Protein AF-A0A950J006-F1 (afdb_monomer_lite)

Structure (mmCIF, N/CA/C/O backbone):
data_AF-A0A950J006-F1
#
_entry.id   AF-A0A950J006-F1
#
loop_
_atom_site.group_PDB
_atom_site.id
_atom_site.type_symbol
_atom_site.label_atom_id
_atom_site.label_alt_id
_atom_site.label_comp_id
_atom_site.label_asym_id
_atom_site.label_entity_id
_atom_site.label_seq_id
_atom_site.pdbx_PDB_ins_code
_atom_site.Cartn_x
_atom_site.Cartn_y
_atom_site.Cartn_z
_atom_site.occupancy
_atom_site.B_iso_or_equiv
_atom_site.auth_seq_id
_atom_site.auth_comp_id
_atom_site.auth_asym_id
_atom_site.auth_atom_id
_atom_site.pdbx_PDB_model_num
ATOM 1 N N . MET A 1 1 ? -50.000 -1.588 -25.897 1.00 28.16 1 MET A N 1
ATOM 2 C CA . MET A 1 1 ? -50.587 -2.724 -25.150 1.00 28.16 1 MET A CA 1
ATOM 3 C C . MET A 1 1 ? -49.910 -2.740 -23.776 1.00 28.16 1 MET A C 1
ATOM 5 O O . MET A 1 1 ? -48.756 -3.118 -23.712 1.00 28.16 1 MET A O 1
ATOM 9 N N . LYS A 1 2 ? -50.417 -1.910 -22.845 1.00 23.73 2 LYS A N 1
ATOM 10 C CA . LYS A 1 2 ? -51.017 -2.288 -21.537 1.00 23.73 2 LYS A CA 1
ATOM 11 C C . LYS A 1 2 ? -49.965 -2.887 -20.567 1.00 23.73 2 LYS A C 1
ATOM 13 O O . LYS A 1 2 ? -49.471 -3.962 -20.854 1.00 23.73 2 LYS A O 1
ATOM 18 N N . TYR A 1 3 ? -49.556 -2.265 -19.453 1.00 22.95 3 TYR A N 1
ATOM 19 C CA . TYR A 1 3 ? -50.341 -1.546 -18.437 1.00 22.95 3 TYR A CA 1
ATOM 20 C C . TYR A 1 3 ? -49.544 -0.462 -17.673 1.00 22.95 3 TYR A C 1
ATOM 22 O O . TYR A 1 3 ? -48.388 -0.663 -17.316 1.00 22.95 3 TYR A O 1
ATOM 30 N N . LEU A 1 4 ? -50.233 0.651 -17.382 1.00 20.58 4 LEU A N 1
ATOM 31 C CA . LEU A 1 4 ? -49.995 1.577 -16.266 1.00 20.58 4 LEU A CA 1
ATOM 32 C C . LEU A 1 4 ? -50.215 0.864 -14.919 1.00 20.58 4 LEU A C 1
ATOM 34 O O . LEU A 1 4 ? -51.174 0.103 -14.820 1.00 20.58 4 LEU A O 1
ATOM 38 N N . PHE A 1 5 ? -49.487 1.265 -13.871 1.00 22.05 5 PHE A N 1
ATOM 39 C CA . PHE A 1 5 ? -50.102 1.612 -12.580 1.00 22.05 5 PHE A CA 1
ATOM 40 C C . PHE A 1 5 ? -49.266 2.667 -11.845 1.00 22.05 5 PHE A C 1
ATOM 42 O O . PHE A 1 5 ? -48.101 2.457 -11.521 1.00 22.05 5 PHE A O 1
ATOM 49 N N . ALA A 1 6 ? -49.904 3.809 -11.596 1.00 21.22 6 ALA A N 1
ATOM 50 C CA . ALA A 1 6 ? -49.508 4.777 -10.591 1.00 21.22 6 ALA A CA 1
ATOM 51 C C . ALA A 1 6 ? -49.988 4.284 -9.218 1.00 21.22 6 ALA A C 1
ATOM 53 O O . ALA A 1 6 ? -51.113 3.796 -9.104 1.00 21.22 6 ALA A O 1
ATOM 54 N N . ALA A 1 7 ? -49.176 4.468 -8.181 1.00 22.89 7 ALA A N 1
ATOM 55 C CA . ALA A 1 7 ? -49.626 4.415 -6.797 1.00 22.89 7 ALA A CA 1
ATOM 56 C C . ALA A 1 7 ? -49.061 5.632 -6.056 1.00 22.89 7 ALA A C 1
ATOM 58 O O . ALA A 1 7 ? -47.856 5.746 -5.842 1.00 22.89 7 ALA A O 1
ATOM 59 N N . LEU A 1 8 ? -49.963 6.550 -5.702 1.00 22.91 8 LEU A N 1
ATOM 60 C CA . LEU A 1 8 ? -49.763 7.522 -4.635 1.00 22.91 8 LEU A CA 1
ATOM 61 C C . LEU A 1 8 ? -49.530 6.765 -3.322 1.00 22.91 8 LEU A C 1
ATOM 63 O O . LEU A 1 8 ? -50.355 5.935 -2.949 1.00 22.91 8 LEU A O 1
ATOM 67 N N . PHE A 1 9 ? -48.476 7.118 -2.589 1.00 27.36 9 PHE A N 1
ATOM 68 C CA . PHE A 1 9 ? -48.424 6.902 -1.146 1.00 27.36 9 PHE A CA 1
ATOM 69 C C . PHE A 1 9 ? -48.225 8.245 -0.449 1.00 27.36 9 PHE A C 1
ATOM 71 O O . PHE A 1 9 ? -47.207 8.919 -0.588 1.00 27.36 9 PHE A O 1
ATOM 78 N N . THR A 1 10 ? -49.273 8.635 0.266 1.00 26.44 10 THR A N 1
ATOM 79 C CA . THR A 1 10 ? -49.310 9.679 1.287 1.00 26.44 10 THR A CA 1
ATOM 80 C C . THR A 1 10 ? -48.392 9.339 2.462 1.00 26.44 10 THR A C 1
ATOM 82 O O . THR A 1 10 ? -48.108 8.174 2.724 1.00 26.44 10 THR A O 1
ATOM 85 N N . GLY A 1 11 ? -47.951 10.387 3.158 1.00 30.22 11 GLY A N 1
ATOM 86 C CA . GLY A 1 11 ? -46.882 10.392 4.151 1.00 30.22 11 GLY A CA 1
ATOM 87 C C . GLY A 1 11 ? -46.894 9.309 5.234 1.00 30.22 11 GLY A C 1
ATOM 88 O O . GLY A 1 11 ? -47.913 9.006 5.843 1.00 30.22 11 GLY A O 1
ATOM 89 N N . ALA A 1 12 ? -45.684 8.864 5.557 1.00 26.95 12 ALA A N 1
ATOM 90 C CA . ALA A 1 12 ? -45.190 8.727 6.920 1.00 26.95 12 ALA A CA 1
ATOM 91 C C . ALA A 1 12 ? -43.667 8.907 6.854 1.00 26.95 12 ALA A C 1
ATOM 93 O O . ALA A 1 12 ? -42.971 8.128 6.205 1.00 26.95 12 ALA A O 1
ATOM 94 N N . ALA A 1 13 ? -43.154 9.969 7.475 1.00 36.78 13 ALA A N 1
ATOM 95 C CA . ALA A 1 13 ? -41.726 10.146 7.682 1.00 36.78 13 ALA A CA 1
ATOM 96 C C . ALA A 1 13 ? -41.235 9.026 8.610 1.00 36.78 13 ALA A C 1
ATOM 98 O O . ALA A 1 13 ? -41.391 9.097 9.828 1.00 36.78 13 ALA A O 1
ATOM 99 N N . LEU A 1 14 ? -40.669 7.971 8.027 1.00 31.33 14 LEU A N 1
ATOM 100 C CA . LEU A 1 14 ? -39.852 7.021 8.762 1.00 31.33 14 LEU A CA 1
ATOM 101 C C . LEU A 1 14 ? -38.518 7.714 9.032 1.00 31.33 14 LEU A C 1
ATOM 103 O O . LEU A 1 14 ? -37.643 7.772 8.173 1.00 31.33 14 LEU A O 1
ATOM 107 N N . LEU A 1 15 ? -38.392 8.278 10.233 1.00 36.06 15 LEU A N 1
ATOM 108 C CA . LEU A 1 15 ? -37.088 8.522 10.836 1.00 36.06 15 LEU A CA 1
ATOM 109 C C . LEU A 1 15 ? -36.312 7.199 10.758 1.00 36.06 15 LEU A C 1
ATOM 111 O O . LEU A 1 15 ? -36.802 6.211 11.318 1.00 36.06 15 LEU A O 1
ATOM 115 N N . PRO A 1 16 ? -35.142 7.124 10.098 1.00 37.12 16 PRO A N 1
ATOM 116 C CA . PRO A 1 16 ? -34.274 5.988 10.323 1.00 37.12 16 PRO A CA 1
ATOM 117 C C . PRO A 1 16 ? -33.909 6.042 11.805 1.00 37.12 16 PRO A C 1
ATOM 119 O O . PRO A 1 16 ? -33.272 6.983 12.283 1.00 37.12 16 PRO A O 1
ATOM 122 N N . GLY A 1 17 ? -34.430 5.066 12.551 1.00 29.77 17 GLY A N 1
ATOM 123 C CA . GLY A 1 17 ? -34.038 4.840 13.926 1.00 29.77 17 GLY A CA 1
ATOM 124 C C . GLY A 1 17 ? -32.520 4.760 13.992 1.00 29.77 17 GLY A C 1
ATOM 125 O O . GLY A 1 17 ? -31.878 4.264 13.065 1.00 29.77 17 GLY A O 1
ATOM 126 N N . LEU A 1 18 ? -31.973 5.268 15.094 1.00 38.66 18 LEU A N 1
ATOM 127 C CA . LEU A 1 18 ? -30.587 5.093 15.514 1.00 38.66 18 LEU A CA 1
ATOM 128 C C . LEU A 1 18 ? -30.316 3.590 15.685 1.00 38.66 18 LEU A C 1
ATOM 130 O O . LEU A 1 18 ? -30.335 3.045 16.785 1.00 38.66 18 LEU A O 1
ATOM 134 N N . GLY A 1 19 ? -30.152 2.898 14.563 1.00 29.06 19 GLY A N 1
ATOM 135 C CA . GLY A 1 19 ? -29.613 1.563 14.495 1.00 29.06 19 GLY A CA 1
ATOM 136 C C . GLY A 1 19 ? -28.136 1.699 14.783 1.00 29.06 19 GLY A C 1
ATOM 137 O O . GLY A 1 19 ? -27.412 2.339 14.027 1.00 29.06 19 GLY A O 1
ATOM 138 N N . ASN A 1 20 ? -27.721 1.119 15.901 1.00 34.75 20 ASN A N 1
ATOM 139 C CA . ASN A 1 20 ? -26.347 1.001 16.353 1.00 34.75 20 ASN A CA 1
ATOM 140 C C . ASN A 1 20 ? -25.571 0.070 15.396 1.00 34.75 20 ASN A C 1
ATOM 142 O O . ASN A 1 20 ? -25.134 -1.015 15.776 1.00 34.75 20 ASN A O 1
ATOM 146 N N . ALA A 1 21 ? -25.455 0.458 14.125 1.00 35.47 21 ALA A N 1
ATOM 147 C CA . ALA A 1 21 ? -24.516 -0.118 13.185 1.00 35.47 21 ALA A CA 1
ATOM 148 C C . ALA A 1 21 ? -23.144 0.418 13.587 1.00 35.47 21 ALA A C 1
ATOM 150 O O . ALA A 1 21 ? -22.606 1.335 12.975 1.00 35.47 21 ALA A O 1
ATOM 151 N N . GLN A 1 22 ? -22.606 -0.138 14.676 1.00 37.97 22 GLN A N 1
ATOM 152 C CA . GLN A 1 22 ? -21.171 -0.160 14.900 1.00 37.97 22 GLN A CA 1
ATOM 153 C C . GLN A 1 22 ? -20.589 -0.654 13.577 1.00 37.97 22 GLN A C 1
ATOM 155 O O . GLN A 1 22 ? -20.819 -1.810 13.218 1.00 37.97 22 GLN A O 1
ATOM 160 N N . GLN A 1 23 ? -19.994 0.250 12.797 1.00 46.66 23 GLN A N 1
ATOM 161 C CA . GLN A 1 23 ? -19.516 -0.062 11.458 1.00 46.66 23 GLN A CA 1
ATOM 162 C C . GLN A 1 23 ? -18.566 -1.244 11.605 1.00 46.66 23 GLN A C 1
ATOM 164 O O . GLN A 1 23 ? -17.507 -1.136 12.227 1.00 46.66 23 GLN A O 1
ATOM 169 N N . ALA A 1 24 ? -19.013 -2.415 11.152 1.00 49.50 24 ALA A N 1
ATOM 170 C CA . ALA A 1 24 ? -18.172 -3.587 11.152 1.00 49.50 24 ALA A CA 1
ATOM 171 C C . ALA A 1 24 ? -17.029 -3.250 10.204 1.00 49.50 24 ALA A C 1
ATOM 173 O O . ALA A 1 24 ? -17.285 -2.936 9.044 1.00 49.50 24 ALA A O 1
ATOM 174 N N . ILE A 1 25 ? -15.795 -3.270 10.713 1.00 55.41 25 ILE A N 1
ATOM 175 C CA . ILE A 1 25 ? -14.603 -3.270 9.866 1.00 55.41 25 ILE A CA 1
ATOM 176 C C . ILE A 1 25 ? -14.876 -4.326 8.784 1.00 55.41 25 ILE A C 1
ATOM 178 O O . ILE A 1 25 ? -15.103 -5.481 9.170 1.00 55.41 25 ILE A O 1
ATOM 182 N N . PRO A 1 26 ? -14.927 -3.960 7.490 1.00 64.00 26 PRO A N 1
ATOM 183 C CA . PRO A 1 26 ? -15.220 -4.904 6.417 1.00 64.00 26 PRO A CA 1
ATOM 184 C C . PRO A 1 26 ? -14.349 -6.163 6.570 1.00 64.00 26 PRO A C 1
ATOM 186 O O . PRO A 1 26 ? -13.202 -6.059 6.991 1.00 64.00 26 PRO A O 1
ATOM 189 N N . GLY A 1 27 ? -14.898 -7.368 6.374 1.00 74.12 27 GLY A N 1
ATOM 190 C CA . GLY A 1 27 ? -14.182 -8.641 6.569 1.00 74.12 27 GLY A CA 1
ATOM 191 C C . GLY A 1 27 ? -14.473 -9.430 7.854 1.00 74.12 27 GLY A C 1
ATOM 192 O O . GLY A 1 27 ? -15.333 -9.065 8.656 1.00 74.12 27 GLY A O 1
ATOM 193 N N . PRO A 1 28 ? -13.785 -10.573 8.058 1.00 85.44 28 PRO A N 1
ATOM 194 C CA . PRO A 1 28 ? -14.030 -11.448 9.202 1.00 85.44 28 PRO A CA 1
ATOM 195 C C . PRO A 1 28 ? -13.682 -10.772 10.529 1.00 85.44 28 PRO A C 1
ATOM 197 O O . PRO A 1 28 ? -12.529 -10.405 10.768 1.00 85.44 28 PRO A O 1
ATOM 200 N N . ALA A 1 29 ? -14.673 -10.661 11.413 1.00 85.69 29 ALA A N 1
ATOM 201 C CA . ALA A 1 29 ? -14.482 -10.088 12.737 1.00 85.69 29 ALA A CA 1
ATOM 202 C C . ALA A 1 29 ? -13.516 -10.931 13.586 1.00 85.69 29 ALA A C 1
ATOM 204 O O . ALA A 1 29 ? -13.562 -12.166 13.592 1.00 85.69 29 ALA A O 1
ATOM 205 N N . ILE A 1 30 ? -12.671 -10.257 14.366 1.00 90.25 30 ILE A N 1
ATOM 206 C CA . ILE A 1 30 ? -11.841 -10.918 15.375 1.00 90.25 30 ILE A CA 1
ATOM 207 C C . ILE A 1 30 ? -12.765 -11.598 16.401 1.00 90.25 30 ILE A C 1
ATOM 209 O O . ILE A 1 30 ? -13.682 -10.985 16.941 1.00 90.25 30 ILE A O 1
ATOM 213 N N . GLY A 1 31 ? -12.524 -12.880 16.664 1.00 93.44 31 GLY A N 1
ATOM 214 C CA . GLY A 1 31 ? -13.358 -13.743 17.499 1.00 93.44 31 GLY A CA 1
ATOM 215 C C . GLY A 1 31 ? -14.423 -14.538 16.735 1.00 93.44 31 GLY A C 1
ATOM 216 O O . GLY A 1 31 ? -15.034 -15.425 17.331 1.00 93.44 31 GLY A O 1
ATOM 217 N N . ALA A 1 32 ? -14.623 -14.284 15.437 1.00 93.62 32 ALA A N 1
ATOM 218 C CA . ALA A 1 32 ? -15.575 -15.015 14.601 1.00 93.62 32 ALA A CA 1
ATOM 219 C C . ALA A 1 32 ? -14.922 -16.193 13.845 1.00 93.62 32 ALA A C 1
ATOM 221 O O . ALA A 1 32 ? -13.701 -16.210 13.644 1.00 93.62 32 ALA A O 1
ATOM 222 N N . PRO A 1 33 ? -15.709 -17.195 13.402 1.00 96.25 33 PRO A N 1
ATOM 223 C CA . PRO A 1 33 ? -15.215 -18.249 12.521 1.00 96.25 33 PRO A CA 1
ATOM 224 C C . PRO A 1 33 ? -14.602 -17.687 11.237 1.00 96.25 33 PRO A C 1
ATOM 226 O O . PRO A 1 33 ? -15.183 -16.826 10.580 1.00 96.25 33 PRO A O 1
ATOM 229 N N . ALA A 1 34 ? -13.438 -18.209 10.863 1.00 96.69 34 ALA A N 1
ATOM 230 C CA . ALA A 1 34 ? -12.772 -17.858 9.621 1.00 96.69 34 ALA A CA 1
ATOM 231 C C . ALA A 1 34 ? -13.570 -18.398 8.410 1.00 96.69 34 ALA A C 1
ATOM 233 O O . ALA A 1 34 ? -13.951 -19.578 8.423 1.00 96.69 34 ALA A O 1
ATOM 234 N N . PRO A 1 35 ? -13.828 -17.580 7.368 1.00 96.25 35 PRO A N 1
ATOM 235 C CA . PRO A 1 35 ? -14.540 -18.024 6.173 1.00 96.25 35 PRO A CA 1
ATOM 236 C C . PRO A 1 35 ? -13.851 -19.207 5.495 1.00 96.25 35 PRO A C 1
ATOM 238 O O . PRO A 1 35 ? -12.631 -19.242 5.346 1.00 96.25 35 PRO A O 1
ATOM 241 N N . ALA A 1 36 ? -14.631 -20.189 5.048 1.00 95.00 36 ALA A N 1
ATOM 242 C CA . ALA A 1 36 ? -14.077 -21.312 4.306 1.00 95.00 36 ALA A CA 1
ATOM 243 C C . ALA A 1 36 ? -13.545 -20.853 2.939 1.00 95.00 36 ALA A C 1
ATOM 245 O O . ALA A 1 36 ? -14.186 -20.070 2.244 1.00 95.00 36 ALA A O 1
ATOM 246 N N . PHE A 1 37 ? -12.403 -21.401 2.527 1.00 94.81 37 PHE A N 1
ATOM 247 C CA . PHE A 1 37 ? -11.844 -21.184 1.196 1.00 94.81 37 PHE A CA 1
ATOM 248 C C . PHE A 1 37 ? -11.197 -22.455 0.650 1.00 94.81 37 PHE A C 1
ATOM 250 O O . PHE A 1 37 ? -10.811 -23.356 1.404 1.00 94.81 37 PHE A O 1
ATOM 257 N N . THR A 1 38 ? -11.053 -22.497 -0.676 1.00 96.06 38 THR A N 1
ATOM 258 C CA . THR A 1 38 ? -10.197 -23.447 -1.393 1.00 96.06 38 THR A CA 1
ATOM 259 C C . THR A 1 38 ? -9.388 -22.686 -2.436 1.00 96.06 38 THR A C 1
ATOM 261 O O . THR A 1 38 ? -9.957 -22.049 -3.316 1.00 96.06 38 THR A O 1
ATOM 264 N N . VAL A 1 39 ? -8.066 -22.768 -2.331 1.00 96.12 39 VAL A N 1
ATOM 265 C CA . VAL A 1 39 ? -7.085 -22.144 -3.232 1.00 96.12 39 VAL A CA 1
ATOM 266 C C . VAL A 1 39 ? -6.162 -23.214 -3.809 1.00 96.12 39 VAL A C 1
ATOM 268 O O . VAL A 1 39 ? -6.201 -24.367 -3.378 1.00 96.12 39 VAL A O 1
ATOM 271 N N . TYR A 1 40 ? -5.329 -22.864 -4.787 1.00 94.00 40 TYR A N 1
ATOM 272 C CA . TYR A 1 40 ? -4.478 -23.836 -5.478 1.00 94.00 40 TYR A CA 1
ATOM 273 C C . TYR A 1 40 ? -3.005 -23.508 -5.266 1.00 94.00 40 TYR A C 1
ATOM 275 O O . TYR A 1 40 ? -2.565 -22.407 -5.570 1.00 94.00 40 TYR A O 1
ATOM 283 N N . GLY A 1 41 ? -2.226 -24.462 -4.758 1.00 91.94 41 GLY A N 1
ATOM 284 C CA . GLY A 1 41 ? -0.773 -24.329 -4.655 1.00 91.94 41 GLY A CA 1
ATOM 285 C C . GLY A 1 41 ? -0.115 -24.097 -6.020 1.00 91.94 41 GLY A C 1
ATOM 286 O O . GLY A 1 41 ? -0.718 -24.352 -7.062 1.00 91.94 41 GLY A O 1
ATOM 287 N N . LEU A 1 42 ? 1.159 -23.698 -6.030 1.00 79.62 42 LEU A N 1
ATOM 288 C CA . LEU A 1 42 ? 1.900 -23.373 -7.265 1.00 79.62 42 LEU A CA 1
ATOM 289 C C . LEU A 1 42 ? 1.975 -24.515 -8.301 1.00 79.62 42 LEU A C 1
ATOM 291 O O . LEU A 1 42 ? 2.182 -24.261 -9.483 1.00 79.62 42 LEU A O 1
ATOM 295 N N . HIS A 1 43 ? 1.775 -25.764 -7.873 1.00 80.75 43 HIS A N 1
ATOM 296 C CA . HIS A 1 43 ? 1.715 -26.948 -8.743 1.00 80.75 43 HIS A CA 1
ATOM 297 C C . HIS A 1 43 ? 0.279 -27.454 -8.988 1.00 80.75 43 HIS A C 1
ATOM 299 O O . HIS A 1 43 ? 0.085 -28.606 -9.362 1.00 80.75 43 HIS A O 1
ATOM 305 N N . GLY A 1 44 ? -0.740 -26.633 -8.718 1.00 84.69 44 GLY A N 1
ATOM 306 C CA . GLY A 1 44 ? -2.152 -26.956 -8.953 1.00 84.69 44 GLY A CA 1
ATOM 307 C C . GLY A 1 44 ? -2.818 -27.827 -7.881 1.00 84.69 44 GLY A C 1
ATOM 308 O O . GLY A 1 44 ? -3.986 -28.179 -8.022 1.00 84.69 44 GLY A O 1
ATOM 309 N N . LYS A 1 45 ? -2.121 -28.173 -6.790 1.00 91.81 45 LYS A N 1
ATOM 310 C CA . LYS A 1 45 ? -2.713 -28.945 -5.684 1.00 91.81 45 LYS A CA 1
ATOM 311 C C . LYS A 1 45 ? -3.727 -28.083 -4.911 1.00 91.81 45 LYS A C 1
ATOM 313 O O . LYS A 1 45 ? -3.334 -27.011 -4.451 1.00 91.81 45 LYS A O 1
ATOM 318 N N . PRO A 1 46 ? -4.976 -28.534 -4.695 1.00 95.31 46 PRO A N 1
ATOM 319 C CA . PRO A 1 46 ? -5.939 -27.786 -3.894 1.00 95.31 46 PRO A CA 1
ATOM 320 C C . PRO A 1 46 ? -5.528 -27.748 -2.414 1.00 95.31 46 PRO A C 1
ATOM 322 O O . PRO A 1 46 ? -5.063 -28.743 -1.852 1.00 95.31 46 PRO A O 1
ATOM 325 N N . ILE A 1 47 ? -5.725 -26.594 -1.782 1.00 96.06 47 ILE A N 1
ATOM 326 C CA . ILE A 1 47 ? -5.468 -26.312 -0.368 1.00 96.06 47 ILE A CA 1
ATOM 327 C C . ILE A 1 47 ? -6.722 -25.642 0.200 1.00 96.06 47 ILE A C 1
ATOM 329 O O . ILE A 1 47 ? -7.198 -24.648 -0.343 1.00 96.06 47 ILE A O 1
ATOM 333 N N . SER A 1 48 ? -7.263 -26.179 1.294 1.00 96.06 48 SER A N 1
ATOM 334 C CA . SER A 1 48 ? -8.464 -25.646 1.948 1.00 96.06 48 SER A CA 1
ATOM 335 C C . SER A 1 48 ? -8.191 -25.270 3.400 1.00 96.06 48 SER A C 1
ATOM 337 O O . SER A 1 48 ? -7.351 -25.895 4.057 1.00 96.06 48 SER A O 1
ATOM 339 N N . LEU A 1 49 ? -8.948 -24.310 3.942 1.00 95.56 49 LEU A N 1
ATOM 340 C CA . LEU A 1 49 ? -8.870 -23.943 5.364 1.00 95.56 49 LEU A CA 1
ATOM 341 C C . LEU A 1 49 ? -9.060 -25.159 6.288 1.00 95.56 49 LEU A C 1
ATOM 343 O O . LEU A 1 49 ? -8.384 -25.291 7.306 1.00 95.56 49 LEU A O 1
ATOM 347 N N . ALA A 1 50 ? -9.950 -26.081 5.911 1.00 95.12 50 ALA A N 1
ATOM 348 C CA . ALA A 1 50 ? -10.226 -27.293 6.677 1.00 95.12 50 ALA A CA 1
ATOM 349 C C . ALA A 1 50 ? -8.972 -28.157 6.904 1.00 95.12 50 ALA A C 1
ATOM 351 O O . ALA A 1 50 ? -8.859 -28.800 7.945 1.00 95.12 50 ALA A O 1
ATOM 352 N N . SER A 1 51 ? -7.998 -28.123 5.986 1.00 94.12 51 SER A N 1
ATOM 353 C CA . SER A 1 51 ? -6.744 -28.879 6.118 1.00 94.12 51 SER A CA 1
ATOM 354 C C . SER A 1 51 ? -5.818 -28.371 7.236 1.00 94.12 51 SER A C 1
ATOM 356 O O . SER A 1 51 ? -4.843 -29.040 7.587 1.00 94.12 51 SER A O 1
ATOM 358 N N . TYR A 1 52 ? -6.122 -27.212 7.826 1.00 95.19 52 TYR A N 1
ATOM 359 C CA . TYR A 1 52 ? -5.365 -26.611 8.926 1.00 95.19 52 TYR A CA 1
ATOM 360 C C . TYR A 1 52 ? -6.048 -26.747 10.293 1.00 95.19 52 TYR A C 1
ATOM 362 O O . TYR A 1 52 ? -5.503 -26.276 11.285 1.00 95.19 52 TYR A O 1
ATOM 370 N N . ARG A 1 53 ? -7.205 -27.420 10.384 1.00 93.75 53 ARG A N 1
ATOM 371 C CA . ARG A 1 53 ? -7.869 -27.691 11.672 1.00 93.75 53 ARG A CA 1
ATOM 372 C C . ARG A 1 53 ? -6.918 -28.395 12.645 1.00 93.75 53 ARG A C 1
ATOM 374 O O . ARG A 1 53 ? -6.142 -29.258 12.241 1.00 93.75 53 ARG A O 1
ATOM 381 N N . GLY A 1 54 ? -6.978 -28.013 13.921 1.00 96.12 54 GLY A N 1
ATOM 382 C CA . GLY A 1 54 ? -6.046 -28.500 14.943 1.00 96.12 54 GLY A CA 1
ATOM 383 C C . GLY A 1 54 ? -4.670 -27.822 14.928 1.00 96.12 54 GLY A C 1
ATOM 384 O O . GLY A 1 54 ? -3.797 -28.232 15.685 1.00 96.12 54 GLY A O 1
ATOM 385 N N . ARG A 1 55 ? -4.457 -26.803 14.084 1.00 97.62 55 ARG A N 1
ATOM 386 C CA . ARG A 1 55 ? -3.241 -25.979 14.053 1.00 97.62 55 ARG A CA 1
ATOM 387 C C . ARG A 1 55 ? -3.610 -24.502 14.035 1.00 97.62 55 ARG A C 1
ATOM 389 O O . ARG A 1 55 ? -4.629 -24.125 13.463 1.00 97.62 55 ARG A O 1
ATOM 396 N N . VAL A 1 56 ? -2.760 -23.667 14.617 1.00 98.44 56 VAL A N 1
ATOM 397 C CA . VAL A 1 56 ? -2.796 -22.225 14.368 1.00 98.44 56 VAL A CA 1
ATOM 398 C C . VAL A 1 56 ? -2.298 -21.974 12.945 1.00 98.44 56 VAL A C 1
ATOM 400 O O . VAL A 1 56 ? -1.220 -22.445 12.577 1.00 98.44 56 VAL A O 1
ATOM 403 N N . LEU A 1 57 ? -3.071 -21.241 12.149 1.00 98.44 57 LEU A N 1
ATOM 404 C CA . LEU A 1 57 ? -2.727 -20.856 10.784 1.00 98.44 57 LEU A CA 1
ATOM 405 C C . LEU A 1 57 ? -2.407 -19.361 10.723 1.00 98.44 57 LEU A C 1
ATOM 407 O O . LEU A 1 57 ? -3.257 -18.530 11.042 1.00 98.44 57 LEU A O 1
ATOM 411 N N . VAL A 1 58 ? -1.205 -19.032 10.255 1.00 98.31 58 VAL A N 1
ATOM 412 C CA . VAL A 1 58 ? -0.856 -17.693 9.773 1.00 98.31 58 VAL A CA 1
ATOM 413 C C . VAL A 1 58 ? -1.181 -17.629 8.284 1.00 98.31 58 VAL A C 1
ATOM 415 O O . VAL A 1 58 ? -0.552 -18.307 7.473 1.00 98.31 58 VAL A O 1
ATOM 418 N N . LEU A 1 59 ? -2.187 -16.839 7.928 1.00 98.00 59 LEU A N 1
ATOM 419 C CA . LEU A 1 59 ? -2.661 -16.656 6.560 1.00 98.00 59 LEU A CA 1
ATOM 420 C C . LEU A 1 59 ? -2.259 -15.260 6.081 1.00 98.00 59 LEU A C 1
ATOM 422 O O . LEU A 1 59 ? -2.771 -14.273 6.600 1.00 98.00 59 LEU A O 1
ATOM 426 N N . ASN A 1 60 ? -1.353 -15.174 5.112 1.00 97.50 60 ASN A N 1
ATOM 427 C CA . ASN A 1 60 ? -0.816 -13.910 4.606 1.00 97.50 60 ASN A CA 1
ATOM 428 C C . ASN A 1 60 ? -1.227 -13.716 3.141 1.00 97.50 60 ASN A C 1
ATOM 430 O O . ASN A 1 60 ? -0.978 -14.580 2.302 1.00 97.50 60 ASN A O 1
ATOM 434 N N . PHE A 1 61 ? -1.872 -12.595 2.838 1.00 97.31 61 PHE A N 1
ATOM 435 C CA . PHE A 1 61 ? -2.225 -12.182 1.484 1.00 97.31 61 PHE A CA 1
ATOM 436 C C . PHE A 1 61 ? -1.199 -11.170 0.984 1.00 97.31 61 PHE A C 1
ATOM 438 O O . PHE A 1 61 ? -0.962 -10.159 1.645 1.00 97.31 61 PHE A O 1
ATOM 445 N N . TRP A 1 62 ? -0.600 -11.440 -0.173 1.00 95.31 62 TRP A N 1
ATOM 446 C CA . TRP A 1 62 ? 0.547 -10.690 -0.683 1.00 95.31 62 TRP A CA 1
ATOM 447 C C . TRP A 1 62 ? 0.631 -10.753 -2.214 1.00 95.31 62 TRP A C 1
ATOM 449 O O . TRP A 1 62 ? -0.147 -11.454 -2.859 1.00 95.31 62 TRP A O 1
ATOM 459 N N . ALA A 1 63 ? 1.576 -10.008 -2.792 1.00 85.81 63 ALA A N 1
ATOM 460 C CA . ALA A 1 63 ? 1.921 -10.091 -4.210 1.00 85.81 63 ALA A CA 1
ATOM 461 C C . ALA A 1 63 ? 3.408 -9.772 -4.443 1.00 85.81 63 ALA A C 1
ATOM 463 O O . ALA A 1 63 ? 4.032 -9.048 -3.662 1.00 85.81 63 ALA A O 1
ATOM 464 N N . THR A 1 64 ? 3.983 -10.270 -5.534 1.00 70.31 64 THR A N 1
ATOM 465 C CA . THR A 1 64 ? 5.387 -10.051 -5.920 1.00 70.31 64 THR A CA 1
ATOM 466 C C . THR A 1 64 ? 5.663 -8.615 -6.371 1.00 70.31 64 THR A C 1
ATOM 468 O O . THR A 1 64 ? 6.775 -8.106 -6.190 1.00 70.31 64 THR A O 1
ATOM 471 N N . TRP A 1 65 ? 4.650 -7.941 -6.925 1.00 66.94 65 TRP A N 1
ATOM 472 C CA . TRP A 1 65 ? 4.714 -6.529 -7.315 1.00 66.94 65 TRP A CA 1
ATOM 473 C C . TRP A 1 65 ? 4.422 -5.578 -6.154 1.00 66.94 65 TRP A C 1
ATOM 475 O O . TRP A 1 65 ? 4.726 -4.391 -6.273 1.00 66.94 65 TRP A O 1
ATOM 485 N N . CYS A 1 66 ? 3.843 -6.079 -5.056 1.00 78.12 66 CYS A N 1
ATOM 486 C CA . CYS A 1 66 ? 3.436 -5.297 -3.891 1.00 78.12 66 CYS A CA 1
ATOM 487 C C . CYS A 1 66 ? 4.668 -4.881 -3.079 1.00 78.12 66 CYS A C 1
ATOM 489 O O . CYS A 1 66 ? 5.288 -5.721 -2.422 1.00 78.12 66 CYS A O 1
ATOM 491 N N . PRO A 1 67 ? 5.037 -3.589 -3.077 1.00 69.94 67 PRO A N 1
ATOM 492 C CA . PRO A 1 67 ? 6.240 -3.145 -2.395 1.00 69.94 67 PRO A CA 1
ATOM 493 C C . PRO A 1 67 ? 6.260 -3.495 -0.891 1.00 69.94 67 PRO A C 1
ATOM 495 O O . PRO A 1 67 ? 7.199 -4.189 -0.496 1.00 69.94 67 PRO A O 1
ATOM 498 N N . PRO A 1 68 ? 5.262 -3.135 -0.052 1.00 78.25 68 PRO A N 1
ATOM 499 C CA . PRO A 1 68 ? 5.308 -3.473 1.376 1.00 78.25 68 PRO A CA 1
ATOM 500 C C . PRO A 1 68 ? 5.364 -4.989 1.629 1.00 78.25 68 PRO A C 1
ATOM 502 O O . PRO A 1 68 ? 6.113 -5.435 2.492 1.00 78.25 68 PRO A O 1
ATOM 505 N N . CYS A 1 69 ? 4.711 -5.807 0.798 1.00 86.19 69 CYS A N 1
ATOM 506 C CA . CYS A 1 69 ? 4.800 -7.267 0.874 1.00 86.19 69 CYS A CA 1
ATOM 507 C C . CYS A 1 69 ? 6.239 -7.785 0.674 1.00 86.19 69 CYS A C 1
ATOM 509 O O . CYS A 1 69 ? 6.709 -8.690 1.370 1.00 86.19 69 CYS A O 1
ATOM 511 N N . ARG A 1 70 ? 6.984 -7.196 -0.273 1.00 80.44 70 ARG A N 1
ATOM 512 C CA . ARG A 1 70 ? 8.400 -7.537 -0.500 1.00 80.44 70 ARG A CA 1
ATOM 513 C C . ARG A 1 70 ? 9.277 -7.141 0.687 1.00 80.44 70 ARG A C 1
ATOM 515 O O . ARG A 1 70 ? 10.240 -7.847 0.973 1.00 80.44 70 ARG A O 1
ATOM 522 N N . ALA A 1 71 ? 8.952 -6.033 1.352 1.00 73.75 71 ALA A N 1
ATOM 523 C CA . ALA A 1 71 ? 9.658 -5.564 2.542 1.00 73.75 71 ALA A CA 1
ATOM 524 C C . ALA A 1 71 ? 9.413 -6.466 3.756 1.00 73.75 71 ALA A C 1
ATOM 526 O O . ALA A 1 71 ? 10.339 -6.723 4.513 1.00 73.75 71 ALA A O 1
ATOM 527 N N . GLU A 1 72 ? 8.190 -6.980 3.892 1.00 85.25 72 GLU A N 1
ATOM 528 C CA . GLU A 1 72 ? 7.773 -7.922 4.938 1.00 85.25 72 GLU A CA 1
ATOM 529 C C . GLU A 1 72 ? 8.376 -9.329 4.740 1.00 85.25 72 GLU A C 1
ATOM 531 O O . GLU A 1 72 ? 8.591 -10.083 5.689 1.00 85.25 72 GLU A O 1
ATOM 536 N N . THR A 1 73 ? 8.690 -9.697 3.492 1.00 84.44 73 THR A N 1
ATOM 537 C CA . THR A 1 73 ? 9.130 -11.051 3.115 1.00 84.44 73 THR A CA 1
ATOM 538 C C . THR A 1 73 ? 10.273 -11.620 3.983 1.00 84.44 73 THR A C 1
ATOM 540 O O . THR A 1 73 ? 10.151 -12.776 4.402 1.00 84.44 73 THR A O 1
ATOM 543 N N . PRO A 1 74 ? 11.378 -10.896 4.280 1.00 82.12 74 PRO A N 1
ATOM 544 C CA . PRO A 1 74 ? 12.446 -11.412 5.140 1.00 82.12 74 PRO A CA 1
ATOM 545 C C . PRO A 1 74 ? 11.962 -11.760 6.554 1.00 82.12 74 PRO A C 1
ATOM 547 O O . PRO A 1 74 ? 12.289 -12.840 7.055 1.00 82.12 74 PRO A O 1
ATOM 550 N N . ASP A 1 75 ? 11.131 -10.904 7.152 1.00 84.44 75 ASP A N 1
ATOM 551 C CA . ASP A 1 75 ? 10.571 -11.118 8.489 1.00 84.44 75 ASP A CA 1
ATOM 552 C C . ASP A 1 75 ? 9.613 -12.314 8.496 1.00 84.44 75 ASP A C 1
ATOM 554 O O . ASP A 1 75 ? 9.647 -13.118 9.426 1.00 84.44 75 ASP A O 1
ATOM 558 N N . MET A 1 76 ? 8.839 -12.533 7.426 1.00 91.38 76 MET A N 1
ATOM 559 C CA . MET A 1 76 ? 8.005 -13.740 7.287 1.00 91.38 76 MET A CA 1
ATOM 560 C C . MET A 1 76 ? 8.798 -15.024 7.124 1.00 91.38 76 MET A C 1
ATOM 562 O O . MET A 1 76 ? 8.420 -16.055 7.685 1.00 91.38 76 MET A O 1
ATOM 566 N N . ILE A 1 77 ? 9.922 -14.991 6.410 1.00 87.69 77 ILE A N 1
ATOM 567 C CA . ILE A 1 77 ? 10.815 -16.150 6.325 1.00 87.69 77 ILE A CA 1
ATOM 568 C C . ILE A 1 77 ? 11.407 -16.468 7.705 1.00 87.69 77 ILE A C 1
ATOM 570 O O . ILE A 1 77 ? 11.499 -17.643 8.073 1.00 87.69 77 ILE A O 1
ATOM 574 N N . HIS A 1 78 ? 11.801 -15.450 8.473 1.00 87.00 78 HIS A N 1
ATOM 575 C CA . HIS A 1 78 ? 12.338 -15.622 9.824 1.00 87.00 78 HIS A CA 1
ATOM 576 C C . HIS A 1 78 ? 11.272 -16.132 10.798 1.00 87.00 78 HIS A C 1
ATOM 578 O O . HIS A 1 78 ? 11.479 -17.176 11.419 1.00 87.00 78 HIS A O 1
ATOM 584 N N . ALA A 1 79 ? 10.103 -15.490 10.834 1.00 92.69 79 ALA A N 1
ATOM 585 C CA . ALA A 1 79 ? 8.975 -15.885 11.669 1.00 92.69 79 ALA A CA 1
ATOM 586 C C . ALA A 1 79 ? 8.508 -17.313 11.368 1.00 92.69 79 ALA A C 1
ATOM 588 O O . ALA A 1 79 ? 8.223 -18.086 12.277 1.00 92.69 79 ALA A O 1
ATOM 589 N N . TYR A 1 80 ? 8.477 -17.720 10.098 1.00 94.69 80 TYR A N 1
ATOM 590 C CA . TYR A 1 80 ? 8.159 -19.101 9.752 1.00 94.69 80 TYR A CA 1
ATOM 591 C C . TYR A 1 80 ? 9.194 -20.088 10.306 1.00 94.69 80 TYR A C 1
ATOM 593 O O . TYR A 1 80 ? 8.824 -21.133 10.835 1.00 94.69 80 TYR A O 1
ATOM 601 N N . ARG A 1 81 ? 10.493 -19.769 10.230 1.00 92.12 81 ARG A N 1
ATOM 602 C CA . ARG A 1 81 ? 11.550 -20.627 10.795 1.00 92.12 81 ARG A CA 1
ATOM 603 C C . ARG A 1 81 ? 11.466 -20.725 12.319 1.00 92.12 81 ARG A C 1
ATOM 605 O O . ARG A 1 81 ? 11.741 -21.800 12.845 1.00 92.12 81 ARG A O 1
ATOM 612 N N . SER A 1 82 ? 11.109 -19.642 13.011 1.00 92.50 82 SER A N 1
ATOM 613 C CA . SER A 1 82 ? 11.068 -19.592 14.478 1.00 92.50 82 SER A CA 1
ATOM 614 C C . SER A 1 82 ? 9.754 -20.109 15.074 1.00 92.50 82 SER A C 1
ATOM 616 O O . SER A 1 82 ? 9.767 -20.737 16.133 1.00 92.50 82 SER A O 1
ATOM 618 N N . LEU A 1 83 ? 8.619 -19.891 14.403 1.00 95.00 83 LEU A N 1
ATOM 619 C CA . LEU A 1 83 ? 7.284 -20.206 14.926 1.00 95.00 83 LEU A CA 1
ATOM 620 C C . LEU A 1 83 ? 6.713 -21.534 14.417 1.00 95.00 83 LEU A C 1
ATOM 622 O O . LEU A 1 83 ? 5.827 -22.097 15.076 1.00 95.00 83 LEU A O 1
ATOM 626 N N . ARG A 1 84 ? 7.182 -22.053 13.269 1.00 91.19 84 ARG A N 1
ATOM 627 C CA . ARG A 1 84 ? 6.680 -23.322 12.720 1.00 91.19 84 ARG A CA 1
ATOM 628 C C . ARG A 1 84 ? 6.916 -24.454 13.715 1.00 91.19 84 ARG A C 1
ATOM 630 O O . ARG A 1 84 ? 8.018 -24.702 14.190 1.00 91.19 84 ARG A O 1
ATOM 637 N N . SER A 1 85 ? 5.848 -25.192 13.977 1.00 93.38 85 SER A N 1
ATOM 638 C CA . SER A 1 85 ? 5.829 -26.375 14.835 1.00 93.38 85 SER A CA 1
ATOM 639 C C . SER A 1 85 ? 4.683 -27.284 14.381 1.00 93.38 85 SER A C 1
ATOM 641 O O . SER A 1 85 ? 3.887 -26.868 13.540 1.00 93.38 85 SER A O 1
ATOM 643 N N . PRO A 1 86 ? 4.528 -28.507 14.911 1.00 93.81 86 PRO A N 1
ATOM 644 C CA . PRO A 1 86 ? 3.376 -29.342 14.564 1.00 93.81 86 PRO A CA 1
ATOM 645 C C . PRO A 1 86 ? 2.008 -28.662 14.782 1.00 93.81 86 PRO A C 1
ATOM 647 O O . PRO A 1 86 ? 1.055 -29.007 14.089 1.00 93.81 86 PRO A O 1
ATOM 650 N N . SER A 1 87 ? 1.919 -27.673 15.685 1.00 94.56 87 SER A N 1
ATOM 651 C CA . SER A 1 87 ? 0.702 -26.899 15.977 1.00 94.56 87 SER A CA 1
ATOM 652 C C . SER A 1 87 ? 0.629 -25.520 15.305 1.00 94.56 87 SER A C 1
ATOM 654 O O . SER A 1 87 ? -0.335 -24.797 15.539 1.00 94.56 87 SER A O 1
ATOM 656 N N . VAL A 1 88 ? 1.607 -25.125 14.476 1.00 97.75 88 VAL A N 1
ATOM 657 C CA . VAL A 1 88 ? 1.616 -23.820 13.782 1.00 97.75 88 VAL A CA 1
ATOM 658 C C . VAL A 1 88 ? 2.037 -23.981 12.333 1.00 97.75 88 VAL A C 1
ATOM 660 O O . VAL A 1 88 ? 3.084 -24.558 12.040 1.00 97.75 88 VAL A O 1
ATOM 663 N N . GLU A 1 89 ? 1.254 -23.409 11.430 1.00 97.19 89 GLU A N 1
ATOM 664 C CA . GLU A 1 89 ? 1.483 -23.4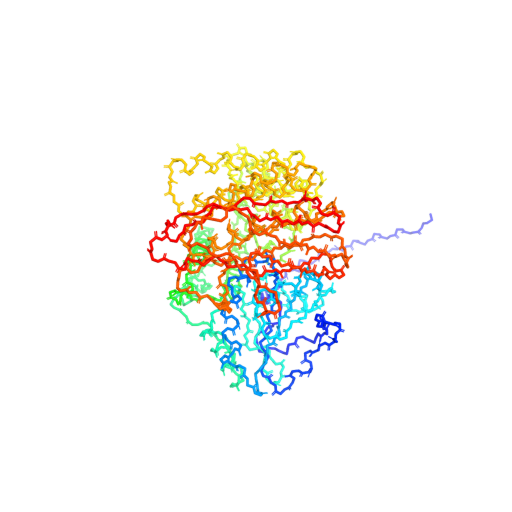72 9.995 1.00 97.19 89 GLU A CA 1
ATOM 665 C C . GLU A 1 89 ? 1.233 -22.116 9.327 1.00 97.19 89 GLU A C 1
ATOM 667 O O . GLU A 1 89 ? 0.521 -21.271 9.864 1.00 97.19 89 GLU A O 1
ATOM 672 N N . PHE A 1 90 ? 1.853 -21.904 8.168 1.00 97.88 90 PHE A N 1
ATOM 673 C CA . PHE A 1 90 ? 1.760 -20.680 7.379 1.00 97.88 90 PHE A CA 1
ATOM 674 C C . PHE A 1 90 ? 1.175 -20.994 5.996 1.00 97.88 90 PHE A C 1
ATOM 676 O O . PHE A 1 90 ? 1.385 -22.078 5.444 1.00 97.88 90 PHE A O 1
ATOM 683 N N . LEU A 1 91 ? 0.460 -20.031 5.420 1.00 97.94 91 LEU A N 1
ATOM 684 C CA . LEU A 1 91 ? 0.007 -20.062 4.034 1.00 97.94 91 LEU A CA 1
ATOM 685 C C . LEU A 1 91 ? 0.045 -18.648 3.451 1.00 97.94 91 LEU A C 1
ATOM 687 O O . LEU A 1 91 ? -0.664 -17.764 3.927 1.00 97.94 91 LEU A O 1
ATOM 691 N N . GLY A 1 92 ? 0.845 -18.458 2.403 1.00 97.31 92 GLY A N 1
ATOM 692 C CA . GLY A 1 92 ? 0.812 -17.252 1.579 1.00 97.31 92 GLY A CA 1
ATOM 693 C C . GLY A 1 92 ? -0.185 -17.398 0.429 1.00 97.31 92 GLY A C 1
ATOM 694 O O . GLY A 1 92 ? -0.182 -18.432 -0.240 1.00 97.31 92 GLY A O 1
ATOM 695 N N . ILE A 1 93 ? -1.001 -16.380 0.166 1.00 97.81 93 ILE A N 1
ATOM 696 C CA . ILE A 1 93 ? -1.954 -16.340 -0.950 1.00 97.81 93 ILE A CA 1
ATOM 697 C C . ILE A 1 93 ? -1.679 -15.121 -1.833 1.00 97.81 93 ILE A C 1
ATOM 699 O O . ILE A 1 93 ? -1.726 -13.990 -1.355 1.00 97.81 93 ILE A O 1
ATOM 703 N N . ASP A 1 94 ? -1.476 -15.366 -3.127 1.00 94.12 94 ASP A N 1
ATOM 704 C CA . ASP A 1 94 ? -1.468 -14.342 -4.179 1.00 94.12 94 ASP A CA 1
ATOM 705 C C . ASP A 1 94 ? -2.742 -14.468 -5.030 1.00 94.12 94 ASP A C 1
ATOM 707 O O . ASP A 1 94 ? -3.081 -15.553 -5.505 1.00 94.12 94 ASP A O 1
ATOM 711 N N . SER A 1 95 ? -3.481 -13.374 -5.214 1.00 88.31 95 SER A N 1
ATOM 712 C CA . SER A 1 95 ? -4.728 -13.341 -6.000 1.00 88.31 95 SER A CA 1
ATOM 713 C C . SER A 1 95 ? -4.635 -12.488 -7.269 1.00 88.31 95 SER A C 1
ATOM 715 O O . SER A 1 95 ? -5.634 -12.244 -7.954 1.00 88.31 95 SER A O 1
ATOM 717 N N . THR A 1 96 ? -3.435 -12.004 -7.580 1.00 76.62 96 THR A N 1
ATOM 718 C CA . THR A 1 96 ? -3.184 -10.979 -8.598 1.00 76.62 96 THR A CA 1
ATOM 719 C C . THR A 1 96 ? -2.283 -11.469 -9.726 1.00 76.62 96 THR A C 1
ATOM 721 O O . THR A 1 96 ? -2.286 -10.876 -10.804 1.00 76.62 96 THR A O 1
ATOM 724 N N . GLU A 1 97 ? -1.554 -12.568 -9.513 1.00 80.62 97 GLU A N 1
ATOM 725 C CA . GLU A 1 97 ? -0.515 -13.037 -10.425 1.00 80.62 97 GLU A CA 1
ATOM 726 C C . GLU A 1 97 ? -0.693 -14.496 -10.870 1.00 80.62 97 GLU A C 1
ATOM 728 O O . GLU A 1 97 ? -1.428 -15.303 -10.296 1.00 80.62 97 GLU A O 1
ATOM 733 N N . SER A 1 98 ? -0.004 -14.846 -11.956 1.00 68.38 98 SER A N 1
ATOM 734 C CA . SER A 1 98 ? 0.017 -16.210 -12.489 1.00 68.38 98 SER A CA 1
ATOM 735 C C . SER A 1 98 ? 1.082 -17.069 -11.801 1.00 68.38 98 SER A C 1
ATOM 737 O O . SER A 1 98 ? 2.106 -16.563 -11.339 1.00 68.38 98 SER A O 1
ATOM 739 N N . ALA A 1 99 ? 0.882 -18.393 -11.801 1.00 70.75 99 ALA A N 1
ATOM 740 C CA . ALA A 1 99 ? 1.798 -19.340 -11.160 1.00 70.75 99 ALA A CA 1
ATOM 741 C C . ALA A 1 99 ? 3.280 -19.161 -11.546 1.00 70.75 99 ALA A C 1
ATOM 743 O O . ALA A 1 99 ? 4.111 -19.199 -10.640 1.00 70.75 99 ALA A O 1
ATOM 744 N N . PRO A 1 100 ? 3.653 -18.924 -12.824 1.00 54.53 100 PRO A N 1
ATOM 745 C CA . PRO A 1 100 ? 5.057 -18.737 -13.193 1.00 54.53 100 PRO A CA 1
ATOM 746 C C . PRO A 1 100 ? 5.730 -17.530 -12.526 1.00 54.53 100 PRO A C 1
ATOM 748 O O . PRO A 1 100 ? 6.890 -17.640 -12.130 1.00 54.53 100 PRO A O 1
ATOM 751 N N . ILE A 1 101 ? 5.020 -16.404 -12.379 1.00 56.25 101 ILE A N 1
ATOM 752 C CA . ILE A 1 101 ? 5.577 -15.179 -11.782 1.00 56.25 101 ILE A CA 1
ATOM 753 C C . ILE A 1 101 ? 5.805 -15.395 -10.285 1.00 56.25 101 ILE A C 1
ATOM 755 O O . ILE A 1 101 ? 6.918 -15.211 -9.785 1.00 56.25 101 ILE A O 1
ATOM 759 N N . VAL A 1 102 ? 4.781 -15.900 -9.592 1.00 65.12 102 VAL A N 1
ATOM 760 C CA . VAL A 1 102 ? 4.855 -16.188 -8.155 1.00 65.12 102 VAL A CA 1
ATOM 761 C C . VAL A 1 102 ? 5.915 -17.253 -7.866 1.00 65.12 102 VAL A C 1
ATOM 763 O O . VAL A 1 102 ? 6.712 -17.099 -6.944 1.00 65.12 102 VAL A O 1
ATOM 766 N N . HIS A 1 103 ? 6.004 -18.303 -8.689 1.00 64.00 103 HIS A N 1
ATOM 767 C CA . HIS A 1 103 ? 7.024 -19.344 -8.551 1.00 64.00 103 HIS A CA 1
ATOM 768 C C . HIS A 1 103 ? 8.448 -18.790 -8.700 1.00 64.00 103 HIS A C 1
ATOM 770 O O . HIS A 1 103 ? 9.329 -19.140 -7.911 1.00 64.00 103 HIS A O 1
ATOM 776 N N . ALA A 1 104 ? 8.676 -17.896 -9.669 1.00 50.69 104 ALA A N 1
ATOM 777 C CA . ALA A 1 104 ? 9.968 -17.242 -9.843 1.00 50.69 104 ALA A CA 1
ATOM 778 C C . ALA A 1 104 ? 10.341 -16.400 -8.616 1.00 50.69 104 ALA A C 1
ATOM 780 O O . ALA A 1 104 ? 11.467 -16.507 -8.132 1.00 50.69 104 ALA A O 1
ATOM 781 N N . PHE A 1 105 ? 9.399 -15.623 -8.074 1.00 68.81 105 PHE A N 1
ATOM 782 C CA . PHE A 1 105 ? 9.626 -14.821 -6.872 1.00 68.81 105 PHE A CA 1
ATOM 783 C C . PHE A 1 105 ? 9.901 -15.683 -5.633 1.00 68.81 105 PHE A C 1
ATOM 785 O O . PHE A 1 105 ? 10.865 -15.429 -4.911 1.00 68.81 105 PHE A O 1
ATOM 792 N N . VAL A 1 106 ? 9.105 -16.734 -5.408 1.00 71.25 106 VAL A N 1
ATOM 793 C CA . VAL A 1 106 ? 9.266 -17.673 -4.283 1.00 71.25 106 VAL A CA 1
ATOM 794 C C . VAL A 1 106 ? 10.654 -18.308 -4.298 1.00 71.25 106 VAL A C 1
ATOM 796 O O . VAL A 1 106 ? 11.356 -18.277 -3.284 1.00 71.25 106 VAL A O 1
ATOM 799 N N . ALA A 1 107 ? 11.088 -18.811 -5.458 1.00 57.81 107 ALA A N 1
ATOM 800 C CA . ALA A 1 107 ? 12.426 -19.369 -5.631 1.00 57.81 107 ALA A CA 1
ATOM 801 C C . ALA A 1 107 ? 13.517 -18.307 -5.408 1.00 57.81 107 ALA A C 1
ATOM 803 O O . ALA A 1 107 ? 14.491 -18.543 -4.695 1.00 57.81 107 ALA A O 1
ATOM 804 N N . ALA A 1 108 ? 13.324 -17.114 -5.970 1.00 54.44 108 ALA A N 1
ATOM 805 C CA . ALA A 1 108 ? 14.252 -15.994 -5.890 1.00 54.44 108 ALA A CA 1
ATOM 806 C C . ALA A 1 108 ? 14.452 -15.458 -4.462 1.00 54.44 108 ALA A C 1
ATOM 808 O O . ALA A 1 108 ? 15.569 -15.096 -4.083 1.00 54.44 108 ALA A O 1
ATOM 809 N N . LYS A 1 109 ? 13.391 -15.340 -3.670 1.00 66.06 109 LYS A N 1
ATOM 810 C CA . LYS A 1 109 ? 13.458 -14.775 -2.315 1.00 66.06 109 LYS A CA 1
ATOM 811 C C . LYS A 1 109 ? 13.624 -15.856 -1.239 1.00 66.06 109 LYS A C 1
ATOM 813 O O . LYS A 1 109 ? 13.917 -15.526 -0.096 1.00 66.06 109 LYS A O 1
ATOM 818 N N . GLY A 1 110 ? 13.525 -17.137 -1.606 1.00 69.25 110 GLY A N 1
ATOM 819 C CA . GLY A 1 110 ? 13.713 -18.259 -0.688 1.00 69.25 110 GLY A CA 1
ATOM 820 C C . GLY A 1 110 ? 12.556 -18.418 0.297 1.00 69.25 110 GLY A C 1
ATOM 821 O O . GLY A 1 110 ? 12.794 -18.748 1.459 1.00 69.25 110 GLY A O 1
ATOM 822 N N . LEU A 1 111 ? 11.319 -18.169 -0.150 1.00 77.69 111 LEU A N 1
ATOM 823 C CA . LEU A 1 111 ? 10.121 -18.395 0.662 1.00 77.69 111 LEU A CA 1
ATOM 824 C C . LEU A 1 111 ? 9.940 -19.904 0.866 1.00 77.69 111 LEU A C 1
ATOM 826 O O . LEU A 1 111 ? 9.798 -20.658 -0.095 1.00 77.69 111 LEU A O 1
ATOM 830 N N . THR A 1 112 ? 9.971 -20.350 2.123 1.00 81.19 112 THR A N 1
ATOM 831 C CA . THR A 1 112 ? 9.953 -21.779 2.484 1.00 81.19 112 THR A CA 1
ATOM 832 C C . THR A 1 112 ? 8.616 -22.274 3.036 1.00 81.19 112 THR A C 1
ATOM 834 O O . THR A 1 112 ? 8.483 -23.469 3.313 1.00 81.19 112 THR A O 1
ATOM 837 N N . TYR A 1 113 ? 7.639 -21.389 3.233 1.00 92.62 113 TYR A N 1
ATOM 838 C CA . TYR A 1 113 ? 6.282 -21.765 3.625 1.00 92.62 113 TYR A CA 1
ATOM 839 C C . TYR A 1 113 ? 5.383 -22.005 2.400 1.00 92.62 113 TYR A C 1
ATOM 841 O O . TYR A 1 113 ? 5.688 -21.506 1.315 1.00 92.62 113 TYR A O 1
ATOM 849 N N . PRO A 1 114 ? 4.291 -22.784 2.534 1.00 94.38 114 PRO A N 1
ATOM 850 C CA . PRO A 1 114 ? 3.349 -23.025 1.442 1.00 94.38 114 PRO A CA 1
ATOM 851 C C . PRO A 1 114 ? 2.790 -21.733 0.826 1.00 94.38 114 PRO A C 1
ATOM 853 O O . PRO A 1 114 ? 2.326 -20.849 1.543 1.00 94.38 114 PRO A O 1
ATOM 856 N N . VAL A 1 115 ? 2.777 -21.663 -0.508 1.00 95.19 115 VAL A N 1
ATOM 857 C CA . VAL A 1 115 ? 2.188 -20.559 -1.283 1.00 95.19 115 VAL A CA 1
ATOM 858 C C . VAL A 1 115 ? 1.103 -21.094 -2.213 1.00 95.19 115 VAL A C 1
ATOM 860 O O . VAL A 1 115 ? 1.280 -22.133 -2.862 1.00 95.19 115 VAL A O 1
ATOM 863 N N . ALA A 1 116 ? -0.013 -20.375 -2.280 1.00 96.44 116 ALA A N 1
ATOM 864 C CA . ALA A 1 116 ? -1.157 -20.673 -3.124 1.00 96.44 116 ALA A CA 1
ATOM 865 C C . ALA A 1 116 ? -1.616 -19.455 -3.933 1.00 96.44 116 ALA A C 1
ATOM 867 O O . ALA A 1 116 ? -1.281 -18.313 -3.632 1.00 96.44 116 ALA A O 1
ATOM 868 N N . LEU A 1 117 ? -2.402 -19.740 -4.964 1.00 92.25 117 LEU A N 1
ATOM 869 C CA . LEU A 1 117 ? -3.012 -18.782 -5.864 1.00 92.25 117 LEU A CA 1
ATOM 870 C C . LEU A 1 117 ? -4.524 -18.773 -5.661 1.00 92.25 117 LEU A C 1
ATOM 872 O O . LEU A 1 117 ? -5.170 -19.828 -5.663 1.00 92.25 117 LEU A O 1
ATOM 876 N N . ASP A 1 118 ? -5.085 -17.575 -5.560 1.00 95.12 118 ASP A N 1
ATOM 877 C CA . ASP A 1 118 ? -6.521 -17.319 -5.508 1.00 95.12 118 ASP A CA 1
ATOM 878 C C . ASP A 1 118 ? -6.987 -16.621 -6.792 1.00 95.12 118 ASP A C 1
ATOM 880 O O . ASP A 1 118 ? -7.412 -15.468 -6.804 1.00 95.12 118 ASP A O 1
ATOM 884 N N . GLN A 1 119 ? -6.895 -17.338 -7.915 1.00 84.75 119 GLN A N 1
ATOM 885 C CA . GLN A 1 119 ? -7.211 -16.794 -9.244 1.00 84.75 119 GLN A CA 1
ATOM 886 C C . GLN A 1 119 ? -8.670 -16.333 -9.386 1.00 84.75 119 GLN A C 1
ATOM 888 O O . GLN A 1 119 ? -8.972 -15.474 -10.212 1.00 84.75 119 GLN A O 1
ATOM 893 N N . LYS A 1 120 ? -9.584 -16.905 -8.592 1.00 86.00 120 LYS A N 1
ATOM 894 C CA . LYS A 1 120 ? -11.000 -16.511 -8.564 1.00 86.00 120 LYS A CA 1
ATOM 895 C C . LYS A 1 120 ? -11.278 -15.374 -7.580 1.00 86.00 120 LYS A C 1
ATOM 897 O O . LYS A 1 120 ? -12.374 -14.809 -7.616 1.00 86.00 120 LYS A O 1
ATOM 902 N N . LYS A 1 121 ? -10.294 -15.010 -6.750 1.00 86.25 121 LYS A N 1
ATOM 903 C CA . LYS A 1 121 ? -10.392 -14.046 -5.648 1.00 86.25 121 LYS A CA 1
ATOM 904 C C . LYS A 1 121 ? -11.440 -14.430 -4.598 1.00 86.25 121 LYS A C 1
ATOM 906 O O . LYS A 1 121 ? -12.005 -13.555 -3.948 1.00 86.25 121 LYS A O 1
ATOM 911 N N . ASP A 1 122 ? -11.761 -15.717 -4.474 1.00 88.62 122 ASP A N 1
ATOM 912 C CA . ASP A 1 122 ? -12.787 -16.189 -3.538 1.00 88.62 122 ASP A CA 1
ATOM 913 C C . ASP A 1 122 ? -12.312 -16.015 -2.091 1.00 88.62 122 ASP A C 1
ATOM 915 O O . ASP A 1 122 ? -13.057 -15.503 -1.256 1.00 88.62 122 ASP A O 1
ATOM 919 N N . ALA A 1 123 ? -11.054 -16.370 -1.807 1.00 93.00 123 ALA A N 1
ATOM 920 C CA . ALA A 1 123 ? -10.455 -16.174 -0.491 1.00 93.00 123 ALA A CA 1
ATOM 921 C C . ALA A 1 123 ? -10.235 -14.682 -0.209 1.00 93.00 123 ALA A C 1
ATOM 923 O O . ALA A 1 123 ? -10.634 -14.206 0.848 1.00 93.00 123 ALA A O 1
ATOM 924 N N . SER A 1 124 ? -9.677 -13.926 -1.160 1.00 91.38 124 SER A N 1
ATOM 925 C CA . SER A 1 124 ? -9.463 -12.483 -1.007 1.00 91.38 124 SER A CA 1
ATOM 926 C C . SER A 1 124 ? -10.765 -11.720 -0.755 1.00 91.38 124 SER A C 1
ATOM 928 O O . SER A 1 124 ? -10.773 -10.842 0.097 1.00 91.38 124 SER A O 1
ATOM 930 N N . ARG A 1 125 ? -11.877 -12.062 -1.426 1.00 87.81 125 ARG A N 1
ATOM 931 C CA . ARG A 1 125 ? -13.189 -11.451 -1.140 1.00 87.81 125 ARG A CA 1
ATOM 932 C C . ARG A 1 125 ? -13.743 -11.876 0.214 1.00 87.81 125 ARG A C 1
ATOM 934 O O . ARG A 1 125 ? -14.209 -11.033 0.966 1.00 87.81 125 ARG A O 1
ATOM 941 N N . ALA A 1 126 ? -13.701 -13.170 0.538 1.00 90.31 126 ALA A N 1
ATOM 942 C CA . ALA A 1 126 ? -14.253 -13.670 1.798 1.00 90.31 126 ALA A CA 1
ATOM 943 C C . ALA A 1 126 ? -13.521 -13.103 3.024 1.00 90.31 126 ALA A C 1
ATOM 945 O O . ALA A 1 126 ? -14.129 -12.892 4.071 1.00 90.31 126 ALA A O 1
ATOM 946 N N . TYR A 1 127 ? -12.221 -12.851 2.882 1.00 92.88 127 TYR A N 1
ATOM 947 C CA . TYR A 1 127 ? -11.387 -12.220 3.897 1.00 92.88 127 TYR A CA 1
ATOM 948 C C . TYR A 1 127 ? -11.285 -10.706 3.728 1.00 92.88 127 TYR A C 1
ATOM 950 O O . TYR A 1 127 ? -10.535 -10.096 4.470 1.00 92.88 127 TYR A O 1
ATOM 958 N N . ASP A 1 128 ? -12.024 -10.098 2.799 1.00 85.75 128 ASP A N 1
ATOM 959 C CA . ASP A 1 128 ? -12.026 -8.647 2.603 1.00 85.75 128 ASP A CA 1
ATOM 960 C C . ASP A 1 128 ? -10.605 -8.051 2.527 1.00 85.75 128 ASP A C 1
ATOM 962 O O . ASP A 1 128 ? -10.150 -7.213 3.310 1.00 85.75 128 ASP A O 1
ATOM 966 N N . VAL A 1 129 ? -9.826 -8.600 1.605 1.00 87.00 129 VAL A N 1
ATOM 967 C CA . VAL A 1 129 ? -8.457 -8.159 1.363 1.00 87.00 129 VAL A CA 1
ATOM 968 C C . VAL A 1 129 ? -8.515 -6.939 0.448 1.00 87.00 129 VAL A C 1
ATOM 970 O O . VAL A 1 129 ? -8.390 -7.061 -0.770 1.00 87.00 129 VAL A O 1
ATOM 973 N N . LEU A 1 130 ? -8.740 -5.774 1.057 1.00 73.06 130 LEU A N 1
ATOM 974 C CA . LEU A 1 130 ? -8.770 -4.465 0.388 1.00 73.06 130 LEU A CA 1
ATOM 975 C C . LEU A 1 130 ? -7.361 -3.880 0.182 1.00 73.06 130 LEU A C 1
ATOM 977 O O . LEU A 1 130 ? -7.132 -3.090 -0.727 1.00 73.06 130 LEU A O 1
ATOM 981 N N . GLY A 1 131 ? -6.391 -4.318 0.991 1.00 79.69 131 GLY A N 1
ATOM 982 C CA . GLY A 1 131 ? -4.984 -3.931 0.895 1.00 79.69 131 GLY A CA 1
ATOM 983 C C . GLY A 1 131 ? -4.052 -5.108 1.168 1.00 79.69 131 GLY A C 1
ATOM 984 O O . GLY A 1 131 ? -4.427 -6.075 1.833 1.00 79.69 131 GLY A O 1
ATOM 985 N N . ILE A 1 132 ? -2.829 -5.039 0.644 1.00 87.44 132 ILE A N 1
ATOM 986 C CA . ILE A 1 132 ? -1.777 -6.031 0.894 1.00 87.44 132 ILE A CA 1
ATOM 987 C C . ILE A 1 132 ? -0.469 -5.340 1.335 1.00 87.44 132 ILE A C 1
ATOM 989 O O . ILE A 1 132 ? -0.159 -4.268 0.810 1.00 87.44 132 ILE A O 1
ATOM 993 N N . PRO A 1 133 ? 0.311 -5.940 2.259 1.00 92.75 133 PRO A N 1
ATOM 994 C CA . PRO A 1 133 ? 0.061 -7.236 2.886 1.00 92.75 133 PRO A CA 1
ATOM 995 C C . PRO A 1 133 ? -1.083 -7.185 3.910 1.00 92.75 133 PRO A C 1
ATOM 997 O O . PRO A 1 133 ? -1.286 -6.185 4.598 1.00 92.75 133 PRO A O 1
ATOM 1000 N N . THR A 1 134 ? -1.837 -8.282 3.988 1.00 94.31 134 THR A N 1
ATOM 1001 C CA . THR A 1 134 ? -2.832 -8.510 5.044 1.00 94.31 134 THR A CA 1
ATOM 1002 C C . THR A 1 134 ? -2.593 -9.879 5.659 1.00 94.31 134 THR A C 1
ATOM 1004 O O . THR A 1 134 ? -2.609 -10.894 4.963 1.00 94.31 134 THR A O 1
ATOM 1007 N N . THR A 1 135 ? -2.416 -9.919 6.975 1.00 95.50 135 THR A N 1
ATOM 1008 C CA . THR A 1 135 ? -2.150 -11.136 7.739 1.00 95.50 135 THR A CA 1
ATOM 1009 C C . THR A 1 135 ? -3.294 -11.440 8.700 1.00 95.50 135 THR A C 1
ATOM 1011 O O . THR A 1 135 ? -3.691 -10.607 9.512 1.00 95.50 135 THR A O 1
ATOM 1014 N N . TYR A 1 136 ? -3.789 -12.673 8.655 1.00 96.75 136 TYR A N 1
ATOM 1015 C CA . TYR A 1 136 ? -4.705 -13.241 9.636 1.00 96.75 136 TYR A CA 1
ATOM 1016 C C . TYR A 1 136 ? -4.000 -14.309 10.463 1.00 96.75 136 TYR A C 1
ATOM 1018 O O . TYR A 1 136 ? -3.237 -15.118 9.936 1.00 96.75 136 TYR A O 1
ATOM 1026 N N . VAL A 1 137 ? -4.324 -14.368 11.753 1.00 97.94 137 VAL A N 1
ATOM 1027 C CA . VAL A 1 137 ? -3.956 -15.495 12.615 1.00 97.94 137 VAL A CA 1
ATOM 1028 C C . VAL A 1 137 ? -5.229 -16.196 13.058 1.00 97.94 137 VAL A C 1
ATOM 1030 O O . VAL A 1 137 ? -6.079 -15.603 13.722 1.00 97.94 137 VAL A O 1
ATOM 1033 N N . ILE A 1 138 ? -5.365 -17.456 12.659 1.00 98.50 138 ILE A N 1
ATOM 1034 C CA . ILE A 1 138 ? -6.542 -18.294 12.882 1.00 98.50 138 ILE A CA 1
ATOM 1035 C C . ILE A 1 138 ? -6.150 -19.400 13.859 1.00 98.50 138 ILE A C 1
ATOM 1037 O O . ILE A 1 138 ? -5.120 -20.042 13.674 1.00 98.50 138 ILE A O 1
ATOM 1041 N N . ASP A 1 139 ? -6.939 -19.623 14.908 1.00 98.19 139 ASP A N 1
ATOM 1042 C CA . ASP A 1 139 ? -6.637 -20.663 15.893 1.00 98.19 139 ASP A CA 1
ATOM 1043 C C . ASP A 1 139 ? -6.994 -22.084 15.422 1.00 98.19 139 ASP A C 1
ATOM 1045 O O . ASP A 1 139 ? -7.587 -22.306 14.366 1.00 98.19 139 ASP A O 1
ATOM 1049 N N . GLU A 1 140 ? -6.671 -23.069 16.260 1.00 97.06 140 GLU A N 1
ATOM 1050 C CA . GLU A 1 140 ? -6.899 -24.497 16.008 1.00 97.06 140 GLU A CA 1
ATOM 1051 C C . GLU A 1 140 ? -8.384 -24.855 15.791 1.00 97.06 140 GLU A C 1
ATOM 1053 O O . GLU A 1 140 ? -8.701 -25.860 15.140 1.00 97.06 140 GLU A O 1
ATOM 1058 N N . LYS A 1 141 ? -9.300 -24.016 16.301 1.00 96.75 141 LYS A N 1
ATOM 1059 C CA . LYS A 1 141 ? -10.759 -24.120 16.151 1.00 96.75 141 LYS A CA 1
ATOM 1060 C C . LYS A 1 141 ? -11.275 -23.336 14.943 1.00 96.75 141 LYS A C 1
ATOM 1062 O O . LYS A 1 141 ? -12.490 -23.263 14.745 1.00 96.75 141 LYS A O 1
ATOM 1067 N N . GLY A 1 142 ? -10.393 -22.806 14.098 1.00 96.81 142 GLY A N 1
ATOM 1068 C CA . GLY A 1 142 ? -10.760 -22.047 12.907 1.00 96.81 142 GLY A CA 1
ATOM 1069 C C . GLY A 1 142 ? -11.378 -20.687 13.224 1.00 96.81 142 GLY A C 1
ATOM 1070 O O . GLY A 1 142 ? -12.186 -20.212 12.432 1.00 96.81 142 GLY A O 1
ATOM 1071 N N . ILE A 1 143 ? -11.064 -20.093 14.378 1.00 97.75 143 ILE A N 1
ATOM 1072 C CA . ILE A 1 143 ? -11.534 -18.762 14.772 1.00 97.75 143 ILE A CA 1
ATOM 1073 C C . ILE A 1 143 ? -10.454 -17.728 14.460 1.00 97.75 143 ILE A C 1
ATOM 1075 O O . ILE A 1 143 ? -9.281 -17.942 14.767 1.00 97.75 143 ILE A O 1
ATOM 1079 N N . VAL A 1 144 ? -10.840 -16.596 13.874 1.00 97.19 144 VAL A N 1
ATOM 1080 C CA . VAL A 1 144 ? -9.931 -15.470 13.630 1.00 97.19 144 VAL A CA 1
ATOM 1081 C C . VAL A 1 144 ? -9.543 -14.850 14.968 1.00 97.19 144 VAL A C 1
ATOM 1083 O O . VAL A 1 144 ? -10.398 -14.361 15.699 1.00 97.19 144 VAL A O 1
ATOM 1086 N N . ARG A 1 145 ? -8.254 -14.865 15.307 1.00 96.94 145 ARG A N 1
ATOM 1087 C CA . ARG A 1 145 ? -7.724 -14.294 16.555 1.00 96.94 145 ARG A CA 1
ATOM 1088 C C . ARG A 1 145 ? -7.000 -12.982 16.353 1.00 96.94 145 ARG A C 1
ATOM 1090 O O . ARG A 1 145 ? -6.989 -12.177 17.273 1.00 96.94 145 ARG A O 1
ATOM 1097 N N . ALA A 1 146 ? -6.441 -12.747 15.175 1.00 95.00 146 ALA A N 1
ATOM 1098 C CA . ALA A 1 146 ? -5.872 -11.459 14.812 1.00 95.00 146 ALA A CA 1
ATOM 1099 C C . ALA A 1 146 ? -6.065 -11.197 13.317 1.00 95.00 146 ALA A C 1
ATOM 1101 O O . ALA A 1 146 ? -6.073 -12.138 12.517 1.00 95.00 146 ALA A O 1
ATOM 1102 N N . ARG A 1 147 ? -6.180 -9.916 12.968 1.00 91.81 147 ARG A N 1
ATOM 1103 C CA . ARG A 1 147 ? -6.063 -9.377 11.612 1.00 91.81 147 ARG A CA 1
ATOM 1104 C C . ARG A 1 147 ? -5.101 -8.203 11.678 1.00 91.81 147 ARG A C 1
ATOM 1106 O O . ARG A 1 147 ? -5.194 -7.393 12.594 1.00 91.81 147 ARG A O 1
ATOM 1113 N N . PHE A 1 148 ? -4.197 -8.126 10.720 1.00 91.25 148 PHE A N 1
ATOM 1114 C CA . PHE A 1 148 ? -3.239 -7.046 10.601 1.00 91.25 148 PHE A CA 1
ATOM 1115 C C . PHE A 1 148 ? -3.106 -6.656 9.137 1.00 91.25 148 PHE A C 1
ATOM 1117 O O . PHE A 1 148 ? -2.969 -7.528 8.283 1.00 91.25 148 PHE A O 1
ATOM 1124 N N . VAL A 1 149 ? -3.188 -5.362 8.863 1.00 88.62 149 VAL A N 1
ATOM 1125 C CA . VAL A 1 149 ? -2.994 -4.779 7.535 1.00 88.62 149 VAL A CA 1
ATOM 1126 C C . VAL A 1 149 ? -1.782 -3.879 7.663 1.00 88.62 149 VAL A C 1
ATOM 1128 O O . VAL A 1 149 ? -1.762 -3.100 8.614 1.00 88.62 149 VAL A O 1
ATOM 1131 N N . ASP A 1 150 ? -0.838 -4.001 6.723 1.00 86.06 150 ASP A N 1
ATOM 1132 C CA . ASP A 1 150 ? 0.535 -3.455 6.742 1.00 86.06 150 ASP A CA 1
ATOM 1133 C C . ASP A 1 150 ? 1.605 -4.488 7.169 1.00 86.06 150 ASP A C 1
ATOM 1135 O O . ASP A 1 150 ? 1.298 -5.644 7.466 1.00 86.06 150 ASP A O 1
ATOM 1139 N N . ILE A 1 151 ? 2.879 -4.087 7.120 1.00 85.75 151 ILE A N 1
ATOM 1140 C CA . ILE A 1 151 ? 4.071 -4.905 7.372 1.00 85.75 151 ILE A CA 1
ATOM 1141 C C . ILE A 1 151 ? 4.078 -5.402 8.819 1.00 85.75 151 ILE A C 1
ATOM 1143 O O . ILE A 1 151 ? 4.273 -4.623 9.756 1.00 85.75 151 ILE A O 1
ATOM 1147 N N . ILE A 1 152 ? 3.914 -6.712 9.014 1.00 87.81 152 ILE A N 1
ATOM 1148 C CA . ILE A 1 152 ? 3.990 -7.325 10.340 1.00 87.81 152 ILE A CA 1
ATOM 1149 C C . ILE A 1 152 ? 5.425 -7.731 10.690 1.00 87.81 152 ILE A C 1
ATOM 1151 O O . ILE A 1 152 ? 6.100 -8.446 9.951 1.00 87.81 152 ILE A O 1
ATOM 1155 N N . THR A 1 153 ? 5.888 -7.319 11.871 1.00 85.44 153 THR A N 1
ATOM 1156 C CA . THR A 1 153 ? 7.210 -7.716 12.381 1.00 85.44 153 THR A CA 1
ATOM 1157 C C . THR A 1 153 ? 7.176 -9.120 12.996 1.00 85.44 153 THR A C 1
ATOM 1159 O O . THR A 1 153 ? 6.137 -9.574 13.490 1.00 85.44 153 THR A O 1
ATOM 1162 N N . GLU A 1 154 ? 8.321 -9.812 13.044 1.00 86.62 154 GLU A N 1
ATOM 1163 C CA . GLU A 1 154 ? 8.420 -11.132 13.693 1.00 86.62 154 GLU A CA 1
ATOM 1164 C C . GLU A 1 154 ? 7.913 -11.130 15.156 1.00 86.62 154 GLU A C 1
ATOM 1166 O O . GLU A 1 154 ? 7.087 -11.989 15.484 1.00 86.62 154 GLU A O 1
ATOM 1171 N N . PRO A 1 155 ? 8.317 -10.191 16.043 1.00 86.88 155 PRO A N 1
ATOM 1172 C CA . PRO A 1 155 ? 7.841 -10.178 17.429 1.00 86.88 155 PRO A CA 1
ATOM 1173 C C . PRO A 1 155 ? 6.325 -9.999 17.542 1.00 86.88 155 PRO A C 1
ATOM 1175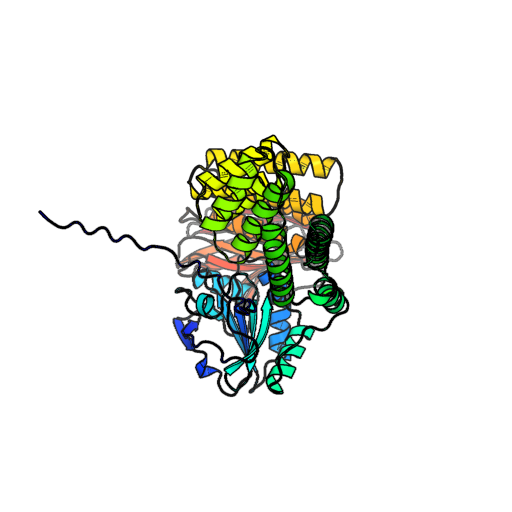 O O . PRO A 1 155 ? 5.681 -10.625 18.388 1.00 86.88 155 PRO A O 1
ATOM 1178 N N . GLN A 1 156 ? 5.743 -9.171 16.675 1.00 88.81 156 GLN A N 1
ATOM 1179 C CA . GLN A 1 156 ? 4.307 -8.930 16.661 1.00 88.81 156 GLN A CA 1
ATOM 1180 C C . GLN A 1 156 ? 3.538 -10.169 16.197 1.00 88.81 156 GLN A C 1
ATOM 1182 O O . GLN A 1 156 ? 2.585 -10.591 16.857 1.00 88.81 156 GLN A O 1
ATOM 1187 N N . LEU A 1 157 ? 3.979 -10.805 15.108 1.00 93.75 157 LEU A N 1
ATOM 1188 C CA . LEU A 1 157 ? 3.365 -12.045 14.645 1.00 93.75 157 LEU A CA 1
ATOM 1189 C C . LEU A 1 157 ? 3.493 -13.156 15.700 1.00 93.75 157 LEU A C 1
ATOM 1191 O O . LEU A 1 157 ? 2.530 -13.882 15.950 1.00 93.75 157 LEU A O 1
ATOM 1195 N N . ALA A 1 158 ? 4.640 -13.257 16.377 1.00 94.00 158 ALA A N 1
ATOM 1196 C CA . ALA A 1 158 ? 4.839 -14.197 17.477 1.00 94.00 158 ALA A CA 1
ATOM 1197 C C . ALA A 1 158 ? 3.843 -13.964 18.628 1.00 94.00 158 ALA A C 1
ATOM 1199 O O . ALA A 1 158 ? 3.299 -14.929 19.176 1.00 94.00 158 ALA A O 1
ATOM 1200 N N . ALA A 1 159 ? 3.554 -12.704 18.970 1.00 93.12 159 ALA A N 1
ATOM 1201 C CA . ALA A 1 159 ? 2.548 -12.356 19.970 1.00 93.12 159 ALA A CA 1
ATOM 1202 C C . ALA A 1 159 ? 1.135 -12.788 19.543 1.00 93.12 159 ALA A C 1
ATOM 1204 O O . ALA A 1 159 ? 0.417 -13.397 20.340 1.00 93.12 159 ALA A O 1
ATOM 1205 N N . PHE A 1 160 ? 0.752 -12.566 18.281 1.00 96.12 160 PHE A N 1
ATOM 1206 C CA . PHE A 1 160 ? -0.540 -13.025 17.758 1.00 96.12 160 PHE A CA 1
ATOM 1207 C C . PHE A 1 160 ? -0.657 -14.549 17.720 1.00 96.12 160 PHE A C 1
ATOM 1209 O O . PHE A 1 160 ? -1.681 -15.094 18.131 1.00 96.12 160 PHE A O 1
ATOM 1216 N N . VAL A 1 161 ? 0.394 -15.259 17.303 1.00 97.44 161 VAL A N 1
ATOM 1217 C CA . VAL A 1 161 ? 0.426 -16.729 17.335 1.00 97.44 161 VAL A CA 1
ATOM 1218 C C . VAL A 1 161 ? 0.318 -17.245 18.772 1.00 97.44 161 VAL A C 1
ATOM 1220 O O . VAL A 1 161 ? -0.419 -18.198 19.026 1.00 97.44 161 VAL A O 1
ATOM 1223 N N . LYS A 1 162 ? 0.998 -16.609 19.736 1.00 96.69 162 LYS A N 1
ATOM 1224 C CA . LYS A 1 162 ? 0.889 -16.950 21.163 1.00 96.69 162 LYS A CA 1
ATOM 1225 C C . LYS A 1 162 ? -0.538 -16.756 21.684 1.00 96.69 162 LYS A C 1
ATOM 1227 O O . LYS A 1 162 ? -1.053 -17.654 22.349 1.00 96.69 162 LYS A O 1
ATOM 1232 N N . ALA A 1 163 ? -1.180 -15.632 21.362 1.00 96.56 163 ALA A N 1
ATOM 1233 C CA . ALA A 1 163 ? -2.573 -15.376 21.726 1.00 96.56 163 ALA A CA 1
ATOM 1234 C C . ALA A 1 163 ? -3.511 -16.425 21.107 1.00 96.56 163 ALA A C 1
ATOM 1236 O O . ALA A 1 163 ? -4.331 -17.013 21.810 1.00 96.56 163 ALA A O 1
ATOM 1237 N N . ALA A 1 164 ? -3.318 -16.756 19.827 1.00 97.69 164 ALA A N 1
ATOM 1238 C CA . ALA A 1 164 ? -4.130 -17.752 19.140 1.00 97.69 164 ALA A CA 1
ATOM 1239 C C . ALA A 1 164 ? -3.989 -19.161 19.735 1.00 97.69 164 ALA A C 1
ATOM 1241 O O . ALA A 1 164 ? -4.996 -19.844 19.919 1.00 97.69 164 ALA A O 1
ATOM 1242 N N . LYS A 1 165 ? -2.774 -19.572 20.125 1.00 97.19 165 LYS A N 1
ATOM 1243 C CA . LYS A 1 165 ? -2.546 -20.819 20.882 1.00 97.19 165 LYS A CA 1
ATOM 1244 C C . LYS A 1 165 ? -3.281 -20.828 22.224 1.00 97.19 165 LYS A C 1
ATOM 1246 O O . LYS A 1 165 ? -3.774 -21.867 22.648 1.00 97.19 165 LYS A O 1
ATOM 1251 N N . ALA A 1 166 ? -3.382 -19.672 22.877 1.00 97.06 166 ALA A N 1
ATOM 1252 C CA . ALA A 1 166 ? -4.149 -19.494 24.107 1.00 97.06 166 ALA A CA 1
ATOM 1253 C C . ALA A 1 166 ? -5.662 -19.299 23.868 1.00 97.06 166 ALA A C 1
ATOM 1255 O O . ALA A 1 166 ? -6.398 -19.085 24.828 1.00 97.06 166 ALA A O 1
ATOM 1256 N N . GLN A 1 167 ? -6.136 -19.364 22.614 1.00 95.81 167 GLN A N 1
ATOM 1257 C CA . GLN A 1 167 ? -7.521 -19.076 22.209 1.00 95.81 167 GLN A CA 1
ATOM 1258 C C . GLN A 1 167 ? -7.992 -17.667 22.616 1.00 95.81 167 GLN A C 1
ATOM 1260 O O . GLN A 1 167 ? -9.176 -17.428 22.849 1.00 95.81 167 GLN A O 1
ATOM 1265 N N . GLN A 1 168 ? -7.049 -16.730 22.684 1.00 96.56 168 GLN A N 1
ATOM 1266 C CA . GLN A 1 168 ? -7.265 -15.318 22.972 1.00 96.56 168 GLN A CA 1
ATOM 1267 C C . GLN A 1 168 ? -7.124 -14.497 21.692 1.00 96.56 168 GLN A C 1
ATOM 1269 O O . GLN A 1 168 ? -6.404 -14.876 20.765 1.00 96.56 168 GLN A O 1
ATOM 1274 N N . ASN A 1 169 ? -7.807 -13.357 21.644 1.00 95.00 169 ASN A N 1
ATOM 1275 C CA . ASN A 1 169 ? -7.647 -12.413 20.548 1.00 95.00 169 ASN A CA 1
ATOM 1276 C C . ASN A 1 169 ? -6.299 -11.695 20.691 1.00 95.00 169 ASN A C 1
ATOM 1278 O O . ASN A 1 169 ? -5.934 -11.263 21.784 1.00 95.00 169 ASN A O 1
ATOM 1282 N N . GLY A 1 170 ? -5.566 -11.576 19.589 1.00 90.25 170 GLY A N 1
ATOM 1283 C CA . GLY A 1 170 ? -4.383 -10.736 19.517 1.00 90.25 170 GLY A CA 1
ATOM 1284 C C . GLY A 1 170 ? -4.792 -9.273 19.625 1.00 90.25 170 GLY A C 1
ATOM 1285 O O . GLY A 1 170 ? -5.720 -8.835 18.950 1.00 90.25 170 GLY A O 1
ATOM 1286 N N . THR A 1 171 ? -4.108 -8.526 20.482 1.00 86.19 171 THR A N 1
ATOM 1287 C CA . THR A 1 171 ? -4.317 -7.089 20.652 1.00 86.19 171 THR A CA 1
ATOM 1288 C C . THR A 1 171 ? -3.027 -6.348 20.346 1.00 86.19 171 THR A C 1
ATOM 1290 O O . THR A 1 171 ? -1.934 -6.808 20.680 1.00 86.19 171 THR A O 1
ATOM 1293 N N . ILE A 1 172 ? -3.154 -5.194 19.696 1.00 85.50 172 ILE A N 1
ATOM 1294 C CA . ILE A 1 172 ? -2.039 -4.271 19.500 1.00 85.50 172 ILE A CA 1
ATOM 1295 C C . ILE A 1 172 ? -2.055 -3.296 20.666 1.00 85.50 172 ILE A C 1
ATOM 1297 O O . ILE A 1 172 ? -3.036 -2.586 20.878 1.00 85.50 172 ILE A O 1
ATOM 1301 N N . VAL A 1 173 ? -0.972 -3.299 21.437 1.00 81.00 173 VAL A N 1
ATOM 1302 C CA . VAL A 1 173 ? -0.778 -2.394 22.569 1.00 81.00 173 VAL A CA 1
ATOM 1303 C C . VAL A 1 173 ? 0.534 -1.660 22.354 1.00 81.00 173 VAL A C 1
ATOM 1305 O O . VAL A 1 173 ? 1.601 -2.270 22.358 1.00 81.00 173 VAL A O 1
ATOM 1308 N N . SER A 1 174 ? 0.443 -0.351 22.149 1.00 87.50 174 SER A N 1
ATOM 1309 C CA . SER A 1 174 ? 1.584 0.546 21.979 1.00 87.50 174 SER A CA 1
ATOM 1310 C C . SER A 1 174 ? 1.207 1.946 22.465 1.00 87.50 174 SER A C 1
ATOM 1312 O O . SER A 1 174 ? 0.025 2.299 22.527 1.00 87.50 174 SER A O 1
ATOM 1314 N N . ASP A 1 175 ? 2.204 2.772 22.786 1.00 91.56 175 ASP A N 1
ATOM 1315 C CA . ASP A 1 175 ? 1.966 4.158 23.206 1.00 91.56 175 ASP A CA 1
ATOM 1316 C C . ASP A 1 175 ? 1.247 4.967 22.123 1.00 91.56 175 ASP A C 1
ATOM 1318 O O . ASP A 1 175 ? 0.392 5.800 22.428 1.00 91.56 175 ASP A O 1
ATOM 1322 N N . ILE A 1 176 ? 1.577 4.718 20.853 1.00 93.00 176 ILE A N 1
ATOM 1323 C CA . ILE A 1 176 ? 0.923 5.384 19.730 1.00 93.00 176 ILE A CA 1
ATOM 1324 C C . ILE A 1 176 ? -0.523 4.911 19.561 1.00 93.00 176 ILE A C 1
ATOM 1326 O O . ILE A 1 176 ? -1.402 5.756 19.399 1.00 93.00 176 ILE A O 1
ATOM 1330 N N . GLN A 1 177 ? -0.807 3.610 19.708 1.00 93.56 177 GLN A N 1
ATOM 1331 C CA . GLN A 1 177 ? -2.176 3.099 19.635 1.00 93.56 177 GLN A CA 1
ATOM 1332 C C . GLN A 1 177 ? -3.043 3.644 20.772 1.00 93.56 177 GLN A C 1
ATOM 1334 O O . GLN A 1 177 ? -4.171 4.061 20.533 1.00 93.56 177 GLN A O 1
ATOM 1339 N N . ASN A 1 178 ? -2.508 3.718 21.993 1.00 94.56 178 ASN A N 1
ATOM 1340 C CA . ASN A 1 178 ? -3.229 4.288 23.133 1.00 94.56 178 ASN A CA 1
ATOM 1341 C C . ASN A 1 178 ? -3.583 5.766 22.900 1.00 94.56 178 ASN A C 1
ATOM 1343 O O . ASN A 1 178 ? -4.676 6.210 23.248 1.00 94.56 178 ASN A O 1
ATOM 1347 N N . LYS A 1 179 ? -2.672 6.535 22.288 1.00 95.62 179 LYS A N 1
ATOM 1348 C CA . LYS A 1 179 ? -2.941 7.930 21.914 1.00 95.62 179 LYS A CA 1
ATOM 1349 C C . LYS A 1 179 ? -3.994 8.032 20.809 1.00 95.62 179 LYS A C 1
ATOM 1351 O O . LYS A 1 179 ? -4.849 8.906 20.909 1.00 95.62 179 LYS A O 1
ATOM 1356 N N . LEU A 1 180 ? -3.945 7.161 19.795 1.00 96.25 180 LEU A N 1
ATOM 1357 C CA . LEU A 1 180 ? -4.964 7.092 18.740 1.00 96.25 180 LEU A CA 1
ATOM 1358 C C . LEU A 1 180 ? -6.345 6.824 19.348 1.00 96.25 180 LEU A C 1
ATOM 1360 O O . LEU A 1 180 ? -7.258 7.623 19.144 1.00 96.25 180 LEU A O 1
ATOM 1364 N N . ASP A 1 181 ? -6.458 5.773 20.162 1.00 95.19 181 ASP A N 1
ATOM 1365 C CA . ASP A 1 181 ? -7.695 5.382 20.844 1.00 95.19 181 ASP A CA 1
ATOM 1366 C C . ASP A 1 181 ? -8.267 6.531 21.692 1.00 95.19 181 ASP A C 1
ATOM 1368 O O . ASP A 1 181 ? -9.451 6.842 21.592 1.00 95.19 181 ASP A O 1
ATOM 1372 N N . ALA A 1 182 ? -7.428 7.209 22.486 1.00 95.94 182 ALA A N 1
ATOM 1373 C CA . ALA A 1 182 ? -7.859 8.346 23.300 1.00 95.94 182 ALA A CA 1
ATOM 1374 C C . ALA A 1 182 ? -8.283 9.555 22.448 1.00 95.94 182 ALA A C 1
ATOM 1376 O O . ALA A 1 182 ? -9.279 10.210 22.743 1.00 95.94 182 ALA A O 1
ATOM 1377 N N . SER A 1 183 ? -7.546 9.854 21.373 1.00 96.38 183 SER A N 1
ATOM 1378 C CA . SER A 1 183 ? -7.829 11.006 20.506 1.00 96.38 183 SER A CA 1
ATOM 1379 C C . SER A 1 183 ? -9.120 10.869 19.698 1.00 96.38 183 SER A C 1
ATOM 1381 O O . SER A 1 183 ? -9.687 11.877 19.289 1.00 96.38 183 SER A O 1
ATOM 1383 N N . LEU A 1 184 ? -9.589 9.637 19.495 1.00 97.00 184 LEU A N 1
ATOM 1384 C CA . LEU A 1 184 ? -10.784 9.318 18.717 1.00 97.00 184 LEU A CA 1
ATOM 1385 C C . LEU A 1 184 ? -11.960 8.846 19.588 1.00 97.00 184 LEU A C 1
ATOM 1387 O O . LEU A 1 184 ? -12.991 8.455 19.044 1.00 97.00 184 LEU A O 1
ATOM 1391 N N . ASP A 1 185 ? -11.843 8.883 20.923 1.00 95.81 185 ASP A N 1
ATOM 1392 C CA . ASP A 1 185 ? -12.951 8.520 21.813 1.00 95.81 185 ASP A CA 1
ATOM 1393 C C . ASP A 1 185 ? -14.132 9.471 21.591 1.00 95.81 185 ASP A C 1
ATOM 1395 O O . ASP A 1 185 ? -14.059 10.664 21.888 1.00 95.81 185 ASP A O 1
ATOM 1399 N N . LEU A 1 186 ? -15.239 8.924 21.086 1.00 94.25 186 LEU A N 1
ATOM 1400 C CA . LEU A 1 186 ? -16.464 9.658 20.788 1.00 94.25 186 LEU A CA 1
ATOM 1401 C C . LEU A 1 186 ? -16.993 10.440 22.001 1.00 94.25 186 LEU A C 1
ATOM 1403 O O . LEU A 1 186 ? -17.583 11.505 21.836 1.00 94.25 186 LEU A O 1
ATOM 1407 N N . LYS A 1 187 ? -16.771 9.941 23.224 1.00 94.44 187 LYS A N 1
ATOM 1408 C CA . LYS A 1 187 ? -17.317 10.526 24.460 1.00 94.44 187 LYS A CA 1
ATOM 1409 C C . LYS A 1 187 ? -16.763 11.909 24.789 1.00 94.44 187 LYS A C 1
ATOM 1411 O O . LYS A 1 187 ? -17.370 12.613 25.592 1.00 94.44 187 LYS A O 1
ATOM 1416 N N . GLN A 1 188 ? -15.629 12.299 24.208 1.00 94.88 188 GLN A N 1
ATOM 1417 C CA . GLN A 1 188 ? -15.048 13.620 24.450 1.00 94.88 188 GLN A CA 1
ATOM 1418 C C . GLN A 1 188 ? -15.676 14.730 23.590 1.00 94.88 188 GLN A C 1
ATOM 1420 O O . GLN A 1 188 ? -15.393 15.904 23.825 1.00 94.88 188 GLN A O 1
ATOM 1425 N N . PHE A 1 189 ? -16.527 14.383 22.616 1.00 95.19 189 PHE A N 1
ATOM 1426 C CA . PHE A 1 189 ? -17.168 15.336 21.707 1.00 95.19 189 PHE A CA 1
ATOM 1427 C C . PHE A 1 189 ? -18.653 15.518 22.046 1.00 95.19 189 PHE A C 1
ATOM 1429 O O . PHE A 1 189 ? -19.397 14.551 22.214 1.00 95.19 189 PHE A O 1
ATOM 1436 N N . ALA A 1 190 ? -19.108 16.771 22.115 1.00 93.25 190 ALA A N 1
ATOM 1437 C CA . ALA A 1 190 ? -20.498 17.118 22.407 1.00 93.25 190 ALA A CA 1
ATOM 1438 C C . ALA A 1 190 ? -21.242 17.547 21.130 1.00 93.25 190 ALA A C 1
ATOM 1440 O O . ALA A 1 190 ? -21.213 18.708 20.729 1.00 93.25 190 ALA A O 1
ATOM 1441 N N . PHE A 1 191 ? -21.943 16.607 20.495 1.00 95.38 191 PHE A N 1
ATOM 1442 C CA . PHE A 1 191 ? -22.660 16.816 19.227 1.00 95.38 191 PHE A CA 1
ATOM 1443 C C . PHE A 1 191 ? -24.130 17.246 19.383 1.00 95.38 191 PHE A C 1
ATOM 1445 O O . PHE A 1 191 ? -24.985 16.951 18.547 1.00 95.38 191 PHE A O 1
ATOM 1452 N N . SER A 1 192 ? -24.443 17.941 20.471 1.00 92.94 192 SER A N 1
ATOM 1453 C CA . SER A 1 192 ? -25.781 18.442 20.787 1.00 92.94 192 SER A CA 1
ATOM 1454 C C . SER A 1 192 ? -25.690 19.850 21.358 1.00 92.94 192 SER A C 1
ATOM 1456 O O . SER A 1 192 ? -24.730 20.149 22.065 1.00 92.94 192 SER A O 1
ATOM 1458 N N . GLY A 1 193 ? -26.706 20.677 21.129 1.00 92.69 193 GLY A N 1
ATOM 1459 C CA . GLY A 1 193 ? -26.756 22.049 21.630 1.00 92.69 193 GLY A CA 1
ATOM 1460 C C . GLY A 1 193 ? -27.153 23.029 20.535 1.00 92.69 193 GLY A C 1
ATOM 1461 O O . GLY A 1 193 ? -27.822 22.648 19.573 1.00 92.69 193 GLY A O 1
ATOM 1462 N N . ASP A 1 194 ? -26.752 24.285 20.705 1.00 94.25 194 ASP A N 1
ATOM 1463 C CA . ASP A 1 194 ? -26.893 25.313 19.676 1.00 94.25 194 ASP A CA 1
ATOM 1464 C C . ASP A 1 194 ? -25.937 25.091 18.489 1.00 94.25 194 ASP A C 1
ATOM 1466 O O . ASP A 1 194 ? -25.063 24.216 18.503 1.00 94.25 194 ASP A O 1
ATOM 1470 N N . HIS A 1 195 ? -26.137 25.888 17.435 1.00 94.06 195 HIS A N 1
ATOM 1471 C CA . HIS A 1 195 ? -25.356 25.809 16.204 1.00 94.06 195 HIS A CA 1
ATOM 1472 C C . HIS A 1 195 ? -23.846 25.954 16.464 1.00 94.06 195 HIS A C 1
ATOM 1474 O O . HIS A 1 195 ? -23.072 25.106 16.018 1.00 94.06 195 HIS A O 1
ATOM 1480 N N . ASP A 1 196 ? -23.430 26.961 17.234 1.00 93.94 196 ASP A N 1
ATOM 1481 C CA . ASP A 1 196 ? -22.013 27.253 17.484 1.00 93.94 196 ASP A CA 1
ATOM 1482 C C . ASP A 1 196 ? -21.324 26.126 18.266 1.00 93.94 196 ASP A C 1
ATOM 1484 O O . ASP A 1 196 ? -20.183 25.751 17.975 1.00 93.94 196 ASP A O 1
ATOM 1488 N N . THR A 1 197 ? -22.028 25.533 19.233 1.00 95.50 197 THR A N 1
ATOM 1489 C CA . THR A 1 197 ? -21.547 24.386 20.008 1.00 95.50 197 THR A CA 1
ATOM 1490 C C . THR A 1 197 ? -21.349 23.166 19.117 1.00 95.50 197 THR A C 1
ATOM 1492 O O . THR A 1 197 ? -20.304 22.511 19.200 1.00 95.50 197 THR A O 1
ATOM 1495 N N . ILE A 1 198 ? -22.317 22.867 18.244 1.00 96.25 198 ILE A N 1
ATOM 1496 C CA . ILE A 1 198 ? -22.216 21.751 17.297 1.00 96.25 198 ILE A CA 1
ATOM 1497 C C . ILE A 1 198 ? -21.047 21.990 16.342 1.00 96.25 198 ILE A C 1
ATOM 1499 O O . ILE A 1 198 ? -20.185 21.122 16.220 1.00 96.25 198 ILE A O 1
ATOM 1503 N N . LEU A 1 199 ? -20.959 23.171 15.726 1.00 95.25 199 LEU A N 1
ATOM 1504 C CA . LEU A 1 199 ? -19.919 23.491 14.750 1.00 95.25 199 LEU A CA 1
ATOM 1505 C C . LEU A 1 199 ? -18.512 23.421 15.362 1.00 95.25 199 LEU A C 1
ATOM 1507 O O . LEU A 1 199 ? -17.598 22.847 14.765 1.00 95.25 199 LEU A O 1
ATOM 1511 N N . LYS A 1 200 ? -18.338 23.922 16.592 1.00 95.81 200 LYS A N 1
ATOM 1512 C CA . LYS A 1 200 ? -17.080 23.806 17.342 1.00 95.81 200 LYS A CA 1
ATOM 1513 C C . LYS A 1 200 ? -16.667 22.346 17.550 1.00 95.81 200 LYS A C 1
ATOM 1515 O O . LYS A 1 200 ? -15.497 22.016 17.362 1.00 95.81 200 LYS A O 1
ATOM 1520 N N . ASN A 1 201 ? -17.599 21.478 17.947 1.00 97.06 201 ASN A N 1
ATOM 1521 C CA . ASN A 1 201 ? -17.305 20.064 18.196 1.00 97.06 201 ASN A CA 1
ATOM 1522 C C . ASN A 1 201 ? -17.086 19.277 16.901 1.00 97.06 201 ASN A C 1
ATOM 1524 O O . ASN A 1 201 ? -16.222 18.406 16.870 1.00 97.06 201 ASN A O 1
ATOM 1528 N N . VAL A 1 202 ? -17.806 19.609 15.828 1.00 96.88 202 VAL A N 1
ATOM 1529 C CA . VAL A 1 202 ? -17.567 19.049 14.491 1.00 96.88 202 VAL A CA 1
ATOM 1530 C C . VAL A 1 202 ? -16.146 19.364 14.036 1.00 96.88 202 VAL A C 1
ATOM 1532 O O . VAL A 1 202 ? -15.423 18.449 13.656 1.00 96.88 202 VAL A O 1
ATOM 1535 N N . LYS A 1 203 ? -15.710 20.624 14.160 1.00 94.81 203 LYS A N 1
ATOM 1536 C CA . LYS A 1 203 ? -14.338 21.016 13.823 1.00 94.81 203 LYS A CA 1
ATOM 1537 C C . LYS A 1 203 ? -13.299 20.295 14.686 1.00 94.81 203 LYS A C 1
ATOM 1539 O O . LYS A 1 203 ? -12.315 19.785 14.167 1.00 94.81 203 LYS A O 1
ATOM 1544 N N . ALA A 1 204 ? -13.529 20.203 15.996 1.00 97.12 204 ALA A N 1
ATOM 1545 C CA . ALA A 1 204 ? -12.627 19.473 16.886 1.00 97.12 204 ALA A CA 1
ATOM 1546 C C . ALA A 1 204 ? -12.519 17.982 16.513 1.00 97.12 204 ALA A C 1
ATOM 1548 O O . ALA A 1 204 ? -11.437 17.404 16.601 1.00 97.12 204 ALA A O 1
ATOM 1549 N N . ALA A 1 205 ? -13.623 17.367 16.084 1.00 96.88 205 ALA A N 1
ATOM 1550 C CA . ALA A 1 205 ? -13.648 15.983 15.632 1.00 96.88 205 ALA A CA 1
ATOM 1551 C C . ALA A 1 205 ? -12.884 15.791 14.314 1.00 96.88 205 ALA A C 1
ATOM 1553 O O . ALA A 1 205 ? -12.082 14.865 14.214 1.00 96.88 205 ALA A O 1
ATOM 1554 N N . THR A 1 206 ? -13.066 16.681 13.330 1.00 94.25 206 THR A N 1
ATOM 1555 C CA . THR A 1 206 ? -12.293 16.630 12.078 1.00 94.25 206 THR A CA 1
ATOM 1556 C C . THR A 1 206 ? -10.801 16.854 12.329 1.00 94.25 206 THR A C 1
ATOM 1558 O O . THR A 1 206 ? -9.986 16.084 11.833 1.00 94.25 206 THR A O 1
ATOM 1561 N N . ASP A 1 207 ? -10.438 17.808 13.194 1.00 95.62 207 ASP A N 1
ATOM 1562 C CA . ASP A 1 207 ? -9.040 18.063 13.569 1.00 95.62 207 ASP A CA 1
ATOM 1563 C C . ASP A 1 207 ? -8.406 16.837 14.264 1.00 95.62 207 ASP A C 1
ATOM 1565 O O . ASP A 1 207 ? -7.228 16.524 14.062 1.00 95.62 207 ASP A O 1
ATOM 1569 N N . ALA A 1 208 ? -9.177 16.113 15.087 1.00 97.12 208 ALA A N 1
ATOM 1570 C CA . ALA A 1 208 ? -8.727 14.878 15.727 1.00 97.12 208 ALA A CA 1
ATOM 1571 C C . ALA A 1 208 ? -8.497 13.749 14.709 1.00 97.12 208 ALA A C 1
ATOM 1573 O O . ALA A 1 208 ? -7.484 13.047 14.793 1.00 97.12 208 ALA A O 1
ATOM 1574 N N . ILE A 1 209 ? -9.388 13.608 13.722 1.00 94.88 209 ILE A N 1
ATOM 1575 C CA . ILE A 1 209 ? -9.230 12.658 12.613 1.00 94.88 209 ILE A CA 1
ATOM 1576 C C . ILE A 1 209 ? -7.962 12.987 11.817 1.00 94.88 209 ILE A C 1
ATOM 1578 O O . ILE A 1 209 ? -7.114 12.109 11.653 1.00 94.88 209 ILE A O 1
ATOM 1582 N N . ASP A 1 210 ? -7.755 14.243 11.425 1.00 92.06 210 ASP A N 1
ATOM 1583 C CA . ASP A 1 210 ? -6.568 14.668 10.672 1.00 92.06 210 ASP A CA 1
ATOM 1584 C C . ASP A 1 210 ? -5.273 14.407 11.448 1.00 92.06 210 ASP A C 1
ATOM 1586 O O . ASP A 1 210 ? -4.301 13.853 10.922 1.00 92.06 210 ASP A O 1
ATOM 1590 N N . LYS A 1 211 ? -5.269 14.720 12.747 1.00 95.56 211 LYS A N 1
ATOM 1591 C CA . LYS A 1 211 ? -4.136 14.420 13.625 1.00 95.56 211 LYS A CA 1
ATOM 1592 C C . LYS A 1 211 ? -3.873 12.917 13.718 1.00 95.56 211 LYS A C 1
ATOM 1594 O O . LYS A 1 211 ? -2.714 12.506 13.692 1.00 95.56 211 LYS A O 1
ATOM 1599 N N . SER A 1 212 ? -4.917 12.098 13.812 1.00 96.06 212 SER A N 1
ATOM 1600 C CA . SER A 1 212 ? -4.777 10.640 13.863 1.00 96.06 212 SER A CA 1
ATOM 1601 C C . SER A 1 212 ? -4.258 10.058 12.539 1.00 96.06 212 SER A C 1
ATOM 1603 O O . SER A 1 212 ? -3.397 9.184 12.571 1.00 96.06 212 SER A O 1
ATOM 1605 N N . ASN A 1 213 ? -4.669 10.602 11.385 1.00 91.75 213 ASN A N 1
ATOM 1606 C CA . ASN A 1 213 ? -4.112 10.250 10.073 1.00 91.75 213 ASN A CA 1
ATOM 1607 C C . ASN A 1 213 ? -2.616 10.560 10.005 1.00 91.75 213 ASN A C 1
ATOM 1609 O O . ASN A 1 213 ? -1.823 9.727 9.565 1.00 91.75 213 ASN A O 1
ATOM 1613 N N . LYS A 1 214 ? -2.215 11.730 10.513 1.00 89.69 214 LYS A N 1
ATOM 1614 C CA . LYS A 1 214 ? -0.801 12.085 10.621 1.00 89.69 214 LYS A CA 1
ATOM 1615 C C . LYS A 1 214 ? -0.034 11.116 11.523 1.00 89.69 214 LYS A C 1
ATOM 1617 O O . LYS A 1 214 ? 1.050 10.684 11.157 1.00 89.69 214 LYS A O 1
ATOM 1622 N N . MET A 1 215 ? -0.598 10.742 12.671 1.00 92.75 215 MET A N 1
ATOM 1623 C CA . MET A 1 215 ? 0.023 9.770 13.576 1.00 92.75 215 MET A CA 1
ATOM 1624 C C . MET A 1 215 ? 0.187 8.391 12.931 1.00 92.75 215 MET A C 1
ATOM 1626 O O . MET A 1 215 ? 1.242 7.792 13.091 1.00 92.75 215 MET A O 1
ATOM 1630 N N . LEU A 1 216 ? -0.815 7.905 12.189 1.00 89.19 216 LEU A N 1
ATOM 1631 C CA . LEU A 1 216 ? -0.705 6.661 11.419 1.00 89.19 216 LEU A CA 1
ATOM 1632 C C . LEU A 1 216 ? 0.419 6.747 10.377 1.00 89.19 216 LEU A C 1
ATOM 1634 O O . LEU A 1 216 ? 1.207 5.818 10.259 1.00 89.19 216 LEU A O 1
ATOM 1638 N N . SER A 1 217 ? 0.510 7.866 9.653 1.00 82.12 217 SER A N 1
ATOM 1639 C CA . SER A 1 217 ? 1.535 8.074 8.625 1.00 82.12 217 SER A CA 1
ATOM 1640 C C . SER A 1 217 ? 2.952 8.219 9.188 1.00 82.12 217 SER A C 1
ATOM 1642 O O . SER A 1 217 ? 3.908 7.855 8.508 1.00 82.12 217 SER A O 1
ATOM 1644 N N . ASP A 1 218 ? 3.099 8.802 10.379 1.00 82.88 218 ASP A N 1
ATOM 1645 C CA . ASP A 1 218 ? 4.399 9.046 11.014 1.00 82.88 218 ASP A CA 1
ATOM 1646 C C . ASP A 1 218 ? 4.904 7.821 11.809 1.00 82.88 218 ASP A C 1
ATOM 1648 O O . ASP A 1 218 ? 6.068 7.806 12.216 1.00 82.88 218 ASP A O 1
ATOM 1652 N N . ALA A 1 219 ? 4.045 6.823 12.052 1.00 83.56 219 ALA A N 1
ATOM 1653 C CA . ALA A 1 219 ? 4.354 5.645 12.856 1.00 83.56 219 ALA A CA 1
ATOM 1654 C C . ALA A 1 219 ? 5.494 4.817 12.242 1.00 83.56 219 ALA A C 1
ATOM 1656 O O . ALA A 1 219 ? 5.448 4.437 11.072 1.00 83.56 219 ALA A O 1
ATOM 1657 N N . ASP A 1 220 ? 6.504 4.497 13.051 1.00 77.38 220 ASP A N 1
ATOM 1658 C CA . ASP A 1 220 ? 7.646 3.679 12.644 1.00 77.38 220 ASP A CA 1
ATOM 1659 C C . ASP A 1 220 ? 7.667 2.329 13.392 1.00 77.38 220 ASP A C 1
ATOM 1661 O O . ASP A 1 220 ? 8.111 2.256 14.551 1.00 77.38 220 ASP A O 1
ATOM 1665 N N . PRO A 1 221 ? 7.257 1.221 12.742 1.00 71.50 221 PRO A N 1
ATOM 1666 C CA . PRO A 1 221 ? 7.295 -0.109 13.346 1.00 71.50 221 PRO A CA 1
ATOM 1667 C C . PRO A 1 221 ? 8.685 -0.510 13.858 1.00 71.50 221 PRO A C 1
ATOM 1669 O O . PRO A 1 221 ? 8.783 -1.245 14.842 1.00 71.50 221 PRO A O 1
ATOM 1672 N N . ALA A 1 222 ? 9.772 0.009 13.267 1.00 69.38 222 ALA A N 1
ATOM 1673 C CA . ALA A 1 222 ? 11.134 -0.281 13.717 1.00 69.38 222 ALA A CA 1
ATOM 1674 C C . ALA A 1 222 ? 11.452 0.320 15.100 1.00 69.38 222 ALA A C 1
ATOM 1676 O O . ALA A 1 222 ? 12.388 -0.128 15.765 1.00 69.38 222 ALA A O 1
ATOM 1677 N N . LYS A 1 223 ? 10.667 1.304 15.557 1.00 76.88 223 LYS A N 1
ATOM 1678 C CA . LYS A 1 223 ? 10.735 1.890 16.907 1.00 76.88 223 LYS A CA 1
ATOM 1679 C C . LYS A 1 223 ? 9.721 1.282 17.880 1.00 76.88 223 LYS A C 1
ATOM 1681 O O . LYS A 1 223 ? 9.620 1.741 19.014 1.00 76.88 223 LYS A O 1
ATOM 1686 N N . GLY A 1 224 ? 8.972 0.262 17.456 1.00 75.81 224 GLY A N 1
ATOM 1687 C CA . GLY A 1 224 ? 7.872 -0.312 18.234 1.00 75.81 224 GLY A CA 1
ATOM 1688 C C . GLY A 1 224 ? 6.572 0.499 18.164 1.00 75.81 224 GLY A C 1
ATOM 1689 O O . GLY A 1 224 ? 5.642 0.226 18.923 1.00 75.81 224 GLY A O 1
ATOM 1690 N N . GLU A 1 225 ? 6.475 1.473 17.254 1.00 84.38 225 GLU A N 1
ATOM 1691 C CA . GLU A 1 225 ? 5.262 2.262 17.017 1.00 84.38 225 GLU A CA 1
ATOM 1692 C C . GLU A 1 225 ? 4.298 1.490 16.107 1.00 84.38 225 GLU A C 1
ATOM 1694 O O . GLU A 1 225 ? 4.091 1.815 14.944 1.00 84.38 225 GLU A O 1
ATOM 1699 N N . VAL A 1 226 ? 3.722 0.417 16.643 1.00 83.25 226 VAL A N 1
ATOM 1700 C CA . VAL A 1 226 ? 2.769 -0.434 15.920 1.00 83.25 226 VAL A CA 1
ATOM 1701 C C . VAL A 1 226 ? 1.347 0.076 16.138 1.00 83.25 226 VAL A C 1
ATOM 1703 O O . VAL A 1 226 ? 0.963 0.356 17.277 1.00 83.25 226 VAL A O 1
ATOM 1706 N N . THR A 1 227 ? 0.550 0.157 15.073 1.00 88.81 227 THR A N 1
ATOM 1707 C CA . THR A 1 227 ? -0.845 0.621 15.114 1.00 88.81 227 THR A CA 1
ATOM 1708 C C . THR A 1 227 ? -1.808 -0.446 14.589 1.00 88.81 227 THR A C 1
ATOM 1710 O O . THR A 1 227 ? -1.444 -1.295 13.781 1.00 88.81 227 THR A O 1
ATOM 1713 N N . ASP A 1 228 ? -3.047 -0.423 15.071 1.00 88.94 228 ASP A N 1
ATOM 1714 C CA . ASP A 1 228 ? -4.175 -1.178 14.532 1.00 88.94 228 ASP A CA 1
ATOM 1715 C C . ASP A 1 228 ? -4.927 -0.284 13.546 1.00 88.94 228 ASP A C 1
ATOM 1717 O O . ASP A 1 228 ? -5.895 0.395 13.900 1.00 88.94 228 ASP A O 1
ATOM 1721 N N . TYR A 1 229 ? -4.435 -0.257 12.305 1.00 85.75 229 TYR A N 1
ATOM 1722 C CA . TYR A 1 229 ? -4.968 0.595 11.244 1.00 85.75 229 TYR A CA 1
ATOM 1723 C C . TYR A 1 229 ? -6.489 0.467 11.108 1.00 85.75 229 TYR A C 1
ATOM 1725 O O . TYR A 1 229 ? -7.200 1.467 11.063 1.00 85.75 229 TYR A O 1
ATOM 1733 N N . LEU A 1 230 ? -7.007 -0.763 11.103 1.00 84.06 230 LEU A N 1
ATOM 1734 C CA . LEU A 1 230 ? -8.428 -1.025 10.894 1.00 84.06 230 LEU A CA 1
ATOM 1735 C C . LEU A 1 230 ? -9.286 -0.560 12.068 1.00 84.06 230 LEU A C 1
ATOM 1737 O O . LEU A 1 230 ? -10.336 0.048 11.858 1.00 84.06 230 LEU A O 1
ATOM 1741 N N . LYS A 1 231 ? -8.838 -0.807 13.304 1.00 88.00 231 LYS A N 1
ATOM 1742 C CA . LYS A 1 231 ? -9.516 -0.288 14.495 1.00 88.00 231 LYS A CA 1
ATOM 1743 C C . LYS A 1 231 ? -9.537 1.238 14.492 1.00 88.00 231 LYS A C 1
ATOM 1745 O O . LYS A 1 231 ? -10.576 1.833 14.778 1.00 88.00 231 LYS A O 1
ATOM 1750 N N . THR A 1 232 ? -8.418 1.873 14.148 1.00 91.38 232 THR A N 1
ATOM 1751 C CA . THR A 1 232 ? -8.331 3.333 14.065 1.00 91.38 232 THR A CA 1
ATOM 1752 C C . THR A 1 232 ? -9.245 3.885 12.969 1.00 91.38 232 THR A C 1
ATOM 1754 O O . THR A 1 232 ? -9.994 4.820 13.247 1.00 91.38 232 THR A O 1
ATOM 1757 N N . ARG A 1 233 ? -9.281 3.280 11.773 1.00 88.12 233 ARG A N 1
ATOM 1758 C CA . ARG A 1 233 ? -10.220 3.658 10.700 1.00 88.12 233 ARG A CA 1
ATOM 1759 C C . ARG A 1 233 ? -11.681 3.540 11.134 1.00 88.12 233 ARG A C 1
ATOM 1761 O O . ARG A 1 233 ? -12.451 4.472 10.931 1.00 88.12 233 ARG A O 1
ATOM 1768 N N . ALA A 1 234 ? -12.060 2.457 11.812 1.00 86.88 234 ALA A N 1
ATOM 1769 C CA . ALA A 1 234 ? -13.424 2.301 12.322 1.00 86.88 234 ALA A CA 1
ATOM 1770 C C . ALA A 1 234 ? -13.803 3.374 13.359 1.00 86.88 234 ALA A C 1
ATOM 1772 O O . ALA A 1 234 ? -14.937 3.860 13.368 1.00 86.88 234 ALA A O 1
ATOM 1773 N N . ALA A 1 235 ? -12.862 3.768 14.224 1.00 92.44 235 ALA A N 1
ATOM 1774 C CA . ALA A 1 235 ? -13.076 4.847 15.185 1.00 92.44 235 ALA A CA 1
ATOM 1775 C C . ALA A 1 235 ? -13.235 6.209 14.486 1.00 92.44 235 ALA A C 1
ATOM 1777 O O . ALA A 1 235 ? -14.165 6.947 14.811 1.00 92.44 235 ALA A O 1
ATOM 1778 N N . GLN A 1 236 ? -12.391 6.510 13.489 1.00 93.44 236 GLN A N 1
ATOM 1779 C CA . GLN A 1 236 ? -12.514 7.715 12.660 1.00 93.44 236 GLN A CA 1
ATOM 1780 C C . GLN A 1 236 ? -13.878 7.782 11.966 1.00 93.44 236 GLN A C 1
ATOM 1782 O O . GLN A 1 236 ? -14.570 8.787 12.091 1.00 93.44 236 GLN A O 1
ATOM 1787 N N . ALA A 1 237 ? -14.299 6.702 11.307 1.00 90.19 237 ALA A N 1
ATOM 1788 C CA . ALA A 1 237 ? -15.559 6.663 10.572 1.00 90.19 237 ALA A CA 1
ATOM 1789 C C . ALA A 1 237 ? -16.787 6.759 11.499 1.00 90.19 237 ALA A C 1
ATOM 1791 O O . ALA A 1 237 ? -17.780 7.402 11.157 1.00 90.19 237 ALA A O 1
ATOM 1792 N N . THR A 1 238 ? -16.711 6.194 12.711 1.00 92.62 238 THR A N 1
ATOM 1793 C CA . THR A 1 238 ? -17.745 6.366 13.751 1.00 92.62 238 THR A CA 1
ATOM 1794 C C . THR A 1 238 ? -17.834 7.821 14.216 1.00 92.62 238 THR A C 1
ATOM 1796 O O . THR A 1 238 ? -18.928 8.375 14.344 1.00 92.62 238 THR A O 1
ATOM 1799 N N . LEU A 1 239 ? -16.686 8.456 14.464 1.00 95.38 239 LEU A N 1
ATOM 1800 C CA . LEU A 1 239 ? -16.618 9.851 14.886 1.00 95.38 239 LEU A CA 1
ATOM 1801 C C . LEU A 1 239 ? -17.119 10.799 13.784 1.00 95.38 239 LEU A C 1
ATOM 1803 O O . LEU A 1 239 ? -17.903 11.709 14.064 1.00 95.38 239 LEU A O 1
ATOM 1807 N N . LEU A 1 240 ? -16.720 10.553 12.534 1.00 94.75 240 LEU A N 1
ATOM 1808 C CA . LEU A 1 240 ? -17.142 11.322 11.368 1.00 94.75 240 LEU A CA 1
ATOM 1809 C C . LEU A 1 240 ? -18.649 11.198 11.120 1.00 94.75 240 LEU A C 1
ATOM 1811 O O . LEU A 1 240 ? -19.304 12.207 10.868 1.00 94.75 240 LEU A O 1
ATOM 1815 N N . ASP A 1 241 ? -19.223 9.999 11.239 1.00 95.06 241 ASP A N 1
ATOM 1816 C CA . ASP A 1 241 ? -20.667 9.766 11.090 1.00 95.06 241 ASP A CA 1
ATOM 1817 C C . ASP A 1 241 ? -21.487 10.534 12.141 1.00 95.06 241 ASP A C 1
ATOM 1819 O O . ASP A 1 241 ? -22.463 11.217 11.805 1.00 95.06 241 ASP A O 1
ATOM 1823 N N . ALA A 1 242 ? -21.048 10.506 13.404 1.00 96.00 242 ALA A N 1
ATOM 1824 C CA . ALA A 1 242 ? -21.684 11.256 14.484 1.00 96.00 242 ALA A CA 1
ATOM 1825 C C . ALA A 1 242 ? -21.612 12.776 14.250 1.00 96.00 242 ALA A C 1
ATOM 1827 O O . ALA A 1 242 ? -22.630 13.470 14.354 1.00 96.00 242 ALA A O 1
ATOM 1828 N N . ALA A 1 243 ? -20.435 13.286 13.871 1.00 96.69 243 ALA A N 1
ATOM 1829 C CA . ALA A 1 243 ? -20.230 14.698 13.558 1.00 96.69 243 ALA A CA 1
ATOM 1830 C C . ALA A 1 243 ? -21.078 15.147 12.354 1.00 96.69 243 ALA A C 1
ATOM 1832 O O . ALA A 1 243 ? -21.754 16.175 12.415 1.00 96.69 243 ALA A O 1
ATOM 1833 N N . THR A 1 244 ? -21.107 14.346 11.285 1.00 96.62 244 THR A N 1
ATOM 1834 C CA . THR A 1 244 ? -21.897 14.602 10.068 1.00 96.62 244 THR A CA 1
ATOM 1835 C C . THR A 1 244 ? -23.388 14.655 10.387 1.00 96.62 244 THR A C 1
ATOM 1837 O O . THR A 1 244 ? -24.087 15.578 9.968 1.00 96.62 244 THR A O 1
ATOM 1840 N N . THR A 1 245 ? -23.881 13.698 11.178 1.00 96.12 245 THR A N 1
ATOM 1841 C CA . THR A 1 245 ? -25.289 13.630 11.593 1.00 96.12 245 THR A CA 1
ATOM 1842 C C . THR A 1 245 ? -25.705 14.852 12.409 1.00 96.12 245 THR A C 1
ATOM 1844 O O . THR A 1 245 ? -26.820 15.356 12.257 1.00 96.12 245 THR A O 1
ATOM 1847 N N . ALA A 1 246 ? -24.826 15.338 13.284 1.00 96.25 246 ALA A N 1
ATOM 1848 C CA . ALA A 1 246 ? -25.086 16.529 14.080 1.00 96.25 246 ALA A CA 1
ATOM 1849 C C . ALA A 1 246 ? -25.075 17.801 13.228 1.00 96.25 246 ALA A C 1
ATOM 1851 O O . ALA A 1 246 ? -26.015 18.594 13.308 1.00 96.25 246 ALA A O 1
ATOM 1852 N N . LEU A 1 247 ? -24.073 17.957 12.355 1.00 96.38 247 LEU A N 1
ATOM 1853 C CA . LEU A 1 247 ? -23.990 19.098 11.447 1.00 96.38 247 LEU A CA 1
ATOM 1854 C C . LEU A 1 247 ? -25.187 19.145 10.492 1.00 96.38 247 LEU A C 1
ATOM 1856 O O . LEU A 1 247 ? -25.734 20.216 10.268 1.00 96.38 247 LEU A O 1
ATOM 1860 N N . ALA A 1 248 ? -25.669 18.000 10.001 1.00 95.88 248 ALA A N 1
ATOM 1861 C CA . ALA A 1 248 ? -26.850 17.935 9.139 1.00 95.88 248 ALA A CA 1
ATOM 1862 C C . ALA A 1 248 ? -28.108 18.554 9.774 1.00 95.88 248 ALA A C 1
ATOM 1864 O O . ALA A 1 248 ? -28.965 19.069 9.059 1.00 95.88 248 ALA A O 1
ATOM 1865 N N . LYS A 1 249 ? -28.221 18.519 11.109 1.00 93.56 249 LYS A N 1
ATOM 1866 C CA . LYS A 1 249 ? -29.341 19.115 11.854 1.00 93.56 249 LYS A CA 1
ATOM 1867 C C . LYS A 1 249 ? -29.145 20.603 12.141 1.00 93.56 249 LYS A C 1
ATOM 1869 O O . LYS A 1 249 ? -30.131 21.299 12.360 1.00 93.56 249 LYS A O 1
ATOM 1874 N N . ALA A 1 250 ? -27.897 21.066 12.182 1.00 93.44 250 ALA A N 1
ATOM 1875 C CA . ALA A 1 250 ? -27.535 22.421 12.593 1.00 93.44 250 ALA A CA 1
ATOM 1876 C C . ALA A 1 250 ? -27.159 23.348 11.427 1.00 93.44 250 ALA A C 1
ATOM 1878 O O . ALA A 1 250 ? -27.185 24.563 11.600 1.00 93.44 250 ALA A O 1
ATOM 1879 N N . ALA A 1 251 ? -26.812 22.794 10.260 1.00 91.44 251 ALA A N 1
ATOM 1880 C CA . ALA A 1 251 ? -26.276 23.542 9.130 1.00 91.44 251 ALA A CA 1
ATOM 1881 C C . ALA A 1 251 ? -27.245 24.635 8.654 1.00 91.44 251 ALA A C 1
ATOM 1883 O O . ALA A 1 251 ? -28.325 24.345 8.134 1.00 91.44 251 ALA A O 1
ATOM 1884 N N . ALA A 1 252 ? -26.826 25.895 8.780 1.00 90.81 252 ALA A N 1
ATOM 1885 C CA . ALA A 1 252 ? -27.647 27.060 8.456 1.00 90.81 252 ALA A CA 1
ATOM 1886 C C . ALA A 1 252 ? -27.049 27.891 7.307 1.00 90.81 252 ALA A C 1
ATOM 1888 O O . ALA A 1 252 ? -27.770 28.419 6.454 1.00 90.81 252 ALA A O 1
ATOM 1889 N N . THR A 1 253 ? -25.724 27.977 7.234 1.00 94.06 253 THR A N 1
ATOM 1890 C CA . THR A 1 253 ? -24.988 28.811 6.280 1.00 94.06 253 THR A CA 1
ATOM 1891 C C . THR A 1 253 ? -24.536 28.030 5.041 1.00 94.06 253 THR A C 1
ATOM 1893 O O . THR A 1 253 ? -24.658 26.805 4.957 1.00 94.06 253 THR A O 1
ATOM 1896 N N . ALA A 1 254 ? -24.044 28.747 4.025 1.00 92.75 254 ALA A N 1
ATOM 1897 C CA . ALA A 1 254 ? -23.433 28.115 2.854 1.00 92.75 254 ALA A CA 1
ATOM 1898 C C . ALA A 1 254 ? -22.148 27.356 3.222 1.00 92.75 254 ALA A C 1
ATOM 1900 O O . ALA A 1 254 ? -21.919 26.273 2.686 1.00 92.75 254 ALA A O 1
ATOM 1901 N N . ASP A 1 255 ? -21.366 27.882 4.168 1.00 93.00 255 ASP A N 1
ATOM 1902 C CA . ASP A 1 255 ? -20.145 27.238 4.649 1.00 93.00 255 ASP A CA 1
ATOM 1903 C C . ASP A 1 255 ? -20.452 25.959 5.438 1.00 93.00 255 ASP A C 1
ATOM 1905 O O . ASP A 1 255 ? -19.793 24.943 5.214 1.00 93.00 255 ASP A O 1
ATOM 1909 N N . ASP A 1 256 ? -21.513 25.946 6.255 1.00 94.38 256 ASP A N 1
ATOM 1910 C CA . ASP A 1 256 ? -21.936 24.732 6.972 1.00 94.38 256 ASP A CA 1
ATOM 1911 C C . ASP A 1 256 ? -22.365 23.639 5.993 1.00 94.38 256 ASP A C 1
ATOM 1913 O O . ASP A 1 256 ? -21.997 22.476 6.149 1.00 94.38 256 ASP A O 1
ATOM 1917 N N . ARG A 1 257 ? -23.126 24.006 4.950 1.00 95.50 257 ARG A N 1
ATOM 1918 C CA . ARG A 1 257 ? -23.538 23.063 3.899 1.00 95.50 257 ARG A CA 1
ATOM 1919 C C . ARG A 1 257 ? -22.342 22.535 3.121 1.00 95.50 257 ARG A C 1
ATOM 1921 O O . ARG A 1 257 ? -22.301 21.346 2.826 1.00 95.50 257 ARG A O 1
ATOM 1928 N N . LYS A 1 258 ? -21.365 23.392 2.816 1.00 95.62 258 LYS A N 1
ATOM 1929 C CA . LYS A 1 258 ? -20.124 22.987 2.151 1.00 95.62 258 LYS A CA 1
ATOM 1930 C C . LYS A 1 258 ? -19.360 21.960 2.987 1.00 95.62 258 LYS A C 1
ATOM 1932 O O . LYS A 1 258 ? -19.013 20.900 2.472 1.00 95.62 258 LYS A O 1
ATOM 1937 N N . LEU A 1 259 ? -19.155 22.245 4.275 1.00 94.69 259 LEU A N 1
ATOM 1938 C CA . LEU A 1 259 ? -18.504 21.321 5.203 1.00 94.69 259 LEU A CA 1
ATOM 1939 C C . LEU A 1 259 ? -19.284 20.005 5.325 1.00 94.69 259 LEU A C 1
ATOM 1941 O O . LEU A 1 259 ? -18.689 18.935 5.226 1.00 94.69 259 LEU A O 1
ATOM 1945 N N . LEU A 1 260 ? -20.609 20.080 5.466 1.00 96.19 260 LEU A N 1
ATOM 1946 C CA . LEU A 1 260 ? -21.485 18.914 5.546 1.00 96.19 260 LEU A CA 1
ATOM 1947 C C . LEU A 1 260 ? -21.369 18.022 4.309 1.00 96.19 260 LEU A C 1
ATOM 1949 O O . LEU A 1 260 ? -21.197 16.816 4.450 1.00 96.19 260 LEU A O 1
ATOM 1953 N N . TYR A 1 261 ? -21.457 18.594 3.106 1.00 97.44 261 TYR A N 1
ATOM 1954 C CA . TYR A 1 261 ? -21.354 17.819 1.870 1.00 97.44 261 TYR A CA 1
ATOM 1955 C C . TYR A 1 261 ? -19.969 17.198 1.698 1.00 97.44 261 TYR A C 1
ATOM 1957 O O . TYR A 1 261 ? -19.886 16.050 1.276 1.00 97.44 261 TYR A O 1
ATOM 1965 N N . ARG A 1 262 ? -18.896 17.894 2.093 1.00 95.88 262 ARG A N 1
ATOM 1966 C CA . ARG A 1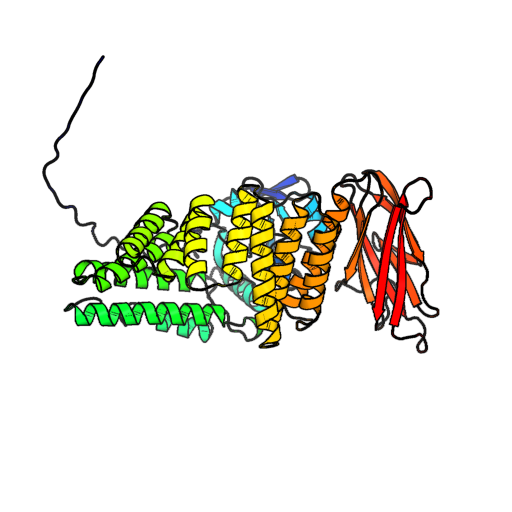 262 ? -17.552 17.302 2.113 1.00 95.88 262 ARG A CA 1
ATOM 1967 C C . ARG A 1 262 ? -17.506 16.084 3.041 1.00 95.88 262 ARG A C 1
ATOM 1969 O O . ARG A 1 262 ? -17.166 15.002 2.586 1.00 95.88 262 ARG A O 1
ATOM 1976 N N . MET A 1 263 ? -17.956 16.231 4.290 1.00 95.38 263 MET A N 1
ATOM 1977 C CA . MET A 1 263 ? -17.976 15.134 5.270 1.00 95.38 263 MET A CA 1
ATOM 1978 C C . MET A 1 263 ? -18.852 13.954 4.824 1.00 95.38 263 MET A C 1
ATOM 1980 O O . MET A 1 263 ? -18.511 12.803 5.075 1.00 95.38 263 MET A O 1
ATOM 1984 N N . GLN A 1 264 ? -19.971 14.219 4.142 1.00 96.00 264 GLN A N 1
ATOM 1985 C CA . GLN A 1 264 ? -20.800 13.174 3.535 1.00 96.00 264 GLN A CA 1
ATOM 1986 C C . GLN A 1 264 ? -20.066 12.438 2.410 1.00 96.00 264 GLN A C 1
ATOM 1988 O O . GLN A 1 264 ? -20.211 11.223 2.305 1.00 96.00 264 GLN A O 1
ATOM 1993 N N . GLY A 1 265 ? -19.289 13.155 1.592 1.00 95.56 265 GLY A N 1
ATOM 1994 C CA . GLY A 1 265 ? -18.442 12.563 0.558 1.00 95.56 265 GLY A CA 1
ATOM 1995 C C . GLY A 1 265 ? -17.351 11.675 1.146 1.00 95.56 265 GLY A C 1
ATOM 1996 O O . GLY A 1 265 ? -17.208 10.530 0.724 1.00 95.56 265 GLY A O 1
ATOM 1997 N N . ASP A 1 266 ? -16.657 12.162 2.175 1.00 91.38 266 ASP A N 1
ATOM 1998 C CA . ASP A 1 266 ? -15.602 11.420 2.875 1.00 91.38 266 ASP A CA 1
ATOM 1999 C C . ASP A 1 266 ? -16.168 10.147 3.529 1.00 91.38 266 ASP A C 1
ATOM 2001 O O . ASP A 1 266 ? -15.653 9.049 3.338 1.00 91.38 266 ASP A O 1
ATOM 2005 N N . LEU A 1 267 ? -17.307 10.259 4.220 1.00 91.31 267 LEU A N 1
ATOM 2006 C CA . LEU A 1 267 ? -17.972 9.121 4.853 1.00 91.31 267 LEU A CA 1
ATOM 2007 C C . LEU A 1 267 ? -18.497 8.094 3.839 1.00 91.31 267 LEU A C 1
ATOM 2009 O O . LEU A 1 267 ? -18.470 6.893 4.101 1.00 91.31 267 LEU A O 1
ATOM 2013 N N . ALA A 1 268 ? -19.016 8.551 2.699 1.00 91.38 268 ALA A N 1
ATOM 2014 C CA . ALA A 1 268 ? -19.441 7.664 1.622 1.00 91.38 268 ALA A CA 1
ATOM 2015 C C . ALA A 1 268 ? -18.238 6.942 0.995 1.00 91.38 268 ALA A C 1
ATOM 2017 O O . ALA A 1 268 ? -18.324 5.749 0.722 1.00 91.38 268 ALA A O 1
ATOM 2018 N N . THR A 1 269 ? -17.106 7.633 0.847 1.00 88.06 269 THR A N 1
ATOM 2019 C CA . THR A 1 269 ? -15.830 7.065 0.388 1.00 88.06 269 THR A CA 1
ATOM 2020 C C . THR A 1 269 ? -15.354 5.959 1.333 1.00 88.06 269 THR A C 1
ATOM 2022 O O . THR A 1 269 ? -15.088 4.850 0.878 1.00 88.06 269 THR A O 1
ATOM 2025 N N . ASP A 1 270 ? -15.362 6.199 2.649 1.00 82.00 270 ASP A N 1
ATOM 2026 C CA . ASP A 1 270 ? -15.016 5.193 3.670 1.00 82.00 270 ASP A CA 1
ATOM 2027 C C . ASP A 1 270 ? -15.944 3.963 3.652 1.00 82.00 270 ASP A C 1
ATOM 2029 O O . ASP A 1 270 ? -15.574 2.881 4.109 1.00 82.00 270 ASP A O 1
ATOM 2033 N N . ARG A 1 271 ? -17.169 4.123 3.137 1.00 83.50 271 ARG A N 1
ATOM 2034 C CA . ARG A 1 271 ? -18.175 3.058 2.993 1.00 83.50 271 ARG A CA 1
ATOM 2035 C C . ARG A 1 271 ? -18.195 2.425 1.604 1.00 83.50 271 ARG A C 1
ATOM 2037 O O . ARG A 1 271 ? -19.082 1.614 1.342 1.00 83.50 271 ARG A O 1
ATOM 2044 N N . GLU A 1 272 ? -17.282 2.822 0.720 1.00 84.69 272 GLU A N 1
ATOM 2045 C CA . GLU A 1 272 ? -17.244 2.414 -0.691 1.00 84.69 272 GLU A CA 1
ATOM 2046 C C . GLU A 1 272 ? -18.552 2.724 -1.455 1.00 84.69 272 GLU A C 1
ATOM 2048 O O . GLU A 1 272 ? -18.909 2.091 -2.450 1.00 84.69 272 GLU A O 1
ATOM 2053 N N . GLN A 1 273 ? -19.296 3.727 -0.987 1.00 91.31 273 GLN A N 1
ATOM 2054 C CA . GLN A 1 273 ? -20.530 4.238 -1.579 1.00 91.31 273 GLN A CA 1
ATOM 2055 C C . GLN A 1 273 ? -20.180 5.298 -2.627 1.00 91.31 273 GLN A C 1
ATOM 2057 O O . GLN A 1 273 ? -20.363 6.502 -2.436 1.00 91.31 273 GLN A O 1
ATOM 2062 N N . TRP A 1 274 ? -19.577 4.851 -3.730 1.00 92.75 274 TRP A N 1
ATOM 2063 C CA . TRP A 1 274 ? -18.911 5.752 -4.672 1.00 92.75 274 TRP A CA 1
ATOM 2064 C C . TRP A 1 274 ? -19.859 6.704 -5.417 1.00 92.75 274 TRP A C 1
ATOM 2066 O O . TRP A 1 274 ? -19.468 7.816 -5.768 1.00 92.75 274 TRP A O 1
ATOM 2076 N N . ASP A 1 275 ? -21.104 6.298 -5.683 1.00 96.12 275 ASP A N 1
ATOM 2077 C CA . ASP A 1 275 ? -22.122 7.171 -6.287 1.00 96.12 275 ASP A CA 1
ATOM 2078 C C . ASP A 1 275 ? -22.518 8.312 -5.340 1.00 96.12 275 ASP A C 1
ATOM 2080 O O . ASP A 1 275 ? -22.589 9.480 -5.741 1.00 96.12 275 ASP A O 1
ATOM 2084 N N . GLU A 1 276 ? -22.731 7.985 -4.069 1.00 96.81 276 GLU A N 1
ATOM 2085 C CA . GLU A 1 276 ? -23.032 8.937 -3.009 1.00 96.81 276 GLU A CA 1
ATOM 2086 C C . GLU A 1 276 ? -21.857 9.890 -2.771 1.00 96.81 276 GLU A C 1
ATOM 2088 O O . GLU A 1 276 ? -22.079 11.099 -2.658 1.00 96.81 276 GLU A O 1
ATOM 2093 N N . ALA A 1 277 ? -20.623 9.374 -2.777 1.00 97.38 277 ALA A N 1
ATOM 2094 C CA . ALA A 1 277 ? -19.406 10.168 -2.638 1.00 97.38 277 ALA A CA 1
ATOM 2095 C C . ALA A 1 277 ? -19.278 11.207 -3.762 1.00 97.38 277 ALA A C 1
ATOM 2097 O O . ALA A 1 277 ? -19.181 12.407 -3.493 1.00 97.38 277 ALA A O 1
ATOM 2098 N N . VAL A 1 278 ? -19.381 10.772 -5.025 1.00 98.31 278 VAL A N 1
ATOM 2099 C CA . VAL A 1 278 ? -19.365 11.663 -6.200 1.00 98.31 278 VAL A CA 1
ATOM 2100 C C . VAL A 1 278 ? -20.453 12.734 -6.087 1.00 98.31 278 VAL A C 1
ATOM 2102 O O . VAL A 1 278 ? -20.181 13.921 -6.270 1.00 98.31 278 VAL A O 1
ATOM 2105 N N . SER A 1 279 ? -21.684 12.343 -5.742 1.00 98.25 279 SER A N 1
ATOM 2106 C CA . SER A 1 279 ? -22.808 13.276 -5.584 1.00 98.25 279 SER A CA 1
ATOM 2107 C C . SER A 1 279 ? -22.540 14.332 -4.507 1.00 98.25 279 SER A C 1
ATOM 2109 O O . SER A 1 279 ? -22.831 15.515 -4.705 1.00 98.25 279 SER A O 1
ATOM 2111 N N . ALA A 1 280 ? -21.965 13.931 -3.375 1.00 98.19 280 ALA A N 1
ATOM 2112 C CA . ALA A 1 280 ? -21.646 14.826 -2.273 1.00 98.19 280 ALA A CA 1
ATOM 2113 C C . ALA A 1 280 ? -20.518 15.811 -2.634 1.00 98.19 280 ALA A C 1
ATOM 2115 O O . ALA A 1 280 ? -20.691 17.020 -2.458 1.00 98.19 280 ALA A O 1
ATOM 2116 N N . TYR A 1 281 ? -19.419 15.342 -3.233 1.00 98.50 281 TYR A N 1
ATOM 2117 C CA . TYR A 1 281 ? -18.334 16.226 -3.675 1.00 98.50 281 TYR A CA 1
ATOM 2118 C C . TYR A 1 281 ? -18.775 17.190 -4.782 1.00 98.50 281 TYR A C 1
ATOM 2120 O O . TYR A 1 281 ? -18.436 18.372 -4.739 1.00 98.50 281 TYR A O 1
ATOM 2128 N N . LEU A 1 282 ? -19.615 16.756 -5.726 1.00 98.31 282 LEU A N 1
ATOM 2129 C CA . LEU A 1 282 ? -20.179 17.659 -6.735 1.00 98.31 282 LEU A CA 1
ATOM 2130 C C . LEU A 1 282 ? -21.033 18.772 -6.109 1.00 98.31 282 LEU A C 1
ATOM 2132 O O . LEU A 1 282 ? -20.989 19.905 -6.587 1.00 98.31 282 LEU A O 1
ATOM 2136 N N . LYS A 1 283 ? -21.767 18.505 -5.019 1.00 98.31 283 LYS A N 1
ATOM 2137 C CA . LYS A 1 283 ? -22.489 19.558 -4.278 1.00 98.31 283 LYS A CA 1
ATOM 2138 C C . LYS A 1 283 ? -21.541 20.557 -3.618 1.00 98.31 283 LYS A C 1
ATOM 2140 O O . LYS A 1 283 ? -21.871 21.739 -3.563 1.00 98.31 283 LYS A O 1
ATOM 2145 N N . VAL A 1 284 ? -20.368 20.121 -3.151 1.00 98.19 284 VAL A N 1
ATOM 2146 C CA . VAL A 1 284 ? -19.321 21.043 -2.679 1.00 98.19 284 VAL A CA 1
ATOM 2147 C C . VAL A 1 284 ? -18.868 21.948 -3.821 1.00 98.19 284 VAL A C 1
ATOM 2149 O O . VAL A 1 284 ? -18.881 23.165 -3.665 1.00 98.19 284 VAL A O 1
ATOM 2152 N N . LEU A 1 285 ? -18.554 21.375 -4.985 1.00 97.69 285 LEU A N 1
ATOM 2153 C CA . LEU A 1 285 ? -18.059 22.122 -6.148 1.00 97.69 285 LEU A CA 1
ATOM 2154 C C . LEU A 1 285 ? -19.108 23.045 -6.780 1.00 97.69 285 LEU A C 1
ATOM 2156 O O . LEU A 1 285 ? -18.753 24.043 -7.399 1.00 97.69 285 LEU A O 1
ATOM 2160 N N . GLN A 1 286 ? -20.401 22.770 -6.591 1.00 97.06 286 GLN A N 1
ATOM 2161 C CA . GLN A 1 286 ? -21.471 23.710 -6.946 1.00 97.06 286 GLN A CA 1
ATOM 2162 C C . GLN A 1 286 ? -21.455 24.975 -6.077 1.00 97.06 286 GLN A C 1
ATOM 2164 O O . GLN A 1 286 ? -21.806 26.050 -6.560 1.00 97.06 286 GLN A O 1
ATOM 2169 N N . LEU A 1 287 ? -21.070 24.854 -4.802 1.00 96.50 287 LEU A N 1
ATOM 2170 C CA . LEU A 1 287 ? -20.969 25.982 -3.870 1.00 96.50 287 LEU A CA 1
ATOM 2171 C C . LEU A 1 287 ? -19.604 26.678 -3.951 1.00 96.50 287 LEU A C 1
ATOM 2173 O O . LEU A 1 287 ? -19.515 27.888 -3.761 1.00 96.50 287 LEU A O 1
ATOM 2177 N N . ASP A 1 288 ? -18.550 25.912 -4.217 1.00 96.88 288 ASP A N 1
ATOM 2178 C CA . ASP A 1 288 ? -17.161 26.355 -4.240 1.00 96.88 288 ASP A CA 1
ATOM 2179 C C . ASP A 1 288 ? -16.383 25.584 -5.324 1.00 96.88 288 ASP A C 1
ATOM 2181 O O . ASP A 1 288 ? -15.752 24.564 -5.033 1.00 96.88 288 ASP A O 1
ATOM 2185 N N . PRO A 1 289 ? -16.409 26.054 -6.588 1.00 96.44 289 PRO A N 1
ATOM 2186 C CA . PRO A 1 289 ? -15.776 25.357 -7.712 1.00 96.44 289 PRO A CA 1
ATOM 2187 C C . PRO A 1 289 ? -14.255 25.199 -7.602 1.00 96.44 289 PRO A C 1
ATOM 2189 O O . PRO A 1 289 ? -13.657 24.492 -8.405 1.00 96.44 289 PRO A O 1
ATOM 2192 N N . LYS A 1 290 ? -13.611 25.890 -6.652 1.00 96.19 290 LYS A N 1
ATOM 2193 C CA . LYS A 1 290 ? -12.158 25.850 -6.434 1.00 96.19 290 LYS A CA 1
ATOM 2194 C C . LYS A 1 290 ? -11.775 25.054 -5.185 1.00 96.19 290 LYS A C 1
ATOM 2196 O O . LYS A 1 290 ? -10.639 25.149 -4.726 1.00 96.19 290 LYS A O 1
ATOM 2201 N N . ASN A 1 291 ? -12.712 24.303 -4.612 1.00 96.00 291 ASN A N 1
ATOM 2202 C CA . ASN A 1 291 ? -12.459 23.523 -3.413 1.00 96.00 291 ASN A CA 1
ATOM 2203 C C . ASN A 1 291 ? -11.540 22.327 -3.721 1.00 96.00 291 ASN A C 1
ATOM 2205 O O . ASN A 1 291 ? -11.958 21.354 -4.348 1.00 96.00 291 ASN A O 1
ATOM 2209 N N . THR A 1 292 ? -10.287 22.404 -3.275 1.00 95.38 292 THR A N 1
ATOM 2210 C CA . THR A 1 292 ? -9.255 21.398 -3.568 1.00 95.38 292 THR A CA 1
ATOM 2211 C C . THR A 1 292 ? -9.537 20.051 -2.910 1.00 95.38 292 THR A C 1
ATOM 2213 O O . THR A 1 292 ? -9.324 19.023 -3.545 1.00 95.38 292 THR A O 1
ATOM 2216 N N . ASP A 1 293 ? -10.071 20.044 -1.684 1.00 92.12 293 ASP A N 1
ATOM 2217 C CA . ASP A 1 293 ? -10.426 18.808 -0.972 1.00 92.12 293 ASP A CA 1
ATOM 2218 C C . ASP A 1 293 ? -11.499 18.033 -1.743 1.00 92.12 293 ASP A C 1
ATOM 2220 O O . ASP A 1 293 ? -11.359 16.836 -1.979 1.00 92.12 293 ASP A O 1
ATOM 2224 N N . ALA A 1 294 ? -12.550 18.726 -2.195 1.00 96.44 294 ALA A N 1
ATOM 2225 C CA . ALA A 1 294 ? -13.619 18.104 -2.964 1.00 96.44 294 ALA A CA 1
ATOM 2226 C C . ALA A 1 294 ? -13.164 17.655 -4.356 1.00 96.44 294 ALA A C 1
ATOM 2228 O O . ALA A 1 294 ? -13.619 16.614 -4.812 1.00 96.44 294 ALA A O 1
ATOM 2229 N N . LEU A 1 295 ? -12.269 18.390 -5.028 1.00 97.75 295 LEU A N 1
ATOM 2230 C CA . LEU A 1 295 ? -11.681 17.939 -6.297 1.00 97.75 295 LEU A CA 1
ATOM 2231 C C . LEU A 1 295 ? -10.824 16.682 -6.109 1.00 97.75 295 LEU A C 1
ATOM 2233 O O . LEU A 1 295 ? -10.924 15.753 -6.910 1.00 97.75 295 LEU A O 1
ATOM 2237 N N . SER A 1 296 ? -10.028 16.637 -5.039 1.00 95.38 296 SER A N 1
ATOM 2238 C CA . SER A 1 296 ? -9.204 15.477 -4.697 1.00 95.38 296 SER A CA 1
ATOM 2239 C C . SER A 1 296 ? -10.064 14.248 -4.381 1.00 95.38 296 SER A C 1
ATOM 2241 O O . SER A 1 296 ? -9.904 13.199 -5.012 1.00 95.38 296 SER A O 1
ATOM 2243 N N . GLY A 1 297 ? -11.048 14.401 -3.485 1.00 95.44 297 GLY A N 1
ATOM 2244 C CA . GLY A 1 297 ? -11.993 13.341 -3.125 1.00 95.44 297 GLY A CA 1
ATOM 2245 C C . GLY A 1 297 ? -12.847 12.873 -4.305 1.00 95.44 297 GLY A C 1
ATOM 2246 O O . GLY A 1 297 ? -13.055 11.675 -4.486 1.00 95.44 297 GLY A O 1
ATOM 2247 N N . LEU A 1 298 ? -13.281 13.794 -5.173 1.00 98.06 298 LEU A N 1
ATOM 2248 C CA . LEU A 1 298 ? -14.019 13.464 -6.392 1.00 98.06 298 LEU A CA 1
ATOM 2249 C C . LEU A 1 298 ? -13.171 12.650 -7.375 1.00 98.06 298 LEU A C 1
ATOM 2251 O O . LEU A 1 298 ? -13.662 11.665 -7.923 1.00 98.06 298 LEU A O 1
ATOM 2255 N N . GLY A 1 299 ? -11.912 13.045 -7.593 1.00 96.81 299 GLY A N 1
ATOM 2256 C CA . GLY A 1 299 ? -10.989 12.294 -8.441 1.00 96.81 299 GLY A CA 1
ATOM 2257 C C . GLY A 1 299 ? -10.766 10.875 -7.918 1.00 96.81 299 GLY A C 1
ATOM 2258 O O . GLY A 1 299 ? -10.900 9.920 -8.681 1.00 96.81 299 GLY A O 1
ATOM 2259 N N . PHE A 1 300 ? -10.564 10.722 -6.605 1.00 94.62 300 PHE A N 1
ATOM 2260 C CA . PHE A 1 300 ? -10.425 9.410 -5.969 1.00 94.62 300 PHE A CA 1
ATOM 2261 C C . PHE A 1 300 ? -11.694 8.551 -6.106 1.00 94.62 300 PHE A C 1
ATOM 2263 O O . PHE A 1 300 ? -11.623 7.381 -6.484 1.00 94.62 300 PHE A O 1
ATOM 2270 N N . ALA A 1 301 ? -12.875 9.131 -5.878 1.00 95.94 301 ALA A N 1
ATOM 2271 C CA . ALA A 1 301 ? -14.136 8.414 -6.044 1.00 95.94 301 ALA A CA 1
ATOM 2272 C C . ALA A 1 301 ? -14.349 7.949 -7.498 1.00 95.94 301 ALA A C 1
ATOM 2274 O O . ALA A 1 301 ? -14.845 6.847 -7.732 1.00 95.94 301 ALA A O 1
ATOM 2275 N N . TYR A 1 302 ? -13.950 8.750 -8.492 1.00 97.88 302 TYR A N 1
ATOM 2276 C CA . TYR A 1 302 ? -13.985 8.331 -9.895 1.00 97.88 302 TYR A CA 1
ATOM 2277 C C . TYR A 1 302 ? -12.966 7.231 -10.220 1.00 97.88 302 TYR A C 1
ATOM 2279 O O . TYR A 1 302 ? -13.317 6.297 -10.947 1.00 97.88 302 TYR A O 1
ATOM 2287 N N . TYR A 1 303 ? -11.759 7.296 -9.652 1.00 91.44 303 TYR A N 1
ATOM 2288 C CA . TYR A 1 303 ? -10.743 6.247 -9.770 1.00 91.44 303 TYR A CA 1
ATOM 2289 C C . TYR A 1 303 ? -11.284 4.885 -9.303 1.00 91.44 303 TYR A C 1
ATOM 2291 O O . TYR A 1 303 ? -11.230 3.905 -10.053 1.00 91.44 303 TYR A O 1
ATOM 2299 N N . GLU A 1 304 ? -11.899 4.820 -8.116 1.00 88.31 304 GLU A N 1
ATOM 2300 C CA . GLU A 1 304 ? -12.463 3.570 -7.575 1.00 88.31 304 GLU A CA 1
ATOM 2301 C C . GLU A 1 304 ? -13.635 3.045 -8.422 1.00 88.31 304 GLU A C 1
ATOM 2303 O O . GLU A 1 304 ? -13.778 1.839 -8.663 1.00 88.31 304 GLU A O 1
ATOM 2308 N N . LYS A 1 305 ? -14.427 3.957 -8.999 1.00 92.62 305 LYS A N 1
ATOM 2309 C CA . LYS A 1 305 ? -15.468 3.626 -9.987 1.00 92.62 305 LYS A CA 1
ATOM 2310 C C . LYS A 1 305 ? -14.922 3.197 -11.343 1.00 92.62 305 LYS A C 1
ATOM 2312 O O . LYS A 1 305 ? -15.698 2.712 -12.170 1.00 92.62 305 LYS A O 1
ATOM 2317 N N . LYS A 1 306 ? -13.618 3.364 -11.583 1.00 91.88 306 LYS A N 1
ATOM 2318 C CA . LYS A 1 306 ? -12.957 3.179 -12.884 1.00 91.88 306 LYS A CA 1
ATOM 2319 C C . LYS A 1 306 ? -13.520 4.106 -13.961 1.00 91.88 306 LYS A C 1
ATOM 2321 O O . LYS A 1 306 ? -13.483 3.782 -15.151 1.00 91.88 306 LYS A O 1
ATOM 2326 N N . ASP A 1 307 ? -14.052 5.252 -13.546 1.00 96.94 307 ASP A N 1
ATOM 2327 C CA . ASP A 1 307 ? -14.423 6.344 -14.436 1.00 96.94 307 ASP A CA 1
ATOM 2328 C C . ASP A 1 307 ? -13.194 7.229 -14.667 1.00 96.94 307 ASP A C 1
ATOM 2330 O O . ASP A 1 307 ? -13.041 8.313 -14.104 1.00 96.94 307 ASP A O 1
ATOM 2334 N N . TRP A 1 308 ? -12.295 6.736 -15.517 1.00 96.75 308 TRP A N 1
ATOM 2335 C CA . TRP A 1 308 ? -11.030 7.405 -15.822 1.00 96.75 308 TRP A CA 1
ATOM 2336 C C . TRP A 1 308 ? -11.236 8.812 -16.405 1.00 96.75 308 TRP A C 1
ATOM 2338 O O . TRP A 1 308 ? -10.396 9.686 -16.225 1.00 96.75 308 TRP A O 1
ATOM 2348 N N . GLY A 1 309 ? -12.350 9.049 -17.110 1.00 97.81 309 GLY A N 1
ATOM 2349 C CA . GLY A 1 309 ? -12.668 10.363 -17.669 1.00 97.81 309 GLY A CA 1
ATOM 235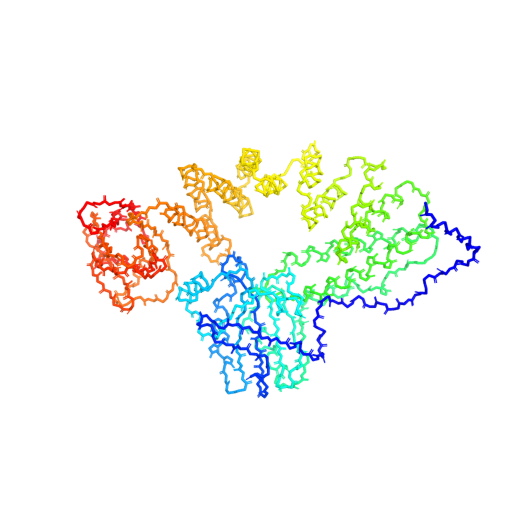0 C C . GLY A 1 309 ? -13.039 11.375 -16.585 1.00 97.81 309 GLY A C 1
ATOM 2351 O O . GLY A 1 309 ? -12.535 12.501 -16.600 1.00 97.81 309 GLY A O 1
ATOM 2352 N N . GLY A 1 310 ? -13.883 10.963 -15.633 1.00 97.75 310 GLY A N 1
ATOM 2353 C CA . GLY A 1 310 ? -14.224 11.758 -14.454 1.00 97.75 310 GLY A CA 1
ATOM 2354 C C . GLY A 1 310 ? -13.006 12.057 -13.577 1.00 97.75 310 GLY A C 1
ATOM 2355 O O . GLY A 1 310 ? -12.803 13.210 -13.192 1.00 97.75 310 GLY A O 1
ATOM 2356 N N . GLU A 1 311 ? -12.160 11.050 -13.333 1.00 98.00 311 GLU A N 1
ATOM 2357 C CA . GLU A 1 311 ? -10.911 11.184 -12.569 1.00 98.00 311 GLU A CA 1
ATOM 2358 C C . GLU A 1 311 ? -9.988 12.237 -13.195 1.00 98.00 311 GLU A C 1
ATOM 2360 O O . GLU A 1 311 ? -9.619 13.213 -12.540 1.00 98.00 311 GLU A O 1
ATOM 2365 N N . ILE A 1 312 ? -9.677 12.087 -14.490 1.00 98.31 312 ILE A N 1
ATOM 2366 C CA . ILE A 1 312 ? -8.819 13.023 -15.227 1.00 98.31 312 ILE A CA 1
ATOM 2367 C C . ILE A 1 312 ? -9.384 14.442 -15.152 1.00 98.31 312 ILE A C 1
ATOM 2369 O O . ILE A 1 312 ? -8.627 15.385 -14.936 1.00 98.31 312 ILE A O 1
ATOM 2373 N N . ASN A 1 313 ? -10.698 14.617 -15.311 1.00 97.75 313 ASN A N 1
ATOM 2374 C CA . ASN A 1 313 ? -11.312 15.940 -15.273 1.00 97.75 313 ASN A CA 1
ATOM 2375 C C . ASN A 1 313 ? -11.192 16.606 -13.891 1.00 97.75 313 ASN A C 1
ATOM 2377 O O . ASN A 1 313 ? -10.826 17.780 -13.814 1.00 97.75 313 ASN A O 1
ATOM 2381 N N . ALA A 1 314 ? -11.477 15.869 -12.813 1.00 97.69 314 ALA A N 1
ATOM 2382 C CA . ALA A 1 314 ? -11.377 16.383 -11.449 1.00 97.69 314 ALA A CA 1
ATOM 2383 C C . ALA A 1 314 ? -9.928 16.758 -11.098 1.00 97.69 314 ALA A C 1
ATOM 2385 O O . ALA A 1 314 ? -9.665 17.865 -10.623 1.00 97.69 314 ALA A O 1
ATOM 2386 N N . TYR A 1 315 ? -8.972 15.885 -11.418 1.00 97.75 315 TYR A N 1
ATOM 2387 C CA . TYR A 1 315 ? -7.557 16.133 -11.159 1.00 97.75 315 TYR A CA 1
ATOM 2388 C C . TYR A 1 315 ? -6.959 17.229 -12.049 1.00 97.75 315 TYR A C 1
ATOM 2390 O O . TYR A 1 315 ? -6.168 18.029 -11.566 1.00 97.75 315 TYR A O 1
ATOM 2398 N N . GLN A 1 316 ? -7.386 17.386 -13.305 1.00 96.75 316 GLN A N 1
ATOM 2399 C CA . GLN A 1 316 ? -6.972 18.533 -14.129 1.00 96.75 316 GLN A CA 1
ATOM 2400 C C . GLN A 1 316 ? -7.459 19.876 -13.568 1.00 96.75 316 GLN A C 1
ATOM 2402 O O . GLN A 1 316 ? -6.754 20.881 -13.674 1.00 96.75 316 GLN A O 1
ATOM 2407 N N . GLN A 1 317 ? -8.655 19.912 -12.973 1.00 97.00 317 GLN A N 1
ATOM 2408 C CA . GLN A 1 317 ? -9.132 21.103 -12.268 1.00 97.00 317 GLN A CA 1
ATOM 2409 C C . GLN A 1 317 ? -8.307 21.374 -11.004 1.00 97.00 317 GLN A C 1
ATOM 2411 O O . GLN A 1 317 ? -7.972 22.530 -10.747 1.00 97.00 317 GLN A O 1
ATOM 2416 N N . LEU A 1 318 ? -7.940 20.331 -10.251 1.00 96.00 318 LEU A N 1
ATOM 2417 C CA . LEU A 1 318 ? -7.071 20.448 -9.075 1.00 96.00 318 LEU A CA 1
ATOM 2418 C C . LEU A 1 318 ? -5.694 21.013 -9.453 1.00 96.00 318 LEU A C 1
ATOM 2420 O O . LEU A 1 318 ? -5.239 21.986 -8.855 1.00 96.00 318 LEU A O 1
ATOM 2424 N N . GLU A 1 319 ? -5.099 20.490 -10.522 1.00 94.44 319 GLU A N 1
ATOM 2425 C CA . GLU A 1 319 ? -3.812 20.926 -11.072 1.00 94.44 319 GLU A CA 1
ATOM 2426 C C . GLU A 1 319 ? -3.790 22.393 -11.509 1.00 94.44 319 GLU A C 1
ATOM 2428 O O . GLU A 1 319 ? -2.773 23.076 -11.393 1.00 94.44 319 GLU A O 1
ATOM 2433 N N . ALA A 1 320 ? -4.915 22.919 -11.997 1.00 94.50 320 ALA A N 1
ATOM 2434 C CA . ALA A 1 320 ? -5.021 24.334 -12.340 1.00 94.50 320 ALA A CA 1
ATOM 2435 C C . ALA A 1 320 ? -4.943 25.256 -11.105 1.00 94.50 320 ALA A C 1
ATOM 2437 O O . ALA A 1 320 ? -4.683 26.454 -11.252 1.00 94.50 320 ALA A O 1
ATOM 2438 N N . LEU A 1 321 ? -5.177 24.719 -9.903 1.00 95.19 321 LEU A N 1
ATOM 2439 C CA . LEU A 1 321 ? -5.188 25.451 -8.634 1.00 95.19 321 LEU A CA 1
ATOM 2440 C C . LEU A 1 321 ? -3.910 25.217 -7.824 1.00 95.19 321 LEU A C 1
ATOM 2442 O O . LEU A 1 321 ? -3.323 26.172 -7.315 1.00 95.19 321 LEU A O 1
ATOM 2446 N N . ALA A 1 322 ? -3.491 23.960 -7.705 1.00 91.38 322 ALA A N 1
ATOM 2447 C CA . ALA A 1 322 ? -2.349 23.531 -6.913 1.00 91.38 322 ALA A CA 1
ATOM 2448 C C . ALA A 1 322 ? -1.600 22.422 -7.666 1.00 91.38 322 ALA A C 1
ATOM 2450 O O . ALA A 1 322 ? -1.909 21.254 -7.467 1.00 91.38 322 ALA A O 1
ATOM 2451 N N . PRO A 1 323 ? -0.639 22.776 -8.541 1.00 91.44 323 PRO A N 1
ATOM 2452 C CA . PRO A 1 323 ? 0.072 21.773 -9.313 1.00 91.44 323 PRO A CA 1
ATOM 2453 C C . PRO A 1 323 ? 0.918 20.862 -8.430 1.00 91.44 323 PRO A C 1
ATOM 2455 O O . PRO A 1 323 ? 1.774 21.362 -7.690 1.00 91.44 323 PRO A O 1
ATOM 2458 N N . ASP A 1 324 ? 0.748 19.548 -8.553 1.00 90.44 324 ASP A N 1
ATOM 2459 C CA . ASP A 1 324 ? 1.498 18.584 -7.761 1.00 90.44 324 ASP A CA 1
ATOM 2460 C C . ASP A 1 324 ? 1.906 17.345 -8.573 1.00 90.44 324 ASP A C 1
ATOM 2462 O O . ASP A 1 324 ? 1.293 16.944 -9.560 1.00 90.44 324 ASP A O 1
ATOM 2466 N N . ALA A 1 325 ? 3.047 16.759 -8.217 1.00 95.00 325 ALA A N 1
ATOM 2467 C CA . ALA A 1 325 ? 3.607 15.676 -9.013 1.00 95.00 325 ALA A CA 1
ATOM 2468 C C . ALA A 1 325 ? 2.802 14.372 -8.915 1.00 95.00 325 ALA A C 1
ATOM 2470 O O . ALA A 1 325 ? 2.783 13.613 -9.886 1.00 95.00 325 ALA A O 1
ATOM 2471 N N . ASP A 1 326 ? 2.173 14.104 -7.771 1.00 92.56 326 ASP A N 1
ATOM 2472 C CA . ASP A 1 326 ? 1.457 12.853 -7.528 1.00 92.56 326 ASP A CA 1
ATOM 2473 C C . ASP A 1 326 ? 0.137 12.834 -8.309 1.00 92.56 326 ASP A C 1
ATOM 2475 O O . ASP A 1 326 ? -0.156 11.850 -8.986 1.00 92.56 326 ASP A O 1
ATOM 2479 N N . THR A 1 327 ? -0.585 13.949 -8.361 1.00 95.19 327 THR A N 1
ATOM 2480 C CA . THR A 1 327 ? -1.785 14.124 -9.183 1.00 95.19 327 THR A CA 1
ATOM 2481 C C . THR A 1 327 ? -1.469 13.970 -10.677 1.00 95.19 327 THR A C 1
ATOM 2483 O O . THR A 1 327 ? -2.197 13.270 -11.384 1.00 95.19 327 THR A O 1
ATOM 2486 N N . TYR A 1 328 ? -0.337 14.484 -11.187 1.00 97.62 328 TYR A N 1
ATOM 2487 C CA . TYR A 1 328 ? 0.100 14.168 -12.562 1.00 97.62 328 TYR A CA 1
ATOM 2488 C C . TYR A 1 328 ? 0.419 12.681 -12.779 1.00 97.62 328 TYR A C 1
ATOM 2490 O O . TYR A 1 328 ? 0.225 12.166 -13.886 1.00 97.62 328 TYR A O 1
ATOM 2498 N N . ILE A 1 329 ? 0.931 11.978 -11.764 1.00 96.62 329 ILE A N 1
ATOM 2499 C CA . ILE A 1 329 ? 1.133 10.527 -11.841 1.00 96.62 329 ILE A CA 1
ATOM 2500 C C . ILE A 1 329 ? -0.220 9.813 -11.931 1.00 96.62 329 ILE A C 1
ATOM 2502 O O . ILE A 1 329 ? -0.364 8.935 -12.783 1.00 96.62 329 ILE A O 1
ATOM 2506 N N . GLU A 1 330 ? -1.209 10.204 -11.131 1.00 95.19 330 GLU A N 1
ATOM 2507 C CA . GLU A 1 330 ? -2.559 9.627 -11.162 1.00 95.19 330 GLU A CA 1
ATOM 2508 C C . GLU A 1 330 ? -3.264 9.881 -12.503 1.00 95.19 330 GLU A C 1
ATOM 2510 O O . GLU A 1 330 ? -3.669 8.929 -13.172 1.00 95.19 330 GLU A O 1
ATOM 2515 N N . ILE A 1 331 ? -3.239 11.120 -13.011 1.00 97.50 331 ILE A N 1
ATOM 2516 C CA . ILE A 1 331 ? -3.723 11.451 -14.363 1.00 97.50 331 ILE A CA 1
ATOM 2517 C C . ILE A 1 331 ? -3.045 10.566 -15.425 1.00 97.50 331 ILE A C 1
ATOM 2519 O O . ILE A 1 331 ? -3.703 10.035 -16.324 1.00 97.50 331 ILE A O 1
ATOM 2523 N N . GLY A 1 332 ? -1.722 10.384 -15.336 1.00 96.62 332 GLY A N 1
ATOM 2524 C CA . GLY A 1 332 ? -0.977 9.534 -16.263 1.00 96.62 332 GLY A CA 1
ATOM 2525 C C . GLY A 1 332 ? -1.408 8.064 -16.209 1.00 96.62 332 GLY A C 1
ATOM 2526 O O . GLY A 1 332 ? -1.601 7.438 -17.255 1.00 96.62 332 GLY A O 1
ATOM 2527 N N . LYS A 1 333 ? -1.637 7.522 -15.005 1.00 91.56 333 LYS A N 1
ATOM 2528 C CA . LYS A 1 333 ? -2.166 6.163 -14.799 1.00 91.56 333 LYS A CA 1
ATOM 2529 C C . LYS A 1 333 ? -3.567 6.015 -15.398 1.00 91.56 333 LYS A C 1
ATOM 2531 O O . LYS A 1 333 ? -3.805 5.022 -16.088 1.00 91.56 333 LYS A O 1
ATOM 2536 N N . ALA A 1 334 ? -4.452 6.990 -15.196 1.00 94.06 334 ALA A N 1
ATOM 2537 C CA . ALA A 1 334 ? -5.803 6.995 -15.755 1.00 94.06 334 ALA A CA 1
ATOM 2538 C C . ALA A 1 334 ? -5.790 7.007 -17.296 1.00 94.06 334 ALA A C 1
ATOM 2540 O O . ALA A 1 334 ? -6.463 6.192 -17.935 1.00 94.06 334 ALA A O 1
ATOM 2541 N N . TYR A 1 335 ? -4.941 7.833 -17.922 1.00 97.50 335 TYR A N 1
ATOM 2542 C CA . TYR A 1 335 ? -4.763 7.822 -19.381 1.00 97.50 335 TYR A CA 1
ATOM 2543 C C . TYR A 1 335 ? -4.274 6.465 -19.914 1.00 97.50 335 TYR A C 1
ATOM 2545 O O . TYR A 1 335 ? -4.733 6.022 -20.970 1.00 97.50 335 TYR A O 1
ATOM 2553 N N . LEU A 1 336 ? -3.396 5.757 -19.187 1.00 84.06 336 LEU A N 1
ATOM 2554 C CA . LEU A 1 336 ? -2.975 4.402 -19.573 1.00 84.06 336 LEU A CA 1
ATOM 2555 C C . LEU A 1 336 ? -4.136 3.400 -19.551 1.00 84.06 336 LEU A C 1
ATOM 2557 O O . LEU A 1 336 ? -4.194 2.539 -20.432 1.00 84.06 336 LEU A O 1
ATOM 2561 N N . GLN A 1 337 ? -5.083 3.518 -18.613 1.00 89.19 337 GLN A N 1
ATOM 2562 C CA . GLN A 1 337 ? -6.288 2.672 -18.601 1.00 89.19 337 GLN A CA 1
ATOM 2563 C C . GLN A 1 337 ? -7.177 2.928 -19.824 1.00 89.19 337 GLN A C 1
ATOM 2565 O O . GLN A 1 337 ? -7.745 1.993 -20.393 1.00 89.19 337 GLN A O 1
ATOM 2570 N N . LEU A 1 338 ? -7.226 4.180 -20.288 1.00 91.81 338 LEU A N 1
ATOM 2571 C CA . LEU A 1 338 ? -7.890 4.580 -21.532 1.00 91.81 338 LEU A CA 1
ATOM 2572 C C . LEU A 1 338 ? -7.078 4.260 -22.799 1.00 91.81 338 LEU A C 1
ATOM 2574 O O . LEU A 1 338 ? -7.556 4.501 -23.907 1.00 91.81 338 LEU A O 1
ATOM 2578 N N . LYS A 1 339 ? -5.872 3.691 -22.657 1.00 89.19 339 LYS A N 1
ATOM 2579 C CA . LYS A 1 339 ? -4.909 3.424 -23.742 1.00 89.19 339 LYS A CA 1
ATOM 2580 C C . LYS A 1 339 ? -4.443 4.683 -24.482 1.00 89.19 339 LYS A C 1
ATOM 2582 O O . LYS A 1 339 ? -3.897 4.583 -25.581 1.00 89.19 339 LYS A O 1
ATOM 2587 N N . ASP A 1 340 ? -4.602 5.857 -23.877 1.00 95.69 340 ASP A N 1
ATOM 2588 C CA . ASP A 1 340 ? -4.072 7.117 -24.388 1.00 95.69 340 ASP A CA 1
ATOM 2589 C C . ASP A 1 340 ? -2.633 7.306 -23.901 1.00 95.69 340 ASP A C 1
ATOM 2591 O O . ASP A 1 340 ? -2.315 8.064 -22.982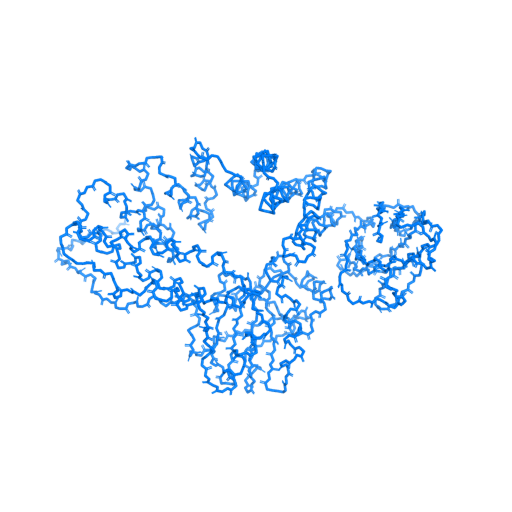 1.00 95.69 340 ASP A O 1
ATOM 2595 N N . THR A 1 341 ? -1.724 6.554 -24.517 1.00 91.69 341 THR A N 1
ATOM 2596 C CA . THR A 1 341 ? -0.320 6.531 -24.103 1.00 91.69 341 THR A CA 1
ATOM 2597 C C . THR A 1 341 ? 0.372 7.874 -24.312 1.00 91.69 341 THR A C 1
ATOM 2599 O O . THR A 1 341 ? 1.338 8.172 -23.619 1.00 91.69 341 THR A O 1
ATOM 2602 N N . ARG A 1 342 ? -0.094 8.707 -25.251 1.00 96.75 342 ARG A N 1
ATOM 2603 C CA . ARG A 1 342 ? 0.517 10.016 -25.506 1.00 96.75 342 ARG A CA 1
ATOM 2604 C C . ARG A 1 342 ? 0.304 10.943 -24.313 1.00 96.75 342 ARG A C 1
ATOM 2606 O O . ARG A 1 342 ? 1.289 11.425 -23.753 1.00 96.75 342 ARG A O 1
ATOM 2613 N N . ASN A 1 343 ? -0.952 11.128 -23.911 1.00 97.75 343 ASN A N 1
ATOM 2614 C CA . ASN A 1 343 ? -1.290 11.995 -22.787 1.00 97.75 343 ASN A CA 1
ATOM 2615 C C . ASN A 1 343 ? -0.775 11.427 -21.456 1.00 97.75 343 ASN A C 1
ATOM 2617 O O . ASN A 1 343 ? -0.326 12.190 -20.602 1.00 97.75 343 ASN A O 1
ATOM 2621 N N . ALA A 1 344 ? -0.720 10.097 -21.311 1.00 96.81 344 ALA A N 1
ATOM 2622 C CA . ALA A 1 344 ? -0.080 9.464 -20.160 1.00 96.81 344 ALA A CA 1
ATOM 2623 C C . ALA A 1 344 ? 1.401 9.853 -20.014 1.00 96.81 344 ALA A C 1
ATOM 2625 O O . ALA A 1 344 ? 1.854 10.238 -18.934 1.00 96.81 344 ALA A O 1
ATOM 2626 N N . ILE A 1 345 ? 2.170 9.773 -21.106 1.00 98.12 345 ILE A N 1
ATOM 2627 C CA . ILE A 1 345 ? 3.592 10.131 -21.084 1.00 98.12 345 ILE A CA 1
ATOM 2628 C C . ILE A 1 345 ? 3.759 11.645 -20.847 1.00 98.12 345 ILE A C 1
ATOM 2630 O O . ILE A 1 345 ? 4.662 12.039 -20.109 1.00 98.12 345 ILE A O 1
ATOM 2634 N N . ASP A 1 346 ? 2.899 12.496 -21.420 1.00 98.12 346 ASP A N 1
ATOM 2635 C CA . ASP A 1 346 ? 2.909 13.946 -21.162 1.00 98.12 346 ASP A CA 1
ATOM 2636 C C . ASP A 1 346 ? 2.693 14.273 -19.675 1.00 98.12 346 ASP A C 1
ATOM 2638 O O . ASP A 1 346 ? 3.481 15.027 -19.095 1.00 98.12 346 ASP A O 1
ATOM 2642 N N . ALA A 1 347 ? 1.700 13.649 -19.036 1.00 98.06 347 ALA A N 1
ATOM 2643 C CA . ALA A 1 347 ? 1.433 13.817 -17.610 1.00 98.06 347 ALA A CA 1
ATOM 2644 C C . ALA A 1 347 ? 2.625 13.359 -16.747 1.00 98.06 347 ALA A C 1
ATOM 2646 O O . ALA A 1 347 ? 3.128 14.117 -15.918 1.00 98.06 347 ALA A O 1
ATOM 2647 N N . HIS A 1 348 ? 3.181 12.169 -17.001 1.00 98.25 348 HIS A N 1
ATOM 2648 C CA . HIS A 1 348 ? 4.338 11.683 -16.242 1.00 98.25 348 HIS A CA 1
ATOM 2649 C C . HIS A 1 348 ? 5.613 12.514 -16.461 1.00 98.25 348 HIS A C 1
ATOM 2651 O O . HIS A 1 348 ? 6.394 12.692 -15.526 1.00 98.25 348 HIS A O 1
ATOM 2657 N N . ARG A 1 349 ? 5.832 13.076 -17.659 1.00 98.44 349 ARG A N 1
ATOM 2658 C CA . ARG A 1 349 ? 6.920 14.045 -17.884 1.00 98.44 349 ARG A CA 1
ATOM 2659 C C . ARG A 1 349 ? 6.746 15.290 -17.023 1.00 98.44 349 ARG A C 1
ATOM 2661 O O . ARG A 1 349 ? 7.736 15.819 -16.518 1.00 98.44 349 ARG A O 1
ATOM 2668 N N . LYS A 1 350 ? 5.506 15.749 -16.838 1.00 98.12 350 LYS A N 1
ATOM 2669 C CA . LYS A 1 350 ? 5.216 16.897 -15.981 1.00 98.12 350 LYS A CA 1
ATOM 2670 C C . LYS A 1 350 ? 5.511 16.598 -14.510 1.00 98.12 350 LYS A C 1
ATOM 2672 O O . LYS A 1 350 ? 6.175 17.409 -13.867 1.00 98.12 350 LYS A O 1
ATOM 2677 N N . ALA A 1 351 ? 5.146 15.410 -14.023 1.00 98.12 351 ALA A N 1
ATOM 2678 C CA . ALA A 1 351 ? 5.516 14.943 -12.684 1.00 98.12 351 ALA A CA 1
ATOM 2679 C C . ALA A 1 351 ? 7.043 14.901 -12.475 1.00 98.12 351 ALA A C 1
ATOM 2681 O O . ALA A 1 351 ? 7.557 15.390 -11.466 1.00 98.12 351 ALA A O 1
ATOM 2682 N N . VAL A 1 352 ? 7.797 14.378 -13.452 1.00 98.50 352 VAL A N 1
ATOM 2683 C CA . VAL A 1 352 ? 9.272 14.385 -13.415 1.00 98.50 352 VAL A CA 1
ATOM 2684 C C . VAL A 1 352 ? 9.814 15.815 -13.342 1.00 98.50 352 VAL A C 1
ATOM 2686 O O . VAL A 1 352 ? 10.663 16.103 -12.505 1.00 98.50 352 VAL A O 1
ATOM 2689 N N . GLN A 1 353 ? 9.293 16.732 -14.164 1.00 98.06 353 GLN A N 1
ATOM 2690 C CA . GLN A 1 353 ? 9.724 18.131 -14.153 1.00 98.06 353 GLN A CA 1
ATOM 2691 C C . GLN A 1 353 ? 9.534 18.782 -12.773 1.00 98.06 353 GLN A C 1
ATOM 2693 O O . GLN A 1 353 ? 10.441 19.454 -12.285 1.00 98.06 353 GLN A O 1
ATOM 2698 N N . LEU A 1 354 ? 8.365 18.600 -12.150 1.00 97.25 354 LEU A N 1
ATOM 2699 C CA . LEU A 1 354 ? 8.063 19.175 -10.835 1.00 97.25 354 LEU A CA 1
ATOM 2700 C C . LEU A 1 354 ? 8.980 18.600 -9.746 1.00 97.25 354 LEU A C 1
ATOM 2702 O O . LEU A 1 354 ? 9.615 19.351 -9.005 1.00 97.25 354 LEU A O 1
ATOM 2706 N N . THR A 1 355 ? 9.126 17.274 -9.706 1.00 98.06 355 THR A N 1
ATOM 2707 C CA . THR A 1 355 ? 9.956 16.599 -8.694 1.00 98.06 355 THR A CA 1
ATOM 2708 C C . THR A 1 355 ? 11.446 16.912 -8.827 1.00 98.06 355 THR A C 1
ATOM 2710 O O . THR A 1 355 ? 12.128 17.062 -7.813 1.00 98.06 355 THR A O 1
ATOM 2713 N N . GLU A 1 356 ? 11.975 17.075 -10.044 1.00 97.50 356 GLU A N 1
ATOM 2714 C CA . GLU A 1 356 ? 13.363 17.509 -10.251 1.00 97.50 356 GLU A CA 1
ATOM 2715 C C . GLU A 1 356 ? 13.594 18.947 -9.769 1.00 97.50 356 GLU A C 1
ATOM 2717 O O . GLU A 1 356 ? 14.627 19.232 -9.153 1.00 97.50 356 GLU A O 1
ATOM 2722 N N . VAL A 1 357 ? 12.625 19.843 -9.989 1.00 96.81 357 VAL A N 1
ATOM 2723 C CA . VAL A 1 357 ? 12.668 21.216 -9.468 1.00 96.81 357 VAL A CA 1
ATOM 2724 C C . VAL A 1 357 ? 12.684 21.215 -7.939 1.00 96.81 357 VAL A C 1
ATOM 2726 O O . VAL A 1 357 ? 13.490 21.925 -7.334 1.00 96.81 357 VAL A O 1
ATOM 2729 N N . ASP A 1 358 ? 11.847 20.407 -7.293 1.00 95.62 358 ASP A N 1
ATOM 2730 C CA . ASP A 1 358 ? 11.791 20.355 -5.831 1.00 95.62 358 ASP A CA 1
ATOM 2731 C C . ASP A 1 358 ? 13.022 19.689 -5.212 1.00 95.62 358 ASP A C 1
ATOM 2733 O O . ASP A 1 358 ? 13.547 20.176 -4.204 1.00 95.62 358 ASP A O 1
ATOM 2737 N N . LEU A 1 359 ? 13.569 18.654 -5.856 1.00 96.62 359 LEU A N 1
ATOM 2738 C CA . LEU A 1 359 ? 14.848 18.071 -5.460 1.00 96.62 359 LEU A CA 1
ATOM 2739 C C . LEU A 1 359 ? 15.997 19.084 -5.570 1.00 96.62 359 LEU A C 1
ATOM 2741 O O . LEU A 1 359 ? 16.867 19.116 -4.695 1.00 96.62 359 LEU A O 1
ATOM 2745 N N . ALA A 1 360 ? 16.003 19.919 -6.614 1.00 96.81 360 ALA A N 1
ATOM 2746 C CA . ALA A 1 360 ? 17.006 20.967 -6.791 1.00 96.81 360 ALA A CA 1
ATOM 2747 C C . ALA A 1 360 ? 16.918 22.050 -5.701 1.00 96.81 360 ALA A C 1
ATOM 2749 O O . ALA A 1 360 ? 17.951 22.545 -5.251 1.00 96.81 360 ALA A O 1
ATOM 2750 N N . LYS A 1 361 ? 15.706 22.387 -5.236 1.00 96.88 361 LYS A N 1
ATOM 2751 C CA . LYS A 1 361 ? 15.503 23.312 -4.105 1.00 96.88 361 LYS A CA 1
ATOM 2752 C C . LYS A 1 361 ? 15.940 22.698 -2.775 1.00 96.88 361 LYS A C 1
ATOM 2754 O O . LYS A 1 361 ? 16.547 23.377 -1.950 1.00 96.88 361 LYS A O 1
ATOM 2759 N N . LYS A 1 362 ? 15.597 21.428 -2.540 1.00 95.69 362 LYS A N 1
ATOM 2760 C CA . LYS A 1 362 ? 15.864 20.727 -1.281 1.00 95.69 362 LYS A CA 1
ATOM 2761 C C . LYS A 1 362 ? 16.212 19.271 -1.551 1.00 95.69 362 LYS A C 1
ATOM 2763 O O . LYS A 1 362 ? 15.359 18.459 -1.901 1.00 95.69 362 LYS A O 1
ATOM 2768 N N . LYS A 1 363 ? 17.462 18.907 -1.278 1.00 93.56 363 LYS A N 1
ATOM 2769 C CA . LYS A 1 363 ? 17.896 17.512 -1.320 1.00 93.56 363 LYS A CA 1
ATOM 2770 C C . LYS A 1 363 ? 17.503 16.802 -0.021 1.00 93.56 363 LYS A C 1
ATOM 2772 O O . LYS A 1 363 ? 18.229 16.872 0.966 1.00 93.56 363 LYS A O 1
ATOM 2777 N N . SER A 1 364 ? 16.349 16.139 -0.021 1.00 91.94 364 SER A N 1
ATOM 2778 C CA . SER A 1 364 ? 15.860 15.297 1.081 1.00 91.94 364 SER A CA 1
ATOM 2779 C C . SER A 1 364 ? 15.573 13.866 0.608 1.00 91.94 364 SER A C 1
ATOM 2781 O O . SER A 1 364 ? 15.381 13.654 -0.593 1.00 91.94 364 SER A O 1
ATOM 2783 N N . PRO A 1 365 ? 15.518 12.879 1.524 1.00 88.94 365 PRO A N 1
ATOM 2784 C CA . PRO A 1 365 ? 15.038 11.536 1.201 1.00 88.94 365 PRO A CA 1
ATOM 2785 C C . PRO A 1 365 ? 13.658 11.540 0.529 1.00 88.94 365 PRO A C 1
ATOM 2787 O O . PRO A 1 365 ? 13.480 10.836 -0.458 1.00 88.94 365 PRO A O 1
ATOM 2790 N N . ASP A 1 366 ? 12.731 12.384 0.986 1.00 87.94 366 ASP A N 1
ATOM 2791 C CA . ASP A 1 366 ? 11.377 12.473 0.418 1.00 87.94 366 ASP A CA 1
ATOM 2792 C C . ASP A 1 366 ? 11.399 12.955 -1.037 1.00 87.94 366 ASP A C 1
ATOM 2794 O O . ASP A 1 366 ? 10.786 12.342 -1.906 1.00 87.94 366 ASP A O 1
ATOM 2798 N N . ASN A 1 367 ? 12.195 13.985 -1.342 1.00 95.06 367 ASN A N 1
ATOM 2799 C CA . ASN A 1 367 ? 12.318 14.490 -2.710 1.00 95.06 367 ASN A CA 1
ATOM 2800 C C . ASN A 1 367 ? 13.048 13.490 -3.624 1.00 95.06 367 ASN A C 1
ATOM 2802 O O . ASN A 1 367 ? 12.739 13.400 -4.811 1.00 95.06 367 ASN A O 1
ATOM 2806 N N . LEU A 1 368 ? 13.989 12.703 -3.082 1.00 95.75 368 LEU A N 1
ATOM 2807 C CA . LEU A 1 368 ? 14.619 11.592 -3.807 1.00 95.75 368 LEU A CA 1
ATOM 2808 C C . LEU A 1 368 ? 13.614 10.473 -4.116 1.00 95.75 368 LEU A C 1
ATOM 2810 O O . LEU A 1 368 ? 13.640 9.915 -5.213 1.00 95.75 368 LEU A O 1
ATOM 2814 N N . VAL A 1 369 ? 12.725 10.157 -3.170 1.00 92.12 369 VAL A N 1
ATOM 2815 C CA . VAL A 1 369 ? 11.626 9.205 -3.372 1.00 92.12 369 VAL A CA 1
ATOM 2816 C C . VAL A 1 369 ? 10.671 9.709 -4.448 1.00 92.12 369 VAL A C 1
ATOM 2818 O O . VAL A 1 369 ? 10.386 8.959 -5.379 1.00 92.12 369 VAL A O 1
ATOM 2821 N N . ALA A 1 370 ? 10.230 10.966 -4.361 1.00 93.88 370 ALA A N 1
ATOM 2822 C CA . ALA A 1 370 ? 9.289 11.563 -5.305 1.00 93.88 370 ALA A CA 1
ATOM 2823 C C . ALA A 1 370 ? 9.831 11.543 -6.745 1.00 93.88 370 ALA A C 1
ATOM 2825 O O . ALA A 1 370 ? 9.161 11.055 -7.656 1.00 93.88 370 ALA A O 1
ATOM 2826 N N . VAL A 1 371 ? 11.083 11.968 -6.958 1.00 97.88 371 VAL A N 1
ATOM 2827 C CA . VAL A 1 371 ? 11.679 11.959 -8.305 1.00 97.88 371 VAL A CA 1
ATOM 2828 C C . VAL A 1 371 ? 11.901 10.536 -8.830 1.00 97.88 371 VAL A C 1
ATOM 2830 O O . VAL A 1 371 ? 11.645 10.263 -10.003 1.00 97.88 371 VAL A O 1
ATOM 2833 N N . ALA A 1 372 ? 12.324 9.590 -7.978 1.00 96.19 372 ALA A N 1
ATOM 2834 C CA . ALA A 1 372 ? 12.484 8.194 -8.382 1.00 96.19 372 ALA A CA 1
ATOM 2835 C C . ALA A 1 372 ? 11.133 7.587 -8.793 1.00 96.19 372 ALA A C 1
ATOM 2837 O O . ALA A 1 372 ? 11.049 6.871 -9.795 1.00 96.19 372 ALA A O 1
ATOM 2838 N N . HIS A 1 373 ? 10.074 7.915 -8.050 1.00 95.12 373 HIS A N 1
ATOM 2839 C CA . HIS A 1 373 ? 8.707 7.487 -8.314 1.00 95.12 373 HIS A CA 1
ATOM 2840 C C . HIS A 1 373 ? 8.180 8.010 -9.653 1.00 95.12 373 HIS A C 1
ATOM 2842 O O . HIS A 1 373 ? 7.693 7.219 -10.464 1.00 95.12 373 HIS A O 1
ATOM 2848 N N . ALA A 1 374 ? 8.356 9.306 -9.927 1.00 97.75 374 ALA A N 1
ATOM 2849 C CA . ALA A 1 374 ? 7.952 9.920 -11.189 1.00 97.75 374 ALA A CA 1
ATOM 2850 C C . ALA A 1 374 ? 8.669 9.278 -12.392 1.00 97.75 374 ALA A C 1
ATOM 2852 O O . ALA A 1 374 ? 8.025 8.890 -13.371 1.00 97.75 374 ALA A O 1
ATOM 2853 N N . TRP A 1 375 ? 9.988 9.063 -12.294 1.00 98.06 375 TRP A N 1
ATOM 2854 C CA . TRP A 1 375 ? 10.754 8.364 -13.333 1.00 98.06 375 TRP A CA 1
ATOM 2855 C C . TRP A 1 375 ? 10.301 6.911 -13.532 1.00 98.06 375 TRP A C 1
ATOM 2857 O O . TRP A 1 375 ? 10.252 6.441 -14.670 1.00 98.06 375 TRP A O 1
ATOM 2867 N N . LEU A 1 376 ? 9.920 6.205 -12.459 1.00 91.31 376 LEU A N 1
ATOM 2868 C CA . LEU A 1 376 ? 9.443 4.820 -12.551 1.00 91.31 376 LEU A CA 1
ATOM 2869 C C . LEU A 1 376 ? 8.159 4.733 -13.384 1.00 91.31 376 LEU A C 1
ATOM 2871 O O . LEU A 1 376 ? 8.052 3.872 -14.261 1.00 91.31 376 LEU A O 1
ATOM 2875 N N . TYR A 1 377 ? 7.195 5.620 -13.127 1.00 91.56 377 TYR A N 1
ATOM 2876 C CA . TYR A 1 377 ? 5.938 5.650 -13.875 1.00 91.56 377 TYR A CA 1
ATOM 2877 C C . TYR A 1 377 ? 6.114 6.141 -15.309 1.00 91.56 377 TYR A C 1
ATOM 2879 O O . TYR A 1 377 ? 5.538 5.544 -16.218 1.00 91.56 377 TYR A O 1
ATOM 2887 N N . LEU A 1 378 ? 6.989 7.122 -15.546 1.00 96.69 378 LEU A N 1
ATOM 2888 C CA . LEU A 1 378 ? 7.351 7.518 -16.906 1.00 96.69 378 LEU A CA 1
ATOM 2889 C C . LEU A 1 378 ? 7.948 6.339 -17.694 1.00 96.69 378 LEU A C 1
ATOM 2891 O O . LEU A 1 378 ? 7.569 6.101 -18.840 1.00 96.69 378 LEU A O 1
ATOM 2895 N N . GLY A 1 379 ? 8.826 5.551 -17.065 1.00 88.38 379 GLY A N 1
ATOM 2896 C CA . GLY A 1 379 ? 9.380 4.341 -17.670 1.00 88.38 379 GLY A CA 1
ATOM 2897 C C . GLY A 1 379 ? 8.314 3.294 -17.986 1.00 88.38 379 GLY A C 1
ATOM 2898 O O . GLY A 1 379 ? 8.318 2.734 -19.077 1.00 88.38 379 GLY A O 1
ATOM 2899 N N . ARG A 1 380 ? 7.348 3.070 -17.082 1.00 84.31 380 ARG A N 1
ATOM 2900 C CA . ARG A 1 380 ? 6.190 2.183 -17.323 1.00 84.31 380 ARG A CA 1
ATOM 2901 C C . ARG A 1 380 ? 5.310 2.667 -18.476 1.00 84.31 380 ARG A C 1
ATOM 2903 O O . ARG A 1 380 ? 4.865 1.846 -19.275 1.00 84.31 380 ARG A O 1
ATOM 2910 N N . ALA A 1 381 ? 5.096 3.973 -18.600 1.00 85.50 381 ALA A N 1
ATOM 2911 C CA . ALA A 1 381 ? 4.333 4.534 -19.706 1.00 85.50 381 ALA A CA 1
ATOM 2912 C C . ALA A 1 381 ? 5.050 4.327 -21.047 1.00 85.50 381 ALA A C 1
ATOM 2914 O O . ALA A 1 381 ? 4.436 3.809 -21.977 1.00 85.50 381 ALA A O 1
ATOM 2915 N N . TYR A 1 382 ? 6.357 4.599 -21.140 1.00 87.81 382 TYR A N 1
ATOM 2916 C CA . TYR A 1 382 ? 7.131 4.259 -22.342 1.00 87.81 382 TYR A CA 1
ATOM 2917 C C . TYR A 1 382 ? 7.133 2.752 -22.628 1.00 87.81 382 TYR A C 1
ATOM 2919 O O . TYR A 1 382 ? 6.959 2.357 -23.780 1.00 87.81 382 TYR A O 1
ATOM 2927 N N . ALA A 1 383 ? 7.250 1.910 -21.596 1.00 77.81 383 ALA A N 1
ATOM 2928 C CA . ALA A 1 383 ? 7.228 0.452 -21.718 1.00 77.81 383 ALA A CA 1
ATOM 2929 C C . ALA A 1 383 ? 5.911 -0.099 -22.284 1.00 77.81 383 ALA A C 1
ATOM 2931 O O . ALA A 1 383 ? 5.907 -1.164 -22.897 1.00 77.81 383 ALA A O 1
ATOM 2932 N N . SER A 1 384 ? 4.802 0.623 -22.096 1.00 75.81 384 SER A N 1
ATOM 2933 C CA . SER A 1 384 ? 3.506 0.286 -22.699 1.00 75.81 384 SER A CA 1
ATOM 2934 C C . SER A 1 384 ? 3.441 0.561 -24.210 1.00 75.81 384 SER A C 1
ATOM 2936 O O . SER A 1 384 ? 2.486 0.163 -24.874 1.00 75.81 384 SER A O 1
ATOM 2938 N N . THR A 1 385 ? 4.465 1.217 -24.763 1.00 81.19 385 THR A N 1
ATOM 2939 C CA . THR A 1 385 ? 4.607 1.545 -26.187 1.00 81.19 385 THR A CA 1
ATOM 2940 C C . THR A 1 385 ? 5.766 0.765 -26.823 1.00 81.19 385 THR A C 1
ATOM 2942 O O . THR A 1 385 ? 6.433 -0.044 -26.181 1.00 81.19 385 THR A O 1
ATOM 2945 N N . SER A 1 386 ? 6.061 1.025 -28.100 1.00 77.12 386 SER A N 1
ATOM 2946 C CA . SER A 1 386 ? 7.261 0.499 -28.766 1.00 77.12 386 SER A CA 1
ATOM 2947 C C . SER A 1 386 ? 8.563 1.227 -28.385 1.00 77.12 386 SER A C 1
ATOM 2949 O O . SER A 1 386 ? 9.631 0.845 -28.865 1.00 77.12 386 SER A O 1
ATOM 2951 N N . ASP A 1 387 ? 8.510 2.266 -27.545 1.00 83.75 387 ASP A N 1
ATOM 2952 C CA . ASP A 1 387 ? 9.656 3.103 -27.166 1.00 83.75 387 ASP A CA 1
ATOM 2953 C C . ASP A 1 387 ? 10.490 2.494 -26.024 1.00 83.75 387 ASP A C 1
ATOM 2955 O O . ASP A 1 387 ? 10.584 3.003 -24.902 1.00 83.75 387 ASP A O 1
ATOM 2959 N N . LYS A 1 388 ? 11.118 1.352 -26.319 1.00 77.31 388 LYS A N 1
ATOM 2960 C CA . LYS A 1 388 ? 11.949 0.621 -25.351 1.00 77.31 388 LYS A CA 1
ATOM 2961 C C . LYS A 1 388 ? 13.166 1.423 -24.885 1.00 77.31 388 LYS A C 1
ATOM 2963 O O . LYS A 1 388 ? 13.620 1.239 -23.759 1.00 77.31 388 LYS A O 1
ATOM 2968 N N . GLN A 1 389 ? 13.696 2.303 -25.736 1.00 80.75 389 GLN A N 1
ATOM 2969 C CA . GLN A 1 389 ? 14.879 3.098 -25.416 1.00 80.75 389 GLN A CA 1
ATOM 2970 C C . GLN A 1 389 ? 14.576 4.114 -24.312 1.00 80.75 389 GLN A C 1
ATOM 2972 O O . GLN A 1 389 ? 15.315 4.177 -23.329 1.00 80.75 389 GLN A O 1
ATOM 2977 N N . ASN A 1 390 ? 13.486 4.875 -24.435 1.00 88.31 390 ASN A N 1
ATOM 2978 C CA . ASN A 1 390 ? 13.119 5.834 -23.396 1.00 88.31 390 ASN A CA 1
ATOM 2979 C C . ASN A 1 390 ? 12.619 5.145 -22.122 1.00 88.31 390 ASN A C 1
ATOM 2981 O O . ASN A 1 390 ? 12.886 5.640 -21.027 1.00 88.31 390 ASN A O 1
ATOM 2985 N N . ALA A 1 391 ? 11.990 3.971 -22.240 1.00 82.69 391 ALA A N 1
ATOM 2986 C CA . ALA A 1 391 ? 11.641 3.153 -21.081 1.00 82.69 391 ALA A CA 1
ATOM 2987 C C . ALA A 1 391 ? 12.891 2.730 -20.281 1.00 82.69 391 ALA A C 1
ATOM 2989 O O . ALA A 1 391 ? 12.955 2.961 -19.073 1.00 82.69 391 ALA A O 1
ATOM 2990 N N . HIS A 1 392 ? 13.922 2.217 -20.965 1.00 79.75 392 HIS A N 1
ATOM 2991 C CA . HIS A 1 392 ? 15.209 1.867 -20.356 1.00 79.75 392 HIS A CA 1
ATOM 2992 C C . HIS A 1 392 ? 15.871 3.071 -19.669 1.00 79.75 392 HIS A C 1
ATOM 2994 O O . HIS A 1 392 ? 16.268 2.997 -18.506 1.00 79.75 392 HIS A O 1
ATOM 3000 N N . LEU A 1 393 ? 15.950 4.217 -20.358 1.00 86.56 393 LEU A N 1
ATOM 3001 C CA . LEU A 1 393 ? 16.537 5.440 -19.801 1.00 86.56 393 LEU A CA 1
ATOM 3002 C C . LEU A 1 393 ? 15.805 5.914 -18.538 1.00 86.56 393 LEU A C 1
ATOM 3004 O O . LEU A 1 393 ? 16.450 6.312 -17.566 1.00 86.56 393 LEU A O 1
ATOM 3008 N N . ALA A 1 394 ? 14.475 5.845 -18.531 1.00 91.38 394 ALA A N 1
ATOM 3009 C CA . ALA A 1 394 ? 13.678 6.203 -17.367 1.00 91.38 394 ALA A CA 1
ATOM 3010 C C . ALA A 1 394 ? 13.938 5.258 -16.181 1.00 91.38 394 ALA A C 1
ATOM 3012 O O . ALA A 1 394 ? 14.129 5.727 -15.060 1.00 91.38 394 ALA A O 1
ATOM 3013 N N . TYR A 1 395 ? 14.056 3.948 -16.414 1.00 83.94 395 TYR A N 1
ATOM 3014 C CA . TYR A 1 395 ? 14.410 2.989 -15.362 1.00 83.94 395 TYR A CA 1
ATOM 3015 C C . TYR A 1 395 ? 15.834 3.181 -14.824 1.00 83.94 395 TYR A C 1
ATOM 3017 O O . TYR A 1 395 ? 16.043 3.095 -13.609 1.00 83.94 395 TYR A O 1
ATOM 3025 N N . LEU A 1 396 ? 16.804 3.534 -15.678 1.00 84.25 396 LEU A N 1
ATOM 3026 C CA . LEU A 1 396 ? 18.140 3.955 -15.235 1.00 84.25 396 LEU A CA 1
ATOM 3027 C C . LEU A 1 396 ? 18.078 5.183 -14.320 1.00 84.25 396 LEU A C 1
ATOM 3029 O O . LEU A 1 396 ? 18.778 5.232 -13.307 1.00 84.25 396 LEU A O 1
ATOM 3033 N N . LYS A 1 397 ? 17.223 6.160 -14.639 1.00 94.12 397 LYS A N 1
ATOM 3034 C CA . LYS A 1 397 ? 17.003 7.337 -13.789 1.00 94.12 397 LYS A CA 1
ATOM 3035 C C . LYS A 1 397 ? 16.360 6.967 -12.455 1.00 94.12 397 LYS A C 1
ATOM 3037 O O . LYS A 1 397 ? 16.859 7.413 -11.423 1.00 94.12 397 LYS A O 1
ATOM 3042 N N . THR A 1 398 ? 15.343 6.102 -12.442 1.00 91.62 398 THR A N 1
ATOM 3043 C CA . THR A 1 398 ? 14.761 5.579 -11.195 1.00 91.62 398 THR A CA 1
ATOM 3044 C C . THR A 1 398 ? 15.831 4.950 -10.307 1.00 91.62 398 THR A C 1
ATOM 3046 O O . THR A 1 398 ? 15.944 5.325 -9.142 1.00 91.62 398 THR A O 1
ATOM 3049 N N . MET A 1 399 ? 16.662 4.057 -10.860 1.00 87.62 399 MET A N 1
ATOM 3050 C CA . MET A 1 399 ? 17.757 3.426 -10.116 1.00 87.62 399 MET A CA 1
ATOM 3051 C C . MET A 1 399 ? 18.786 4.436 -9.616 1.00 87.62 399 MET A C 1
ATOM 3053 O O . MET A 1 399 ? 19.265 4.313 -8.491 1.00 87.62 399 MET A O 1
ATOM 3057 N N . HIS A 1 400 ? 19.131 5.435 -10.430 1.00 88.94 400 HIS A N 1
ATOM 3058 C CA . HIS A 1 400 ? 20.080 6.473 -10.046 1.00 88.94 400 HIS A CA 1
ATOM 3059 C C . HIS A 1 400 ? 19.619 7.214 -8.784 1.00 88.94 400 HIS A C 1
ATOM 3061 O O . HIS A 1 400 ? 20.372 7.279 -7.812 1.00 88.94 400 HIS A O 1
ATOM 3067 N N . TYR A 1 401 ? 18.376 7.702 -8.757 1.00 93.31 401 TYR A N 1
ATOM 3068 C CA . TYR A 1 401 ? 17.821 8.367 -7.573 1.00 93.31 401 TYR A CA 1
ATOM 3069 C C . TYR A 1 401 ? 17.602 7.396 -6.411 1.00 93.31 401 TYR A C 1
ATOM 3071 O O . TYR A 1 401 ? 17.974 7.711 -5.281 1.00 93.31 401 TYR A O 1
ATOM 3079 N N . GLY A 1 402 ? 17.103 6.187 -6.688 1.00 89.00 402 GLY A N 1
ATOM 3080 C CA . GLY A 1 402 ? 16.933 5.136 -5.686 1.00 89.00 402 GLY A CA 1
ATOM 3081 C C . GLY A 1 402 ? 18.238 4.772 -4.977 1.00 89.00 402 GLY A C 1
ATOM 3082 O O . GLY A 1 402 ? 18.249 4.597 -3.761 1.00 89.00 402 GLY A O 1
ATOM 3083 N N . SER A 1 403 ? 19.363 4.753 -5.699 1.00 86.88 403 SER A N 1
ATOM 3084 C CA . SER A 1 403 ? 20.678 4.429 -5.133 1.00 86.88 403 SER A CA 1
ATOM 3085 C C . SER A 1 403 ? 21.219 5.475 -4.149 1.00 86.88 403 SER A C 1
ATOM 3087 O O . SER A 1 403 ? 22.135 5.171 -3.387 1.00 86.88 403 SER A O 1
ATOM 3089 N N . MET A 1 404 ? 20.657 6.692 -4.141 1.00 90.50 404 MET A N 1
ATOM 3090 C CA . MET A 1 404 ? 21.009 7.753 -3.189 1.00 90.50 404 MET A CA 1
ATOM 3091 C C . MET A 1 404 ? 20.221 7.676 -1.874 1.00 90.50 404 MET A C 1
ATOM 3093 O O . MET A 1 404 ? 20.511 8.432 -0.946 1.00 90.50 404 MET A O 1
ATOM 3097 N N . LEU A 1 405 ? 19.216 6.801 -1.790 1.00 86.19 405 LEU A N 1
ATOM 3098 C CA . LEU A 1 405 ? 18.454 6.564 -0.566 1.00 86.19 405 LEU A CA 1
ATOM 3099 C C . LEU A 1 405 ? 19.266 5.710 0.426 1.00 86.19 405 LEU A C 1
ATOM 3101 O O . LEU A 1 405 ? 20.210 5.026 0.022 1.00 86.19 405 LEU A O 1
ATOM 3105 N N . PRO A 1 406 ? 18.914 5.694 1.727 1.00 82.50 406 PRO A N 1
ATOM 3106 C CA . PRO A 1 406 ? 19.612 4.862 2.704 1.00 82.50 406 PRO A CA 1
ATOM 3107 C C . PRO A 1 406 ? 19.613 3.377 2.275 1.00 82.50 406 PRO A C 1
ATOM 3109 O O . PRO 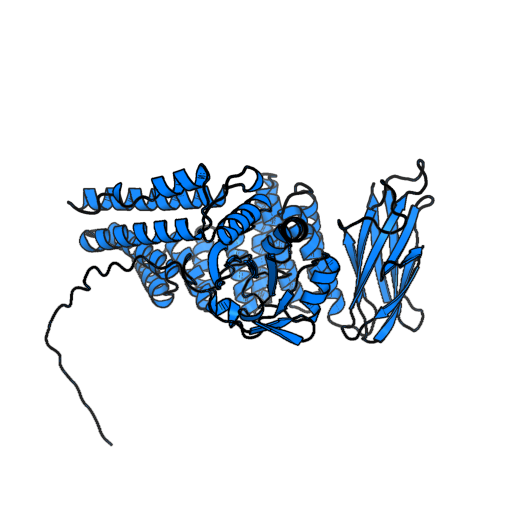A 1 406 ? 18.521 2.833 2.097 1.00 82.50 406 PRO A O 1
ATOM 3112 N N . PRO A 1 407 ? 20.774 2.689 2.168 1.00 69.56 407 PRO A N 1
ATOM 3113 C CA . PRO A 1 407 ? 20.905 1.341 1.574 1.00 69.56 407 PRO A CA 1
ATOM 3114 C C . PRO A 1 407 ? 20.085 0.207 2.214 1.00 69.56 407 PRO A C 1
ATOM 3116 O O . PRO A 1 407 ? 20.018 -0.896 1.679 1.00 69.56 407 PRO A O 1
ATOM 3119 N N . LYS A 1 408 ? 19.482 0.456 3.380 1.00 66.69 408 LYS A N 1
ATOM 3120 C CA . LYS A 1 408 ? 18.607 -0.485 4.101 1.00 66.69 408 LYS A CA 1
ATOM 3121 C C . LYS A 1 408 ? 17.156 -0.014 4.195 1.00 66.69 408 LYS A C 1
ATOM 3123 O O . LYS A 1 408 ? 16.343 -0.685 4.815 1.00 66.69 408 LYS A O 1
ATOM 3128 N N . SER A 1 409 ? 16.837 1.143 3.620 1.00 68.62 409 SER A N 1
ATOM 3129 C CA . SER A 1 409 ? 15.467 1.640 3.593 1.00 68.62 409 SER A CA 1
ATOM 3130 C C . SER A 1 409 ? 14.636 0.852 2.588 1.00 68.62 409 SER A C 1
ATOM 3132 O O . SER A 1 409 ? 15.123 0.420 1.541 1.00 68.62 409 SER A O 1
ATOM 3134 N N . PHE A 1 410 ? 13.351 0.735 2.889 1.00 65.62 410 PHE A N 1
ATOM 3135 C CA . PHE A 1 410 ? 12.359 0.192 1.977 1.00 65.62 410 PHE A CA 1
ATOM 3136 C C . PHE A 1 410 ? 12.418 0.833 0.582 1.00 65.62 410 PHE A C 1
ATOM 3138 O O . PHE A 1 410 ? 12.470 0.144 -0.437 1.00 65.62 410 PHE A O 1
ATOM 3145 N N . ASN A 1 411 ? 12.476 2.165 0.537 1.00 76.75 411 ASN A N 1
ATOM 3146 C CA . ASN A 1 411 ? 12.489 2.908 -0.715 1.00 76.75 411 ASN A CA 1
ATOM 3147 C C . ASN A 1 411 ? 13.771 2.668 -1.527 1.00 76.75 411 ASN A C 1
ATOM 3149 O O . ASN A 1 411 ? 13.698 2.614 -2.753 1.00 76.75 411 ASN A O 1
ATOM 3153 N N . TYR A 1 412 ? 14.922 2.450 -0.879 1.00 79.94 412 TYR A N 1
ATOM 3154 C CA . TYR A 1 412 ? 16.140 2.037 -1.583 1.00 79.94 412 TYR A CA 1
ATOM 3155 C C . TYR A 1 412 ? 15.921 0.724 -2.334 1.00 79.94 412 TYR A C 1
ATOM 3157 O O . TYR A 1 412 ? 16.159 0.662 -3.538 1.00 79.94 412 TYR A O 1
ATOM 3165 N N . GLN A 1 413 ? 15.407 -0.310 -1.660 1.00 68.88 413 GLN A N 1
ATOM 3166 C CA . GLN A 1 413 ? 15.134 -1.599 -2.303 1.00 68.88 413 GLN A CA 1
ATOM 3167 C C . GLN A 1 413 ? 14.085 -1.451 -3.411 1.00 68.88 413 GLN A C 1
ATOM 3169 O O . GLN A 1 413 ? 14.312 -1.894 -4.532 1.00 68.88 413 GLN A O 1
ATOM 3174 N N . LYS A 1 414 ? 12.973 -0.754 -3.143 1.00 74.50 414 LYS A N 1
ATOM 3175 C CA . LYS A 1 414 ? 11.896 -0.508 -4.116 1.00 74.50 414 LYS A CA 1
ATOM 3176 C C . LYS A 1 414 ? 12.418 0.142 -5.402 1.00 74.50 414 LYS A C 1
ATOM 3178 O O . LYS A 1 414 ? 12.172 -0.373 -6.489 1.00 74.50 414 LYS A O 1
ATOM 3183 N N . TYR A 1 415 ? 13.133 1.261 -5.288 1.00 83.81 415 TYR A N 1
ATOM 3184 C CA . TYR A 1 415 ? 13.574 2.056 -6.441 1.00 83.81 415 TYR A CA 1
ATOM 3185 C C . TYR A 1 415 ? 14.894 1.588 -7.055 1.00 83.81 415 TYR A C 1
ATOM 3187 O O . TYR A 1 415 ? 15.321 2.143 -8.063 1.00 83.81 415 TYR A O 1
ATOM 3195 N N . THR A 1 416 ? 15.526 0.555 -6.500 1.00 78.19 416 THR A N 1
ATOM 3196 C CA . THR A 1 416 ? 16.621 -0.155 -7.169 1.00 78.19 416 THR A CA 1
ATOM 3197 C C . THR A 1 416 ? 16.109 -1.431 -7.830 1.00 78.19 416 THR A C 1
ATOM 3199 O O . THR A 1 416 ? 16.317 -1.590 -9.023 1.00 78.19 416 THR A O 1
ATOM 3202 N N . GLU A 1 417 ? 15.360 -2.285 -7.127 1.00 70.88 417 GLU A N 1
ATOM 3203 C CA . GLU A 1 417 ? 14.917 -3.591 -7.640 1.00 70.88 417 GLU A CA 1
ATOM 3204 C C . GLU A 1 417 ? 13.779 -3.498 -8.675 1.00 70.88 417 GLU A C 1
ATOM 3206 O O . GLU A 1 417 ? 13.860 -4.133 -9.723 1.00 70.88 417 GLU A O 1
ATOM 3211 N N . LEU A 1 418 ? 12.720 -2.710 -8.436 1.00 69.50 418 LEU A N 1
ATOM 3212 C CA . LEU A 1 418 ? 11.569 -2.658 -9.356 1.00 69.50 418 LEU A CA 1
ATOM 3213 C C . LEU A 1 418 ? 11.909 -2.154 -10.767 1.00 69.50 418 LEU A C 1
ATOM 3215 O O . LEU A 1 418 ? 11.487 -2.798 -11.728 1.00 69.50 418 LEU A O 1
ATOM 3219 N N . PRO A 1 419 ? 12.628 -1.025 -10.954 1.00 75.38 419 PRO A N 1
ATOM 3220 C CA . PRO A 1 419 ? 13.026 -0.608 -12.297 1.00 75.38 419 PRO A CA 1
ATOM 3221 C C . PRO A 1 419 ? 13.990 -1.605 -12.947 1.00 75.38 419 PRO A C 1
ATOM 3223 O O . PRO A 1 419 ? 13.954 -1.740 -14.162 1.00 75.38 419 PRO A O 1
ATOM 3226 N N . GLN A 1 420 ? 14.803 -2.338 -12.175 1.00 70.19 420 GLN A N 1
ATOM 3227 C CA . GLN A 1 420 ? 15.638 -3.413 -12.723 1.00 70.19 420 GLN A CA 1
ATOM 3228 C C . GLN A 1 420 ? 14.773 -4.538 -13.277 1.00 70.19 420 GLN A C 1
ATOM 3230 O O . GLN A 1 420 ? 14.961 -4.936 -14.418 1.00 70.19 420 GLN A O 1
ATOM 3235 N N . GLU A 1 421 ? 13.798 -5.023 -12.507 1.00 64.38 421 GLU A N 1
ATOM 3236 C CA . GLU A 1 421 ? 12.858 -6.061 -12.948 1.00 64.38 421 GLU A CA 1
ATOM 3237 C C . GLU A 1 421 ? 12.029 -5.612 -14.159 1.00 64.38 421 GLU A C 1
ATOM 3239 O O . GLU A 1 421 ? 11.821 -6.384 -15.096 1.00 64.38 421 GLU A O 1
ATOM 3244 N N . ALA A 1 422 ? 11.597 -4.352 -14.187 1.00 67.00 422 ALA A N 1
ATOM 3245 C CA . ALA A 1 422 ? 10.883 -3.794 -15.330 1.00 67.00 422 ALA A CA 1
ATOM 3246 C C . ALA A 1 422 ? 11.784 -3.690 -16.574 1.00 67.00 422 ALA A C 1
ATOM 3248 O O . ALA A 1 422 ? 11.360 -4.037 -17.677 1.00 67.00 422 ALA A O 1
ATOM 3249 N N . ASP A 1 423 ? 13.045 -3.292 -16.401 1.00 66.00 423 ASP A N 1
ATOM 3250 C CA . ASP A 1 423 ? 14.036 -3.241 -17.476 1.00 66.00 423 ASP A CA 1
ATOM 3251 C C . ASP A 1 423 ? 14.405 -4.636 -18.005 1.00 66.00 423 ASP A C 1
ATOM 3253 O O . ASP A 1 423 ? 14.563 -4.847 -19.209 1.00 66.00 423 ASP A O 1
ATOM 3257 N N . VAL A 1 424 ? 14.457 -5.638 -17.121 1.00 60.06 424 VAL A N 1
ATOM 3258 C CA . VAL A 1 424 ? 14.532 -7.052 -17.510 1.00 60.06 424 VAL A CA 1
ATOM 3259 C C . VAL A 1 424 ? 13.346 -7.397 -18.417 1.00 60.06 424 VAL A C 1
ATOM 3261 O O . VAL A 1 424 ? 13.539 -7.913 -19.519 1.00 60.06 424 VAL A O 1
ATOM 3264 N N . ALA A 1 425 ? 12.120 -7.107 -17.971 1.00 58.66 425 ALA A N 1
ATOM 3265 C CA . ALA A 1 425 ? 10.897 -7.471 -18.678 1.00 58.66 425 ALA A CA 1
ATOM 3266 C C . ALA A 1 425 ? 10.777 -6.784 -20.052 1.00 58.66 425 ALA A C 1
ATOM 3268 O O . ALA A 1 425 ? 10.357 -7.420 -21.020 1.00 58.66 425 ALA A O 1
ATOM 3269 N N . LEU A 1 426 ? 11.223 -5.530 -20.193 1.00 62.78 426 LEU A N 1
ATOM 3270 C CA . LEU A 1 426 ? 11.306 -4.831 -21.487 1.00 62.78 426 LEU A CA 1
ATOM 3271 C C . LEU A 1 426 ? 12.090 -5.621 -22.543 1.00 62.78 426 LEU A C 1
ATOM 3273 O O . LEU A 1 426 ? 11.726 -5.647 -23.727 1.00 62.78 426 LEU A O 1
ATOM 3277 N N . ASN A 1 427 ? 13.152 -6.290 -22.099 1.00 55.47 427 ASN A N 1
ATOM 3278 C CA . ASN A 1 427 ? 14.024 -7.108 -22.932 1.00 55.47 427 ASN A CA 1
ATOM 3279 C C . ASN A 1 427 ? 13.489 -8.537 -23.137 1.00 55.47 427 ASN A C 1
ATOM 3281 O O . ASN A 1 427 ? 13.986 -9.263 -23.996 1.00 55.47 427 ASN A O 1
ATOM 3285 N N . MET A 1 428 ? 12.446 -8.938 -22.401 1.00 54.16 428 MET A N 1
ATOM 3286 C CA . MET A 1 428 ? 11.761 -10.229 -22.542 1.00 54.16 428 MET A CA 1
ATOM 3287 C C . MET A 1 428 ? 10.619 -10.216 -23.569 1.00 54.16 428 MET A C 1
ATOM 3289 O O . MET A 1 428 ? 10.216 -11.276 -24.037 1.00 54.16 428 MET A O 1
ATOM 3293 N N . THR A 1 429 ? 10.082 -9.046 -23.933 1.00 49.81 429 THR A N 1
ATOM 3294 C CA . THR A 1 429 ? 8.767 -8.959 -24.599 1.00 49.81 429 THR A CA 1
ATOM 3295 C C . THR A 1 429 ? 8.716 -9.288 -26.092 1.00 49.81 429 THR A C 1
ATOM 3297 O O . THR A 1 429 ? 7.609 -9.348 -26.616 1.00 49.81 429 THR A O 1
ATOM 3300 N N . THR A 1 430 ? 9.819 -9.491 -26.828 1.00 49.16 430 THR A N 1
ATOM 3301 C CA . THR A 1 430 ? 9.703 -9.553 -28.308 1.00 49.16 430 THR A CA 1
ATOM 3302 C C . THR A 1 430 ? 10.776 -10.339 -29.077 1.00 49.16 430 THR A C 1
ATOM 3304 O O . THR A 1 430 ? 11.030 -9.987 -30.229 1.00 49.16 430 THR A O 1
ATOM 3307 N N . SER A 1 431 ? 11.470 -11.349 -28.531 1.00 52.53 431 SER A N 1
ATOM 3308 C CA . SER A 1 431 ? 12.508 -11.999 -29.355 1.00 52.53 431 SER A CA 1
ATOM 3309 C C . SER A 1 431 ? 12.752 -13.489 -29.105 1.00 52.53 431 SER A C 1
ATOM 3311 O O . SER A 1 431 ? 12.905 -13.923 -27.969 1.00 52.53 431 SER A O 1
ATOM 3313 N N . ASP A 1 432 ? 12.904 -14.241 -30.203 1.00 63.12 432 ASP A N 1
ATOM 3314 C CA . ASP A 1 432 ? 13.486 -15.594 -30.244 1.00 63.12 432 ASP A CA 1
ATOM 3315 C C . ASP A 1 432 ? 14.981 -15.614 -29.859 1.00 63.12 432 ASP A C 1
ATOM 3317 O O . ASP A 1 432 ? 15.612 -16.674 -29.798 1.00 63.12 432 ASP A O 1
ATOM 3321 N N . HIS A 1 433 ? 15.585 -14.446 -29.632 1.00 70.12 433 HIS A N 1
ATOM 3322 C CA . HIS A 1 433 ? 16.979 -14.297 -29.254 1.00 70.12 433 HIS A CA 1
ATOM 3323 C C . HIS A 1 433 ? 17.155 -14.197 -27.735 1.00 70.12 433 HIS A C 1
ATOM 3325 O O . HIS A 1 433 ? 16.277 -13.692 -27.033 1.00 70.12 433 HIS A O 1
ATOM 3331 N N . PRO A 1 434 ? 18.306 -14.647 -27.211 1.00 73.75 434 PRO A N 1
ATOM 3332 C CA . PRO A 1 434 ? 18.567 -14.544 -25.786 1.00 73.75 434 PRO A CA 1
ATOM 3333 C C . PRO A 1 434 ? 18.696 -13.104 -25.287 1.00 73.75 434 PRO A C 1
ATOM 3335 O O . PRO A 1 434 ? 19.445 -12.316 -25.867 1.00 73.75 434 PRO A O 1
ATOM 3338 N N . GLY A 1 435 ? 18.023 -12.797 -24.180 1.00 74.44 435 GLY A N 1
ATOM 3339 C CA . GLY A 1 435 ? 18.157 -11.557 -23.419 1.00 74.44 435 GLY A CA 1
ATOM 3340 C C . GLY A 1 435 ? 18.849 -11.797 -22.076 1.00 74.44 435 GLY A C 1
ATOM 3341 O O . GLY A 1 435 ? 18.710 -12.864 -21.479 1.00 74.44 435 GLY A O 1
ATOM 3342 N N . ILE A 1 436 ? 19.601 -10.803 -21.597 1.00 75.19 436 ILE A N 1
ATOM 3343 C CA . ILE A 1 436 ? 20.141 -10.772 -20.232 1.00 75.19 436 ILE A CA 1
ATOM 3344 C C . ILE A 1 436 ? 19.797 -9.432 -19.608 1.00 75.19 436 ILE A C 1
ATOM 3346 O O . ILE A 1 436 ? 20.007 -8.391 -20.226 1.00 75.19 436 ILE A O 1
ATOM 3350 N N . SER A 1 437 ? 19.393 -9.466 -18.345 1.00 69.94 437 SER A N 1
ATOM 3351 C CA . SER A 1 437 ? 19.517 -8.319 -17.453 1.00 69.94 437 SER A CA 1
ATOM 3352 C C . SER A 1 437 ? 20.130 -8.737 -16.114 1.00 69.94 437 SER A C 1
ATOM 3354 O O . SER A 1 437 ? 20.146 -9.923 -15.779 1.00 69.94 437 SER A O 1
ATOM 3356 N N . LEU A 1 438 ? 20.710 -7.772 -15.399 1.00 70.25 438 LEU A N 1
ATOM 3357 C CA . LEU A 1 438 ? 21.520 -7.949 -14.197 1.00 70.25 438 LEU A CA 1
ATOM 3358 C C . LEU A 1 438 ? 21.010 -7.026 -13.080 1.00 70.25 438 LEU A C 1
ATOM 3360 O O . LEU A 1 438 ? 20.921 -5.818 -13.275 1.00 70.25 438 LEU A O 1
ATOM 3364 N N . ALA A 1 439 ? 20.759 -7.582 -11.898 1.00 60.62 439 ALA A N 1
ATOM 3365 C CA . ALA A 1 439 ? 20.319 -6.863 -10.700 1.00 60.62 439 ALA A CA 1
ATOM 3366 C C . ALA A 1 439 ? 21.231 -7.199 -9.509 1.00 60.62 439 ALA A C 1
ATOM 3368 O O . ALA A 1 439 ? 21.631 -8.355 -9.403 1.00 60.62 439 ALA A O 1
ATOM 3369 N N . PRO A 1 440 ? 21.589 -6.277 -8.597 1.00 63.12 440 PRO A N 1
ATOM 3370 C CA . PRO A 1 440 ? 22.255 -6.633 -7.343 1.00 63.12 440 PRO A CA 1
ATOM 3371 C C . PRO A 1 440 ? 21.425 -7.640 -6.533 1.00 63.12 440 PRO A C 1
ATOM 3373 O O . PRO A 1 440 ? 20.198 -7.639 -6.583 1.00 63.12 440 PRO A O 1
ATOM 3376 N N . TRP A 1 441 ? 22.083 -8.518 -5.779 1.00 61.28 441 TRP A N 1
ATOM 3377 C CA . TRP A 1 441 ? 21.416 -9.578 -5.026 1.00 61.28 441 TRP A CA 1
ATOM 3378 C C . TRP A 1 441 ? 21.941 -9.671 -3.594 1.00 61.28 441 TRP A C 1
ATOM 3380 O O . TRP A 1 441 ? 23.137 -9.806 -3.348 1.00 61.28 441 TRP A O 1
ATOM 3390 N N . THR A 1 442 ? 21.015 -9.626 -2.640 1.00 55.50 442 THR A N 1
ATOM 3391 C CA . THR A 1 442 ? 21.279 -9.598 -1.193 1.00 55.50 442 THR A CA 1
ATOM 3392 C C . THR A 1 442 ? 21.014 -10.933 -0.494 1.00 55.50 442 THR A C 1
ATOM 3394 O O . THR A 1 442 ? 21.051 -10.995 0.732 1.00 55.50 442 THR A O 1
ATOM 3397 N N . GLY A 1 443 ? 20.734 -12.008 -1.243 1.00 58.44 443 GLY A N 1
ATOM 3398 C CA . GLY A 1 443 ? 20.485 -13.332 -0.662 1.00 58.44 443 GLY A CA 1
ATOM 3399 C C . GLY A 1 443 ? 21.733 -13.968 -0.049 1.00 58.44 443 GLY A C 1
ATOM 3400 O O . GLY A 1 443 ? 22.762 -13.316 0.115 1.00 58.44 443 GLY A O 1
ATOM 3401 N N . ALA A 1 444 ? 21.645 -15.252 0.308 1.00 67.19 444 ALA A N 1
ATOM 3402 C CA . ALA A 1 444 ? 22.743 -15.980 0.948 1.00 67.19 444 ALA A CA 1
ATOM 3403 C C . ALA A 1 444 ? 24.045 -15.941 0.126 1.00 67.19 444 ALA A C 1
ATOM 3405 O O . ALA A 1 444 ? 24.052 -15.638 -1.067 1.00 67.19 444 ALA A O 1
ATOM 3406 N N . ASP A 1 445 ? 25.174 -16.213 0.769 1.00 73.00 445 ASP A N 1
ATOM 3407 C CA . ASP A 1 445 ? 26.434 -16.379 0.049 1.00 73.00 445 ASP A CA 1
ATOM 3408 C C . ASP A 1 445 ? 26.389 -17.618 -0.850 1.00 73.00 445 ASP A C 1
ATOM 3410 O O . ASP A 1 445 ? 25.779 -18.639 -0.518 1.00 73.00 445 ASP A O 1
ATOM 3414 N N . LEU A 1 446 ? 27.010 -17.503 -2.021 1.00 79.06 446 LEU A N 1
ATOM 3415 C CA . LEU A 1 446 ? 27.121 -18.597 -2.978 1.00 79.06 446 LEU A CA 1
ATOM 3416 C C . LEU A 1 446 ? 28.350 -19.441 -2.646 1.00 79.06 446 LEU A C 1
ATOM 3418 O O . LEU A 1 446 ? 29.292 -18.960 -2.009 1.00 79.06 446 LEU A O 1
ATOM 3422 N N . PRO A 1 447 ? 28.408 -20.690 -3.134 1.00 78.81 447 PRO A N 1
ATOM 3423 C CA . PRO A 1 447 ? 29.640 -21.461 -3.105 1.00 78.81 447 PRO A CA 1
ATOM 3424 C C . PRO A 1 447 ? 30.831 -20.638 -3.628 1.00 78.81 447 PRO A C 1
ATOM 3426 O O . PRO A 1 447 ? 30.807 -20.121 -4.748 1.00 78.81 447 PRO A O 1
ATOM 3429 N N . GLY A 1 448 ? 31.866 -20.498 -2.796 1.00 74.94 448 GLY A N 1
ATOM 3430 C CA . GLY A 1 448 ? 33.085 -19.751 -3.122 1.00 74.94 448 GLY A CA 1
ATOM 3431 C C . GLY A 1 448 ? 33.033 -18.234 -2.896 1.00 74.94 448 GLY A C 1
ATOM 3432 O O . GLY A 1 448 ? 34.002 -17.563 -3.248 1.00 74.94 448 GLY A O 1
ATOM 3433 N N . SER A 1 449 ? 31.962 -17.681 -2.314 1.00 80.31 449 SER A N 1
ATOM 3434 C CA . SER A 1 449 ? 31.929 -16.265 -1.926 1.00 80.31 449 SER A CA 1
ATOM 3435 C C . SER A 1 449 ? 32.987 -15.941 -0.857 1.00 80.31 449 SER A C 1
ATOM 3437 O O . SER A 1 449 ? 33.200 -16.689 0.095 1.00 80.31 449 SER A O 1
ATOM 3439 N N . LEU A 1 450 ? 33.637 -14.788 -1.011 1.00 78.88 450 LEU A N 1
ATOM 3440 C CA . LEU A 1 450 ? 34.495 -14.121 -0.024 1.00 78.88 450 LEU A CA 1
ATOM 3441 C C . LEU A 1 450 ? 33.799 -12.874 0.548 1.00 78.88 450 LEU A C 1
ATOM 3443 O O . LEU A 1 450 ? 32.843 -12.373 -0.039 1.00 78.88 450 LEU A O 1
ATOM 3447 N N . ALA A 1 451 ? 34.332 -12.287 1.622 1.00 73.81 451 ALA A N 1
ATOM 3448 C CA . ALA A 1 451 ? 33.816 -11.025 2.176 1.00 73.81 451 ALA A CA 1
ATOM 3449 C C . ALA A 1 451 ? 33.806 -9.853 1.165 1.00 73.81 451 ALA A C 1
ATOM 3451 O O . ALA A 1 451 ? 33.038 -8.912 1.318 1.00 73.81 451 ALA A O 1
ATOM 3452 N N . SER A 1 452 ? 34.642 -9.916 0.123 1.00 73.25 452 SER A N 1
ATOM 3453 C CA . SER A 1 452 ? 34.723 -8.942 -0.975 1.00 73.25 452 SER A CA 1
ATOM 3454 C C . SER A 1 452 ? 33.734 -9.205 -2.121 1.00 73.25 452 SER A C 1
ATOM 3456 O O . SER A 1 452 ? 33.861 -8.608 -3.190 1.00 73.25 452 SER A O 1
ATOM 3458 N N . THR A 1 453 ? 32.798 -10.142 -1.955 1.00 80.94 453 THR A N 1
ATOM 3459 C CA . THR A 1 453 ? 31.930 -10.585 -3.052 1.00 80.94 453 THR A CA 1
ATOM 3460 C C . THR A 1 453 ? 30.811 -9.596 -3.309 1.00 80.94 453 THR A C 1
ATOM 3462 O O . THR A 1 453 ? 30.019 -9.292 -2.420 1.00 80.94 453 THR A O 1
ATOM 3465 N N . ILE A 1 454 ? 30.686 -9.182 -4.567 1.00 81.56 454 ILE A N 1
ATOM 3466 C CA . ILE A 1 454 ? 29.513 -8.460 -5.046 1.00 81.56 454 ILE A CA 1
ATOM 3467 C C . ILE A 1 454 ? 28.605 -9.464 -5.742 1.00 81.56 454 ILE A C 1
ATOM 3469 O O . ILE A 1 454 ? 29.020 -10.158 -6.673 1.00 81.56 454 ILE A O 1
ATOM 3473 N N . LYS A 1 455 ? 27.366 -9.548 -5.273 1.00 81.56 455 LYS A N 1
ATOM 3474 C CA . LYS A 1 455 ? 26.381 -10.521 -5.728 1.00 81.56 455 LYS A CA 1
ATOM 3475 C C . LYS A 1 455 ? 25.334 -9.845 -6.596 1.00 81.56 455 LYS A C 1
ATOM 3477 O O . LYS A 1 455 ? 24.859 -8.754 -6.290 1.00 81.56 455 LYS A O 1
ATOM 3482 N N . TYR A 1 456 ? 24.974 -10.531 -7.665 1.00 80.81 456 TYR A N 1
ATOM 3483 C CA . TYR A 1 456 ? 23.954 -10.142 -8.613 1.00 80.81 456 TYR A CA 1
ATOM 3484 C C . TYR A 1 456 ? 23.051 -11.334 -8.930 1.00 80.81 456 TYR A C 1
ATOM 3486 O O . TYR A 1 456 ? 23.381 -12.496 -8.692 1.00 80.81 456 TYR A O 1
ATOM 3494 N N . ARG A 1 457 ? 21.907 -11.032 -9.517 1.00 76.88 457 ARG A N 1
ATOM 3495 C CA . ARG A 1 457 ? 20.989 -11.955 -10.147 1.00 76.88 457 ARG A CA 1
ATOM 3496 C C . ARG A 1 457 ? 20.883 -11.576 -11.611 1.00 76.88 457 ARG A C 1
ATOM 3498 O O . ARG A 1 457 ? 20.602 -10.427 -11.936 1.00 76.88 457 ARG A O 1
ATOM 3505 N N . LEU A 1 458 ? 21.101 -12.546 -12.482 1.00 80.94 458 LEU A N 1
ATOM 3506 C CA . LEU A 1 458 ? 20.785 -12.428 -13.888 1.00 80.94 458 LEU A CA 1
ATOM 3507 C C . LEU A 1 458 ? 19.417 -13.023 -14.130 1.00 80.94 458 LEU A C 1
ATOM 3509 O O . LEU A 1 458 ? 19.115 -14.129 -13.679 1.00 80.94 458 LEU A O 1
ATOM 3513 N N . VAL A 1 459 ? 18.629 -12.310 -14.914 1.00 75.06 459 VAL A N 1
ATOM 3514 C CA . VAL A 1 459 ? 17.470 -12.895 -15.567 1.00 75.06 459 VAL A CA 1
ATOM 3515 C C . VAL A 1 459 ? 17.848 -13.116 -17.017 1.00 75.06 459 VAL A C 1
ATOM 3517 O O . VAL A 1 459 ? 18.217 -12.181 -17.730 1.00 75.06 459 VAL A O 1
ATOM 3520 N N . VAL A 1 460 ? 17.800 -14.378 -17.422 1.00 80.12 460 VAL A N 1
ATOM 3521 C CA . VAL A 1 460 ? 18.108 -14.821 -18.775 1.00 80.12 460 VAL A CA 1
ATOM 3522 C C . VAL A 1 460 ? 16.805 -15.206 -19.440 1.00 80.12 460 VAL A C 1
ATOM 3524 O O . VAL A 1 460 ? 16.060 -16.032 -18.912 1.00 80.12 460 VAL A O 1
ATOM 3527 N N . SER A 1 461 ? 16.533 -14.617 -20.593 1.00 74.31 461 SER A N 1
ATOM 3528 C CA . SER A 1 461 ? 15.336 -14.883 -21.380 1.00 74.31 461 SER A CA 1
ATOM 3529 C C . SER A 1 461 ? 15.690 -15.367 -22.776 1.00 74.31 461 SER A C 1
ATOM 3531 O O . SER A 1 461 ? 16.827 -15.224 -23.221 1.00 74.31 461 SER A O 1
ATOM 3533 N N . GLY A 1 462 ? 14.726 -15.960 -23.471 1.00 75.94 462 GLY A N 1
ATOM 3534 C CA . GLY A 1 462 ? 14.862 -16.404 -24.853 1.00 75.94 462 GLY A CA 1
ATOM 3535 C C . GLY A 1 462 ? 13.769 -17.401 -25.218 1.00 75.94 462 GLY A C 1
ATOM 3536 O O . GLY A 1 462 ? 12.812 -17.601 -24.469 1.00 75.94 462 GLY A O 1
ATOM 3537 N N . LYS A 1 463 ? 13.918 -18.065 -26.367 1.00 79.38 463 LYS A N 1
ATOM 3538 C CA . LYS A 1 463 ? 12.969 -19.091 -26.807 1.00 79.38 463 LYS A CA 1
ATOM 3539 C C . LYS A 1 463 ? 12.876 -20.226 -25.776 1.00 79.38 463 LYS A C 1
ATOM 3541 O O . LYS A 1 463 ? 13.905 -20.737 -25.324 1.00 79.38 463 LYS A O 1
ATOM 3546 N N . ALA A 1 464 ? 11.659 -20.641 -25.428 1.00 75.94 464 ALA A N 1
ATOM 3547 C CA . ALA A 1 464 ? 11.422 -21.800 -24.569 1.00 75.94 464 ALA A CA 1
ATOM 3548 C C . ALA A 1 464 ? 12.202 -23.030 -25.071 1.00 75.94 464 ALA A C 1
ATOM 3550 O O . ALA A 1 464 ? 12.331 -23.234 -26.280 1.00 75.94 464 ALA A O 1
ATOM 3551 N N . ASP A 1 465 ? 12.757 -23.818 -24.147 1.00 82.44 465 ASP A N 1
ATOM 3552 C CA . ASP A 1 465 ? 13.572 -25.007 -24.439 1.00 82.44 465 ASP A CA 1
ATOM 3553 C C . ASP A 1 465 ? 14.874 -24.774 -25.222 1.00 82.44 465 ASP A C 1
ATOM 3555 O O . ASP A 1 465 ? 15.580 -25.730 -25.558 1.00 82.44 465 ASP A O 1
ATOM 3559 N N . SER A 1 466 ? 15.243 -23.519 -25.483 1.00 86.31 466 SER A N 1
ATOM 3560 C CA . SER A 1 466 ? 16.507 -23.191 -26.136 1.00 86.31 466 SER A CA 1
ATOM 3561 C C . SER A 1 466 ? 17.685 -23.193 -25.159 1.00 86.31 466 SER A C 1
ATOM 3563 O O . SER A 1 466 ? 17.536 -23.005 -23.949 1.00 86.31 466 SER A O 1
ATOM 3565 N N . ASN A 1 467 ? 18.885 -23.402 -25.704 1.00 90.44 467 ASN A N 1
ATOM 3566 C CA . ASN A 1 467 ? 20.127 -23.269 -24.953 1.00 90.44 467 ASN A CA 1
ATOM 3567 C C . ASN A 1 467 ? 20.667 -21.844 -25.079 1.00 90.44 467 ASN A C 1
ATOM 3569 O O . ASN A 1 467 ? 20.780 -21.308 -26.186 1.00 90.44 467 ASN A O 1
ATOM 3573 N N . VAL A 1 468 ? 21.070 -21.278 -23.944 1.00 88.81 468 VAL A N 1
ATOM 3574 C CA . VAL A 1 468 ? 21.755 -19.989 -23.854 1.00 88.81 468 VAL A CA 1
ATOM 3575 C C . VAL A 1 468 ? 23.126 -20.200 -23.230 1.00 88.81 468 VAL A C 1
ATOM 3577 O O . VAL A 1 468 ? 23.262 -20.864 -22.201 1.00 88.81 468 VAL A O 1
ATOM 3580 N N . GLN A 1 469 ? 24.149 -19.623 -23.855 1.00 92.38 469 GLN A N 1
ATOM 3581 C CA . GLN A 1 469 ? 25.489 -19.553 -23.290 1.00 92.38 469 GLN A CA 1
ATOM 3582 C C . GLN A 1 469 ? 25.743 -18.150 -22.748 1.00 92.38 469 GLN A C 1
ATOM 3584 O O . GLN A 1 469 ? 25.727 -17.177 -23.501 1.00 92.38 469 GLN A O 1
ATOM 3589 N N . LEU A 1 470 ? 26.013 -18.076 -21.448 1.00 92.56 470 LEU A N 1
ATOM 3590 C CA . LEU A 1 470 ? 26.461 -16.878 -20.758 1.00 92.56 470 LEU A CA 1
ATOM 3591 C C . LEU A 1 470 ? 27.984 -16.836 -20.726 1.00 92.56 470 LEU A C 1
ATOM 3593 O O . LEU A 1 470 ? 28.621 -17.857 -20.453 1.00 92.56 470 LEU A O 1
ATOM 3597 N N . ARG A 1 471 ? 28.566 -15.658 -20.955 1.00 93.50 471 ARG A N 1
ATOM 3598 C CA . ARG A 1 471 ? 30.004 -15.411 -20.791 1.00 93.50 471 ARG A CA 1
ATOM 3599 C C . ARG A 1 471 ? 30.249 -14.065 -20.136 1.00 93.50 471 ARG A C 1
ATOM 3601 O O . ARG A 1 471 ? 29.607 -13.083 -20.489 1.00 93.50 471 ARG A O 1
ATOM 3608 N N . ALA A 1 472 ? 31.209 -14.014 -19.223 1.00 91.00 472 ALA A N 1
ATOM 3609 C CA . ALA A 1 472 ? 31.731 -12.772 -18.683 1.00 91.00 472 ALA A CA 1
ATOM 3610 C C . ALA A 1 472 ? 33.106 -12.485 -19.307 1.00 91.00 472 ALA A C 1
ATOM 3612 O O . ALA A 1 472 ? 34.023 -13.302 -19.228 1.00 91.00 472 ALA A O 1
ATOM 3613 N N . THR A 1 473 ? 33.245 -11.333 -19.957 1.00 90.81 473 THR A N 1
ATOM 3614 C CA . THR A 1 473 ? 34.443 -10.926 -20.699 1.00 90.81 473 THR A CA 1
ATOM 3615 C C . THR A 1 473 ? 34.957 -9.571 -20.212 1.00 90.81 473 THR A C 1
ATOM 3617 O O . THR A 1 473 ? 34.266 -8.837 -19.504 1.00 90.81 473 THR A O 1
ATOM 3620 N N . LYS A 1 474 ? 36.206 -9.238 -20.570 1.00 89.62 474 LYS A N 1
ATOM 3621 C CA . LYS A 1 474 ? 36.889 -7.982 -20.191 1.00 89.62 474 LYS A CA 1
ATOM 3622 C C . LYS A 1 474 ? 37.057 -7.759 -18.678 1.00 89.62 474 LYS A C 1
ATOM 3624 O O . LYS A 1 474 ? 37.243 -6.630 -18.249 1.00 89.62 474 LYS A O 1
ATOM 3629 N N . ILE A 1 475 ? 37.026 -8.820 -17.875 1.00 84.00 475 ILE A N 1
ATOM 3630 C CA . ILE A 1 475 ? 37.206 -8.726 -16.421 1.00 84.00 475 ILE A CA 1
ATOM 3631 C C . ILE A 1 475 ? 38.649 -8.325 -16.095 1.00 84.00 475 ILE A C 1
ATOM 3633 O O . ILE A 1 475 ? 39.599 -8.930 -16.597 1.00 84.00 475 ILE A O 1
ATOM 3637 N N . ALA A 1 476 ? 38.813 -7.318 -15.234 1.00 85.00 476 ALA A N 1
ATOM 3638 C CA . ALA A 1 476 ? 40.124 -6.861 -14.789 1.00 85.00 476 ALA A CA 1
ATOM 3639 C C . ALA A 1 476 ? 40.907 -7.954 -14.034 1.00 85.00 476 ALA A C 1
ATOM 3641 O O . ALA A 1 476 ? 40.348 -8.782 -13.312 1.00 85.00 476 ALA A O 1
ATOM 3642 N N . LYS A 1 477 ? 42.240 -7.921 -14.146 1.00 83.81 477 LYS A N 1
ATOM 3643 C CA . LYS A 1 477 ? 43.132 -8.852 -13.440 1.00 83.81 477 LYS A CA 1
ATOM 3644 C C . LYS A 1 477 ? 42.895 -8.789 -11.922 1.00 83.81 477 LYS A C 1
ATOM 3646 O O . LYS A 1 477 ? 42.849 -7.707 -11.342 1.00 83.81 477 LYS A O 1
ATOM 3651 N N . GLY A 1 478 ? 42.774 -9.956 -11.287 1.00 82.75 478 GLY A N 1
ATOM 3652 C CA . GLY A 1 478 ? 42.505 -10.084 -9.847 1.00 82.75 478 GLY A CA 1
ATOM 3653 C C . GLY A 1 478 ? 41.020 -10.194 -9.477 1.00 82.75 478 GLY A C 1
ATOM 3654 O O . GLY A 1 478 ? 40.711 -10.409 -8.304 1.00 82.75 478 GLY A O 1
ATOM 3655 N N . TRP A 1 479 ? 40.125 -10.116 -10.464 1.00 86.00 479 TRP A N 1
ATOM 3656 C CA . TRP A 1 479 ? 38.692 -10.349 -10.314 1.00 86.00 479 TRP A CA 1
ATOM 3657 C C . TRP A 1 479 ? 38.260 -11.649 -10.998 1.00 86.00 479 TRP A C 1
ATOM 3659 O O . TRP A 1 479 ? 38.800 -12.024 -12.039 1.00 86.00 479 TRP A O 1
ATOM 3669 N N . ILE A 1 480 ? 37.277 -12.330 -10.414 1.00 86.88 480 ILE A N 1
ATOM 3670 C CA . ILE A 1 480 ? 36.668 -13.548 -10.952 1.00 86.88 480 ILE A CA 1
ATOM 3671 C C . ILE A 1 480 ? 35.162 -13.336 -11.021 1.00 86.88 480 ILE A C 1
ATOM 3673 O O . ILE A 1 480 ? 34.544 -12.959 -10.029 1.00 86.88 480 ILE A O 1
ATOM 3677 N N . ALA A 1 481 ? 34.578 -13.605 -12.183 1.00 89.31 481 ALA A N 1
ATOM 3678 C CA . ALA A 1 481 ? 33.138 -13.724 -12.337 1.00 89.31 481 ALA A CA 1
ATOM 3679 C C . ALA A 1 481 ? 32.732 -15.194 -12.234 1.00 89.31 481 ALA A C 1
ATOM 3681 O O . ALA A 1 481 ? 33.383 -16.062 -12.820 1.00 89.31 481 ALA A O 1
ATOM 3682 N N . SER A 1 482 ? 31.647 -15.475 -11.527 1.00 90.00 482 SER A N 1
ATOM 3683 C CA . SER A 1 482 ? 31.101 -16.821 -11.395 1.00 90.00 482 SER A CA 1
ATOM 3684 C C . SER A 1 482 ? 29.591 -16.779 -11.552 1.00 90.00 482 SER A C 1
ATOM 3686 O O . SER A 1 482 ? 28.920 -15.991 -10.888 1.00 90.00 482 SER A O 1
ATOM 3688 N N . PHE A 1 483 ? 29.076 -17.612 -12.449 1.00 91.44 483 PHE A N 1
ATOM 3689 C CA . PHE A 1 483 ? 27.649 -17.817 -12.660 1.00 91.44 483 PHE A CA 1
ATOM 3690 C C . PHE A 1 483 ? 27.222 -19.047 -11.873 1.00 91.44 483 PHE A C 1
ATOM 3692 O O . PHE A 1 483 ? 27.858 -20.092 -11.982 1.00 91.44 483 PHE A O 1
ATOM 3699 N N . CYS A 1 484 ? 26.139 -18.953 -11.123 1.00 84.88 484 CYS A N 1
ATOM 3700 C CA . CYS A 1 484 ? 25.596 -20.040 -10.336 1.00 84.88 484 CYS A CA 1
ATOM 3701 C C . CYS A 1 484 ? 24.159 -20.321 -10.768 1.00 84.88 484 CYS A C 1
ATOM 3703 O O . CYS A 1 484 ? 23.360 -19.414 -10.976 1.00 84.88 484 CYS A O 1
ATOM 3705 N N . SER A 1 485 ? 23.850 -21.597 -10.953 1.00 82.31 485 SER A N 1
ATOM 3706 C CA . SER A 1 485 ? 22.506 -22.085 -11.245 1.00 82.31 485 SER A CA 1
ATOM 3707 C C . SER A 1 485 ? 22.339 -23.401 -10.518 1.00 82.31 485 SER A C 1
ATOM 3709 O O . SER A 1 485 ? 23.255 -24.221 -10.521 1.00 82.31 485 SER A O 1
ATOM 3711 N N . ASP A 1 486 ? 21.181 -23.620 -9.898 1.00 74.50 486 ASP A N 1
ATOM 3712 C CA . ASP A 1 486 ? 20.873 -24.892 -9.233 1.00 74.50 486 ASP A CA 1
ATOM 3713 C C . ASP A 1 486 ? 21.941 -25.269 -8.173 1.00 74.50 486 ASP A C 1
ATOM 3715 O O . ASP A 1 486 ? 22.258 -26.436 -7.957 1.00 74.50 486 ASP A O 1
ATOM 3719 N N . ARG A 1 487 ? 22.519 -24.243 -7.518 1.00 65.06 487 ARG A N 1
ATOM 3720 C CA . ARG A 1 487 ? 23.628 -24.311 -6.537 1.00 65.06 487 ARG A CA 1
ATOM 3721 C C . ARG A 1 487 ? 24.969 -24.837 -7.068 1.00 65.06 487 ARG A C 1
ATOM 3723 O O . ARG A 1 487 ? 25.881 -25.070 -6.277 1.00 65.06 487 ARG A O 1
ATOM 3730 N N . LEU A 1 488 ? 25.126 -24.961 -8.382 1.00 73.94 488 LEU A N 1
ATOM 3731 C CA . LEU A 1 488 ? 26.405 -25.221 -9.036 1.00 73.94 488 LEU A CA 1
ATOM 3732 C C . LEU A 1 488 ? 26.937 -23.925 -9.640 1.00 73.94 488 LEU A C 1
ATOM 3734 O O . LEU A 1 488 ? 26.247 -23.262 -10.412 1.00 73.94 488 LEU A O 1
ATOM 3738 N N . CYS A 1 489 ? 28.170 -23.573 -9.289 1.00 82.12 489 CYS A N 1
ATOM 3739 C CA . CYS A 1 489 ? 28.823 -22.361 -9.763 1.00 82.12 489 CYS A CA 1
ATOM 3740 C C . CYS A 1 489 ? 29.895 -22.694 -10.801 1.00 82.12 489 CYS A C 1
ATOM 3742 O O . CYS A 1 489 ? 30.729 -23.572 -10.581 1.00 82.12 489 CYS A O 1
ATOM 3744 N N . SER A 1 490 ? 29.890 -21.970 -11.916 1.00 86.25 490 SER A N 1
ATOM 3745 C CA . SER A 1 490 ? 30.863 -22.094 -12.992 1.00 86.25 490 SER A CA 1
ATOM 3746 C C . SER A 1 490 ? 31.550 -20.747 -13.246 1.00 86.25 490 SER A C 1
ATOM 3748 O O . SER A 1 490 ? 30.875 -19.727 -13.442 1.00 86.25 490 SER A O 1
ATOM 3750 N N . PRO A 1 491 ? 32.894 -20.700 -13.220 1.00 88.31 491 PRO A N 1
ATOM 3751 C CA . PRO A 1 491 ? 33.628 -19.467 -13.445 1.00 88.31 491 PRO A CA 1
ATOM 3752 C C . PRO A 1 491 ? 33.538 -19.035 -14.913 1.00 88.31 491 PRO A C 1
ATOM 3754 O O . PRO A 1 491 ? 33.675 -19.845 -15.828 1.00 88.31 491 PRO A O 1
ATOM 3757 N N . MET A 1 492 ? 33.383 -17.729 -15.131 1.00 87.62 492 MET A N 1
ATOM 3758 C CA . MET A 1 492 ? 33.428 -17.020 -16.421 1.00 87.62 492 MET A CA 1
ATOM 3759 C C . MET A 1 492 ? 32.357 -17.370 -17.459 1.00 87.62 492 MET A C 1
ATOM 3761 O O . MET A 1 492 ? 32.100 -16.549 -18.339 1.00 87.62 492 MET A O 1
ATOM 3765 N N . GLN A 1 493 ? 31.726 -18.538 -17.399 1.00 92.75 493 GLN A N 1
ATOM 3766 C CA . GLN A 1 493 ? 30.707 -18.945 -18.361 1.00 92.75 493 GLN A CA 1
ATOM 3767 C C . GLN A 1 493 ? 29.719 -19.937 -17.758 1.00 92.75 493 GLN A C 1
ATOM 3769 O O . GLN A 1 493 ? 30.067 -20.706 -16.871 1.00 92.75 493 GLN A O 1
ATOM 3774 N N . LEU A 1 494 ? 28.498 -19.958 -18.286 1.00 92.69 494 LEU A N 1
ATOM 3775 C CA . LEU A 1 494 ? 27.478 -20.940 -17.931 1.00 92.69 494 LEU A CA 1
ATOM 3776 C C . LEU A 1 494 ? 26.656 -21.276 -19.168 1.00 92.69 494 LEU A C 1
ATOM 3778 O O . LEU A 1 494 ? 26.189 -20.381 -19.868 1.00 92.69 494 LEU A O 1
ATOM 3782 N N . SER A 1 495 ? 26.460 -22.566 -19.426 1.00 90.88 495 SER A N 1
ATOM 3783 C CA . SER A 1 495 ? 25.476 -23.020 -20.408 1.00 90.88 495 SER A CA 1
ATOM 3784 C C . SER A 1 495 ? 24.224 -23.445 -19.662 1.00 90.88 495 SER A C 1
ATOM 3786 O O . SER A 1 495 ? 24.306 -24.238 -18.726 1.00 90.88 495 SER A O 1
ATOM 3788 N N . LEU A 1 496 ? 23.074 -22.923 -20.067 1.00 88.94 496 LEU A N 1
ATOM 3789 C CA . LEU A 1 496 ? 21.795 -23.250 -19.453 1.00 88.94 496 LEU A CA 1
ATOM 3790 C C . LEU A 1 496 ? 20.736 -23.499 -20.517 1.00 88.94 496 LEU A C 1
ATOM 3792 O O . LEU A 1 496 ? 20.734 -22.870 -21.575 1.00 88.94 496 LEU A O 1
ATOM 3796 N N . ARG A 1 497 ? 19.821 -24.413 -20.205 1.00 88.62 497 ARG A N 1
ATOM 3797 C CA . ARG A 1 497 ? 18.594 -24.618 -20.967 1.00 88.62 497 ARG A CA 1
ATOM 3798 C C . ARG A 1 497 ? 17.491 -23.768 -20.354 1.00 88.62 497 ARG A C 1
ATOM 3800 O O . ARG A 1 497 ? 17.293 -23.811 -19.137 1.00 88.62 497 ARG A O 1
ATOM 3807 N N . LEU A 1 498 ? 16.794 -23.000 -21.183 1.00 80.88 498 LEU A N 1
ATOM 3808 C CA . LEU A 1 498 ? 15.643 -22.229 -20.742 1.00 80.88 498 LEU A CA 1
ATOM 3809 C C . LEU A 1 498 ? 14.444 -23.163 -20.519 1.00 80.88 498 LEU A C 1
ATOM 3811 O O . LEU A 1 498 ? 14.183 -24.027 -21.359 1.00 80.88 498 LEU A O 1
ATOM 3815 N N . PRO A 1 499 ? 13.710 -23.010 -19.406 1.00 71.88 499 PRO A N 1
ATOM 3816 C CA . PRO A 1 499 ? 12.483 -23.764 -19.166 1.00 71.88 499 PRO A CA 1
ATOM 3817 C C . PRO A 1 499 ? 11.373 -23.350 -20.148 1.00 71.88 499 PRO A C 1
ATOM 3819 O O . PRO A 1 499 ? 11.527 -22.412 -20.930 1.00 71.88 499 PRO A O 1
ATOM 3822 N N . GLN A 1 500 ? 10.222 -24.021 -20.074 1.00 68.62 500 GLN A N 1
ATOM 3823 C CA . GLN A 1 500 ? 9.032 -23.722 -20.888 1.00 68.62 500 GLN A CA 1
ATOM 3824 C C . GLN A 1 500 ? 8.549 -22.267 -20.766 1.00 68.62 500 GLN A C 1
ATOM 3826 O O . GLN A 1 500 ? 7.979 -21.729 -21.707 1.00 68.62 500 GLN A O 1
ATOM 3831 N N . SER A 1 501 ? 8.826 -21.598 -19.641 1.00 59.16 501 SER A N 1
ATOM 3832 C CA . SER A 1 501 ? 8.538 -20.168 -19.474 1.00 59.16 501 SER A CA 1
ATOM 3833 C C . SER A 1 501 ? 9.426 -19.253 -20.326 1.00 59.16 501 SER A C 1
ATOM 3835 O O . SER A 1 501 ? 9.162 -18.058 -20.388 1.00 59.16 501 SER A O 1
ATOM 3837 N N . GLY A 1 502 ? 10.498 -19.773 -20.936 1.00 67.50 502 GLY A N 1
ATOM 3838 C CA . GLY A 1 502 ? 11.486 -18.987 -21.680 1.00 67.50 502 GLY A CA 1
ATOM 3839 C C . GLY A 1 502 ? 12.408 -18.144 -20.796 1.00 67.50 502 GLY A C 1
ATOM 3840 O O . GLY A 1 502 ? 13.153 -17.319 -21.314 1.00 67.50 502 GLY A O 1
ATOM 3841 N N . VAL A 1 503 ? 12.370 -18.329 -19.470 1.00 67.75 503 VAL A N 1
ATOM 3842 C CA . VAL A 1 503 ? 13.073 -17.474 -18.501 1.00 67.75 503 VAL A CA 1
ATOM 3843 C C . VAL A 1 503 ? 13.762 -18.316 -17.442 1.00 67.75 503 VAL A C 1
ATOM 3845 O O . VAL A 1 503 ? 13.124 -19.148 -16.800 1.00 67.75 503 VAL A O 1
ATOM 3848 N N . LYS A 1 504 ? 15.054 -18.069 -17.215 1.00 77.12 504 LYS A N 1
ATOM 3849 C CA . LYS A 1 504 ? 15.821 -18.676 -16.126 1.00 77.12 504 LYS A CA 1
ATOM 3850 C C . LYS A 1 504 ? 16.548 -17.606 -15.321 1.00 77.12 504 LYS A C 1
ATOM 3852 O O . LYS A 1 504 ? 17.185 -16.715 -15.878 1.00 77.12 504 LYS A O 1
ATOM 3857 N N . ILE A 1 505 ? 16.466 -17.725 -14.002 1.00 78.50 505 ILE A N 1
ATOM 3858 C CA . ILE A 1 505 ? 17.260 -16.923 -13.075 1.00 78.50 505 ILE A CA 1
ATOM 3859 C C . ILE A 1 505 ? 18.606 -17.618 -12.860 1.00 78.50 505 ILE A C 1
ATOM 3861 O O . ILE A 1 505 ? 18.660 -18.835 -12.692 1.00 78.50 505 ILE A O 1
ATOM 3865 N N . VAL A 1 506 ? 19.679 -16.835 -12.878 1.00 85.50 506 VAL A N 1
ATOM 3866 C CA . VAL A 1 506 ? 21.051 -17.284 -12.632 1.00 85.50 506 VAL A CA 1
ATOM 3867 C C . VAL A 1 506 ? 21.653 -16.348 -11.600 1.00 85.50 506 VAL A C 1
ATOM 3869 O O . VAL A 1 506 ? 21.661 -15.137 -11.804 1.00 85.50 506 VAL A O 1
ATOM 3872 N N . GLU A 1 507 ? 22.157 -16.860 -10.486 1.00 86.69 507 GLU A N 1
ATOM 3873 C CA . GLU A 1 507 ? 22.926 -16.018 -9.580 1.00 86.69 507 GLU A CA 1
ATOM 3874 C C . GLU A 1 507 ? 24.309 -15.736 -10.171 1.00 86.69 507 GLU A C 1
ATOM 3876 O O . GLU A 1 507 ? 24.884 -16.533 -10.908 1.00 86.69 507 GLU A O 1
ATOM 3881 N N . PHE A 1 508 ? 24.871 -14.582 -9.854 1.00 88.25 508 PHE A N 1
ATOM 3882 C CA . PHE A 1 508 ? 26.197 -14.205 -10.306 1.00 88.25 508 PHE A CA 1
ATOM 3883 C C . PHE A 1 508 ? 26.950 -13.531 -9.193 1.00 88.25 508 PHE A C 1
ATOM 3885 O O . PHE A 1 508 ? 26.406 -12.727 -8.444 1.00 88.25 508 PHE A O 1
ATOM 3892 N N . GLN A 1 509 ? 28.225 -13.847 -9.096 1.00 88.25 509 GLN A N 1
ATOM 3893 C CA . GLN A 1 509 ? 29.097 -13.229 -8.126 1.00 88.25 509 GLN A CA 1
ATOM 3894 C C . GLN A 1 509 ? 30.378 -12.763 -8.783 1.00 88.25 509 GLN A C 1
ATOM 3896 O O . GLN A 1 509 ? 30.958 -13.435 -9.640 1.00 88.25 509 GLN A O 1
ATOM 3901 N N . LEU A 1 510 ? 30.813 -11.599 -8.330 1.00 87.94 510 LEU A N 1
ATOM 3902 C CA . LEU A 1 510 ? 32.074 -10.998 -8.677 1.00 87.94 510 LEU A CA 1
ATOM 3903 C C . LEU A 1 510 ? 32.959 -11.008 -7.434 1.00 87.94 510 LEU A C 1
ATOM 3905 O O . LEU A 1 510 ? 32.631 -10.402 -6.416 1.00 87.94 510 LEU A O 1
ATOM 3909 N N . ILE A 1 511 ? 34.069 -11.730 -7.523 1.00 85.44 511 ILE A N 1
ATOM 3910 C CA . ILE A 1 511 ? 34.955 -12.019 -6.400 1.00 85.44 511 ILE A CA 1
ATOM 3911 C C . ILE A 1 511 ? 36.290 -11.331 -6.658 1.00 85.44 511 ILE A C 1
ATOM 3913 O O . ILE A 1 511 ? 36.960 -11.608 -7.658 1.00 85.44 511 ILE A O 1
ATOM 3917 N N . GLN A 1 512 ? 36.713 -10.465 -5.741 1.00 83.44 512 GLN A N 1
ATOM 3918 C CA . GLN A 1 512 ? 38.074 -9.941 -5.745 1.00 83.44 512 GLN A CA 1
ATOM 3919 C C . GLN A 1 512 ? 38.984 -10.920 -4.999 1.00 83.44 512 GLN A C 1
ATOM 3921 O O . GLN A 1 512 ? 38.992 -10.971 -3.770 1.00 83.44 512 GLN A O 1
ATOM 3926 N N . ASN A 1 513 ? 39.749 -11.708 -5.755 1.00 73.75 513 ASN A N 1
ATOM 3927 C CA . ASN A 1 513 ? 40.590 -12.791 -5.230 1.00 73.75 513 ASN A CA 1
ATOM 3928 C C . ASN A 1 513 ? 42.018 -12.321 -4.866 1.00 73.75 513 ASN A C 1
ATOM 3930 O O . ASN A 1 513 ? 42.868 -13.104 -4.453 1.00 73.75 513 ASN A O 1
ATOM 3934 N N . GLN A 1 514 ? 42.337 -11.035 -5.041 1.00 73.06 514 GLN A N 1
ATOM 3935 C CA . GLN A 1 514 ? 43.654 -10.488 -4.706 1.00 73.06 514 GLN A CA 1
ATOM 3936 C C . GLN A 1 514 ? 43.524 -9.168 -3.950 1.00 73.06 514 GLN A C 1
ATOM 3938 O O . GLN A 1 514 ? 42.918 -8.227 -4.450 1.00 73.06 514 GLN A O 1
ATOM 3943 N N . LYS A 1 515 ? 44.193 -9.053 -2.792 1.00 64.00 515 LYS A N 1
ATOM 3944 C CA . LYS A 1 515 ? 44.195 -7.829 -1.961 1.00 64.00 515 LYS A CA 1
ATOM 3945 C C . LYS A 1 515 ? 44.694 -6.568 -2.689 1.00 64.00 515 LYS A C 1
ATOM 3947 O O . LYS A 1 515 ? 44.409 -5.467 -2.239 1.00 64.00 515 LYS A O 1
ATOM 3952 N N . ARG A 1 516 ? 45.466 -6.716 -3.774 1.00 70.00 516 ARG A N 1
ATOM 3953 C CA . ARG A 1 516 ? 46.015 -5.607 -4.583 1.00 70.00 516 ARG A CA 1
ATOM 3954 C C . ARG A 1 516 ? 45.227 -5.324 -5.867 1.00 70.00 516 ARG A C 1
ATOM 3956 O O . ARG A 1 516 ? 45.669 -4.507 -6.670 1.00 70.00 516 ARG A O 1
ATOM 3963 N N . ALA A 1 517 ? 44.112 -6.012 -6.103 1.00 70.50 517 ALA A N 1
ATOM 3964 C CA . ALA A 1 517 ? 43.290 -5.731 -7.270 1.00 70.50 517 ALA A CA 1
ATOM 3965 C C . ALA A 1 517 ? 42.643 -4.332 -7.152 1.00 70.50 517 ALA A C 1
ATOM 3967 O O . ALA A 1 517 ? 42.399 -3.856 -6.039 1.00 70.50 517 ALA A O 1
ATOM 3968 N N . PRO A 1 518 ? 42.352 -3.661 -8.280 1.00 78.19 518 PRO A N 1
ATOM 3969 C CA . PRO A 1 518 ? 41.631 -2.393 -8.267 1.00 78.19 518 PRO A CA 1
ATOM 3970 C C . PRO A 1 518 ? 40.291 -2.538 -7.540 1.00 78.19 518 PRO A C 1
ATOM 3972 O O . PRO A 1 518 ? 39.614 -3.551 -7.720 1.00 78.19 518 PRO A O 1
ATOM 3975 N N . LYS A 1 519 ? 39.899 -1.531 -6.746 1.00 80.25 519 LYS A N 1
ATOM 3976 C CA . LYS A 1 519 ? 38.589 -1.510 -6.064 1.00 80.25 519 LYS A CA 1
ATOM 3977 C C . LYS A 1 519 ? 37.416 -1.407 -7.036 1.00 80.25 519 LYS A C 1
ATOM 3979 O O . LYS A 1 519 ? 36.332 -1.857 -6.701 1.00 80.25 519 LYS A O 1
ATOM 3984 N N . HIS A 1 520 ? 37.652 -0.841 -8.218 1.00 81.75 520 HIS A N 1
ATOM 3985 C CA . HIS A 1 520 ? 36.688 -0.697 -9.305 1.00 81.75 520 HIS A CA 1
ATOM 3986 C C . HIS A 1 520 ? 37.044 -1.628 -10.472 1.00 81.75 520 HIS A C 1
ATOM 3988 O O . HIS A 1 520 ? 38.220 -1.781 -10.808 1.00 81.75 520 HIS A O 1
ATOM 3994 N N . THR A 1 521 ? 36.043 -2.209 -11.128 1.00 82.69 521 THR A N 1
ATOM 3995 C CA . THR A 1 521 ? 36.210 -3.034 -12.328 1.00 82.69 521 THR A CA 1
ATOM 3996 C C . THR A 1 521 ? 35.054 -2.827 -13.300 1.00 82.69 521 THR A C 1
ATOM 3998 O O . THR A 1 521 ? 33.917 -2.598 -12.891 1.00 82.69 521 THR A O 1
ATOM 4001 N N . GLN A 1 522 ? 35.350 -2.924 -14.595 1.00 86.06 522 GLN A N 1
ATOM 4002 C CA . GLN A 1 522 ? 34.353 -2.952 -15.659 1.00 86.06 522 GLN A CA 1
ATOM 4003 C C . GLN A 1 522 ? 34.460 -4.262 -16.414 1.00 86.06 522 GLN A C 1
ATOM 4005 O O . GLN A 1 522 ? 35.559 -4.712 -16.724 1.00 86.06 522 GLN A O 1
ATOM 4010 N N . PHE A 1 523 ? 33.323 -4.867 -16.720 1.00 87.06 523 PHE A N 1
ATOM 4011 C CA . PHE A 1 523 ? 33.262 -6.114 -17.465 1.00 87.06 523 PHE A CA 1
ATOM 4012 C C . PHE A 1 523 ? 31.989 -6.174 -18.299 1.00 87.06 523 PHE A C 1
ATOM 4014 O O . PHE A 1 523 ? 31.109 -5.317 -18.204 1.00 87.06 523 PHE A O 1
ATOM 4021 N N . ARG A 1 524 ? 31.909 -7.183 -19.158 1.00 89.62 524 ARG A N 1
ATOM 4022 C CA . ARG A 1 524 ? 30.772 -7.409 -20.041 1.00 89.62 524 ARG A CA 1
ATOM 4023 C C . ARG A 1 524 ? 30.201 -8.789 -19.778 1.00 89.62 524 ARG A C 1
ATOM 4025 O O . ARG A 1 524 ? 30.961 -9.745 -19.669 1.00 89.62 524 ARG A O 1
ATOM 4032 N N . ILE A 1 525 ? 28.884 -8.891 -19.684 1.00 89.69 525 ILE A N 1
ATOM 4033 C CA . ILE A 1 525 ? 28.164 -10.165 -19.663 1.00 89.69 525 ILE A CA 1
ATOM 4034 C C . ILE A 1 525 ? 27.471 -10.322 -21.010 1.00 89.69 525 ILE A C 1
ATOM 4036 O O . ILE A 1 525 ? 26.800 -9.399 -21.455 1.00 89.69 525 ILE A O 1
ATOM 4040 N N . GLU A 1 526 ? 27.624 -11.471 -21.653 1.00 90.56 526 GLU A N 1
ATOM 4041 C CA . GLU A 1 526 ? 27.098 -11.766 -22.986 1.00 90.56 526 GLU A CA 1
ATOM 4042 C C . GLU A 1 526 ? 26.184 -12.993 -22.940 1.00 90.56 526 GLU A C 1
ATOM 4044 O O . GLU A 1 526 ? 26.534 -13.978 -22.287 1.00 90.56 526 GLU A O 1
ATOM 4049 N N . ALA A 1 527 ? 25.049 -12.949 -23.648 1.00 88.12 527 ALA A N 1
ATOM 4050 C CA . ALA A 1 527 ? 24.216 -14.116 -23.946 1.00 88.12 527 ALA A CA 1
ATOM 4051 C C . ALA A 1 527 ? 24.252 -14.432 -25.434 1.00 88.12 527 ALA A C 1
ATOM 4053 O O . ALA A 1 527 ? 23.950 -13.594 -26.296 1.00 88.12 527 ALA A O 1
ATOM 4054 N N . ASN A 1 528 ? 24.523 -15.701 -25.709 1.00 88.44 528 ASN A N 1
ATOM 4055 C CA . ASN A 1 528 ? 24.579 -16.247 -27.050 1.00 88.44 528 ASN A CA 1
ATOM 4056 C C . ASN A 1 528 ? 23.545 -17.369 -27.177 1.00 88.44 528 ASN A C 1
ATOM 4058 O O . ASN A 1 528 ? 23.476 -18.258 -26.326 1.00 88.44 528 ASN A O 1
ATOM 4062 N N . GLY A 1 529 ? 22.754 -17.333 -28.250 1.00 81.44 529 GLY A N 1
ATOM 4063 C CA . GLY A 1 529 ? 21.853 -18.432 -28.608 1.00 81.44 529 GLY A CA 1
ATOM 4064 C C . GLY A 1 529 ? 22.590 -19.527 -29.375 1.00 81.44 529 GLY A C 1
ATOM 4065 O O . GLY A 1 529 ? 23.745 -19.348 -29.778 1.00 81.44 529 GLY A O 1
ATOM 4066 N N . ALA A 1 530 ? 21.912 -20.648 -29.624 1.00 65.94 530 ALA A N 1
ATOM 4067 C CA . ALA A 1 530 ? 22.409 -21.686 -30.525 1.00 65.94 530 ALA A CA 1
ATOM 4068 C C . ALA A 1 530 ? 22.707 -21.071 -31.911 1.00 65.94 530 ALA A C 1
ATOM 4070 O O . ALA A 1 530 ? 21.792 -20.642 -32.609 1.00 65.94 530 ALA A O 1
ATOM 4071 N N . GLY A 1 531 ? 23.992 -20.950 -32.270 1.00 63.03 531 GLY A N 1
ATOM 4072 C CA . GLY A 1 531 ? 24.446 -20.256 -33.487 1.00 63.03 531 GLY A CA 1
ATOM 4073 C C . GLY A 1 531 ? 25.634 -19.297 -33.304 1.00 63.03 531 GLY A C 1
ATOM 4074 O O . GLY A 1 531 ? 26.156 -18.788 -34.288 1.00 63.03 531 GLY A O 1
ATOM 4075 N N . GLY A 1 532 ? 26.097 -19.054 -32.072 1.00 57.56 532 GLY A N 1
ATOM 4076 C CA . GLY A 1 532 ? 27.444 -18.518 -31.794 1.00 57.56 532 GLY A CA 1
ATOM 4077 C C . GLY A 1 532 ? 27.654 -17.002 -31.929 1.00 57.56 532 GLY A C 1
ATOM 4078 O O . GLY A 1 532 ? 28.629 -16.491 -31.386 1.00 57.56 532 GLY A O 1
ATOM 4079 N N . SER A 1 533 ? 26.750 -16.253 -32.566 1.00 64.88 533 SER A N 1
ATOM 4080 C CA . SER A 1 533 ? 26.795 -14.781 -32.569 1.00 64.88 533 SER A CA 1
ATOM 4081 C C . SER A 1 533 ? 26.233 -14.212 -31.261 1.00 64.88 533 SER A C 1
ATOM 4083 O O . SER A 1 533 ? 25.132 -14.611 -30.867 1.00 64.88 533 SER A O 1
ATOM 4085 N N . THR A 1 534 ? 26.911 -13.248 -30.631 1.00 64.75 534 THR A N 1
ATOM 4086 C CA . THR A 1 534 ? 26.361 -12.525 -29.473 1.00 64.75 534 THR A CA 1
ATOM 4087 C C . THR A 1 534 ? 25.077 -11.800 -29.831 1.00 64.75 534 THR A C 1
ATOM 4089 O O . THR A 1 534 ? 25.049 -11.011 -30.771 1.00 64.75 534 THR A O 1
ATOM 4092 N N . ARG A 1 535 ? 24.003 -12.098 -29.090 1.00 76.31 535 ARG A N 1
ATOM 4093 C CA . ARG A 1 535 ? 22.663 -11.542 -29.335 1.00 76.31 535 ARG A CA 1
ATOM 4094 C C . ARG A 1 535 ? 22.251 -10.514 -28.290 1.00 76.31 535 ARG A C 1
ATOM 4096 O O . ARG A 1 535 ? 21.463 -9.632 -28.604 1.00 76.31 535 ARG A O 1
ATOM 4103 N N . SER A 1 536 ? 22.818 -10.591 -27.090 1.00 76.94 536 SER A N 1
ATOM 4104 C CA . SER A 1 536 ? 22.628 -9.591 -26.044 1.00 76.94 536 SER A CA 1
ATOM 4105 C C . SER A 1 536 ? 23.881 -9.474 -25.188 1.00 76.94 536 SER A C 1
ATOM 4107 O O . SER A 1 536 ? 24.618 -10.449 -25.008 1.00 76.94 536 SER A O 1
ATOM 4109 N N . ALA A 1 537 ? 24.147 -8.271 -24.687 1.00 81.50 537 ALA A N 1
ATOM 4110 C CA . ALA A 1 537 ? 25.224 -8.047 -23.746 1.00 81.50 537 ALA A CA 1
ATOM 4111 C C . ALA A 1 537 ? 24.977 -6.828 -22.863 1.00 81.50 537 ALA A C 1
ATOM 4113 O O . ALA A 1 537 ? 24.475 -5.807 -23.327 1.00 81.50 537 ALA A O 1
ATOM 4114 N N . VAL A 1 538 ? 25.432 -6.921 -21.619 1.00 74.94 538 VAL A N 1
ATOM 4115 C CA . VAL A 1 538 ? 25.344 -5.864 -20.612 1.00 74.94 538 VAL A CA 1
ATOM 4116 C C . VAL A 1 538 ? 26.753 -5.479 -20.176 1.00 74.94 538 VAL A C 1
ATOM 4118 O O . VAL A 1 538 ? 27.582 -6.344 -19.886 1.00 74.94 538 VAL A O 1
ATOM 4121 N N . MET A 1 539 ? 27.036 -4.177 -20.147 1.00 80.56 539 MET A N 1
ATOM 4122 C CA . MET A 1 539 ? 28.250 -3.636 -19.536 1.00 80.56 539 MET A CA 1
ATOM 4123 C C . MET A 1 539 ? 27.995 -3.386 -18.054 1.00 80.56 539 MET A C 1
ATOM 4125 O O . MET A 1 539 ? 26.999 -2.768 -17.690 1.00 80.56 539 MET A O 1
ATOM 4129 N N . VAL A 1 540 ? 28.908 -3.843 -17.207 1.00 75.69 540 VAL A N 1
ATOM 4130 C CA . VAL A 1 540 ? 28.773 -3.773 -15.753 1.00 75.69 540 VAL A CA 1
ATOM 4131 C C . VAL A 1 540 ? 29.978 -3.043 -15.185 1.00 75.69 540 VAL A C 1
ATOM 4133 O O . VAL A 1 540 ? 31.115 -3.388 -15.505 1.00 75.69 540 VAL A O 1
ATOM 4136 N N . SER A 1 541 ? 29.724 -2.044 -14.341 1.00 77.19 541 SER A N 1
ATOM 4137 C CA . SER A 1 541 ? 30.744 -1.382 -13.521 1.00 77.19 541 SER A CA 1
ATOM 4138 C C . SER A 1 541 ? 30.496 -1.753 -12.064 1.00 77.19 541 SER A C 1
ATOM 4140 O O . SER A 1 541 ? 29.369 -1.631 -11.591 1.00 77.19 541 SER A O 1
ATOM 4142 N N . ALA A 1 542 ? 31.523 -2.223 -11.363 1.00 70.56 542 ALA A N 1
ATOM 4143 C CA . ALA A 1 542 ? 31.412 -2.686 -9.985 1.00 70.56 542 ALA A CA 1
ATOM 4144 C C . ALA A 1 542 ? 32.537 -2.107 -9.123 1.00 70.56 542 ALA A C 1
ATOM 4146 O O . ALA A 1 542 ? 33.682 -2.038 -9.573 1.00 70.56 542 ALA A O 1
ATOM 4147 N N . THR A 1 543 ? 32.209 -1.738 -7.883 1.00 77.00 543 THR A N 1
ATOM 4148 C CA . THR A 1 543 ? 33.158 -1.220 -6.888 1.00 77.00 543 THR A CA 1
ATOM 4149 C C . THR A 1 543 ? 32.914 -1.903 -5.543 1.00 77.00 543 THR A C 1
ATOM 4151 O O . THR A 1 543 ? 31.756 -1.997 -5.138 1.00 77.00 543 THR A O 1
ATOM 4154 N N . ILE A 1 544 ? 33.977 -2.388 -4.884 1.00 65.25 544 ILE A N 1
ATOM 4155 C CA . ILE A 1 544 ? 33.938 -2.912 -3.498 1.00 65.25 544 ILE A CA 1
ATOM 4156 C C . ILE A 1 544 ? 33.950 -1.780 -2.480 1.00 65.25 544 ILE A C 1
ATOM 4158 O O . ILE A 1 544 ? 34.797 -0.863 -2.637 1.00 65.25 544 ILE A O 1
#

pLDDT: mean 84.59, std 15.9, range [20.58, 98.5]

Radius of gyration: 27.38 Å; chains: 1; bounding box: 97×58×58 Å

Foldseek 3Di:
DDDDDDDDDDDDPDDPPPDPCLPPLPFADAQAFQDWDWFAFLVRHIDIPVVLAQAKEKEWEADPLALQRVVLLVQQQVLCVVVDDPRYAYEYEYQDDHSVVVVVSCVQSVPPGTYTYDPVCPNVNNGVCPDPGWIWIAANRRGTQDIAHTRDGSVLVVQSSVCRPVVHHRDQDDPLQVVLCVLLPLVVADLDDALVNLVVRLVSLVVSLVVNVVSVVVADVVVVRDYRVSVSLSSNLVSLVSSLVSLVVHPDDLVSLLVSLLSQLVSCVSVLVLVSNLVSLVSNCVSPVLDLSSLVSNLVSCVSVLVLVSNLVSLVSNCVRPNALVSLQSNLVSCVSVVVLVSSLVSLVSSLVVLVVVCVVPVDLVSLLSNLVSLQSNLVSCLSDPNLVSNLVSLVRLLVSLCPHDCSDSSVCVSQVVSQVVNQVSQQPDAQWKEKGKGWGDDDDAVPDDPLKTKIKIKIFHAAQWKKKKFKFPWFPQKWKWKADPSDIDTGMDIDTHHRVRIDMIMMMIHRRDPPTDQKIKIKMFIGTPPPDTPYMDIDIGGD

Secondary structure (DSSP, 8-state):
-----------------------PPSSPPTTSBPPP-EEEETTS-EEEGGGGTTSEEEEEE--SS-HHHHHHHHHHHHHHHHH-BTTEEEEEEESSS-HHHHHHHHHHHT--S-EEE-TT-HHHHHTT--SSSEEEEE-TTSBEEEEEES---HHHHHHHHHHHHTT-------HHHHHHHHHT-GGG----SSHHHHHHHHHHHHHHHHHHHHHHHH--GGGT----HHHHHHHHHHHHHHHHHHHHHH--SHHHHHHHHHHHHHHHHHTT-HHHHHHHHHHHHHH-TT-HHHHHHHHHHHHHTT-HHHHHHHHHHHHTTS--HHHHHHHHHHHHHTT-HHHHHHHHHHHHHHHHHHHHH---HHHHHHHHHHHHHHHHHHHTTT-HHHHHHHHHHHHHHHTTS-TTSHHHHHHHHHHHHHHHHHHHSS-SS-EEEEEE--SSPPTT--TT-EEEEEEEE-STT-EEEEEEESPPTTEEEEEEETTEEEESEEEEE--TTSEEEEEEEEEE--TTS-SEEEEEEEEEETTSSEEEEEEEEEE-

Sequence (544 aa):
MKYLFAALFTGAALLPGLGNAQQAIPGPAIGAPAPAFTVYGLHGKPISLASYRGRVLVLNFWATWCPPCRAETPDMIHAYRSLRSPSVEFLGIDSTESAPIVHAFVAAKGLTYPVALDQKKDASRAYDVLGIPTTYVIDEKGIVRARFVDIITEPQLAAFVKAAKAQQNGTIVSDIQNKLDASLDLKQFAFSGDHDTILKNVKAATDAIDKSNKMLSDADPAKGEVTDYLKTRAAQATLLDAATTALAKAAATADDRKLLYRMQGDLATDREQWDEAVSAYLKVLQLDPKNTDALSGLGFAYYEKKDWGGEINAYQQLEALAPDADTYIEIGKAYLQLKDTRNAIDAHRKAVQLTEVDLAKKKSPDNLVAVAHAWLYLGRAYASTSDKQNAHLAYLKTMHYGSMLPPKSFNYQKYTELPQEADVALNMTTSDHPGISLAPWTGADLPGSLASTIKYRLVVSGKADSNVQLRATKIAKGWIASFCSDRLCSPMQLSLRLPQSGVKIVEFQLIQNQKRAPKHTQFRIEANGAGGSTRSAVMVSATI